Protein 5NPI (pdb70)

Organism: Hepatitis C virus genotype 1b (strain HC-J4) (NCBI:txid420174)

Radius of gyration: 25.58 Å; Cα contacts (8 Å, |Δi|>4): 1339; chains: 4; bounding box: 62×57×63 Å

Structure (mmCIF, N/CA/C/O backbone):
data_5NPI
#
_entry.id   5NPI
#
_cell.length_a   155.936
_cell.length_b   155.936
_cell.length_c   61.508
_cell.angle_alpha   90.00
_cell.angle_beta   90.00
_cell.angle_gamma   90.00
#
_symmetry.space_group_name_H-M   'P 41 21 2'
#
loop_
_entity.id
_entity.type
_entity.pdbx_description
1 polymer 'Single chain variable fragment of the non-neutralizing antibody DAO5'
2 polymer 'Epitope peptide'
3 water water
#
loop_
_atom_site.group_PDB
_atom_site.id
_atom_site.type_symbol
_atom_site.label_atom_id
_atom_site.label_alt_id
_atom_site.label_comp_id
_atom_site.label_asym_id
_atom_site.label_entity_id
_atom_site.label_seq_id
_atom_site.pdbx_PDB_ins_code
_atom_site.Cartn_x
_atom_site.Cartn_y
_atom_site.Cartn_z
_atom_site.occupancy
_atom_site.B_iso_or_equiv
_atom_site.auth_seq_id
_atom_site.auth_comp_id
_atom_site.auth_asym_id
_atom_site.auth_atom_id
_atom_site.pdbx_PDB_model_num
ATOM 1 N N . GLU A 1 4 ? 42.895 123.419 1.751 1.00 41.48 1 GLU A N 1
ATOM 2 C CA . GLU A 1 4 ? 42.016 122.597 2.571 1.00 40.62 1 GLU A CA 1
ATOM 3 C C . GLU A 1 4 ? 40.653 122.306 1.903 1.00 38.09 1 GLU A C 1
ATOM 4 O O . GLU A 1 4 ? 39.755 123.156 1.850 1.00 37.60 1 GLU A O 1
ATOM 10 N N . VAL A 1 5 ? 40.504 121.065 1.453 1.00 30.00 2 VAL A N 1
ATOM 11 C CA . VAL A 1 5 ? 39.288 120.559 0.832 1.00 26.91 2 VAL A CA 1
ATOM 12 C C . VAL A 1 5 ? 38.240 120.269 1.914 1.00 27.27 2 VAL A C 1
ATOM 13 O O . VAL A 1 5 ? 38.554 119.690 2.953 1.00 26.85 2 VAL A O 1
ATOM 17 N N . GLN A 1 6 ? 36.991 120.637 1.647 1.00 22.39 3 GLN A N 1
ATOM 18 C CA . GLN A 1 6 ? 35.907 120.338 2.570 1.00 21.15 3 GLN A CA 1
ATOM 19 C C . GLN A 1 6 ? 34.616 120.098 1.807 1.00 22.44 3 GLN A C 1
ATOM 20 O O . GLN A 1 6 ? 34.330 120.792 0.831 1.00 21.03 3 GLN A O 1
ATOM 26 N N . LEU A 1 7 ? 33.835 119.107 2.264 1.00 18.73 4 LEU A N 1
ATOM 27 C CA . LEU A 1 7 ? 32.513 118.784 1.769 1.00 17.76 4 LEU A CA 1
ATOM 28 C C . LEU A 1 7 ? 31.613 119.040 2.972 1.00 22.98 4 LEU A C 1
ATOM 29 O O . LEU A 1 7 ? 31.805 118.430 4.021 1.00 22.86 4 LEU A O 1
ATOM 34 N N . GLN A 1 8 ? 30.697 120.000 2.849 1.00 20.03 5 GLN A N 1
ATOM 35 C CA . GLN A 1 8 ? 29.800 120.388 3.939 1.00 20.52 5 GLN A CA 1
ATOM 36 C C . GLN A 1 8 ? 28.378 120.028 3.592 1.00 23.82 5 GLN A C 1
ATOM 37 O O . GLN A 1 8 ? 27.811 120.554 2.637 1.00 22.83 5 GLN A O 1
ATOM 43 N N . GLN A 1 9 ? 27.790 119.139 4.384 1.00 20.71 6 GLN A N 1
ATOM 44 C CA . GLN A 1 9 ? 26.422 118.694 4.146 1.00 20.76 6 GLN A CA 1
ATOM 45 C C . GLN A 1 9 ? 25.411 119.528 4.898 1.00 26.97 6 GLN A C 1
ATOM 46 O O . GLN A 1 9 ? 25.735 120.099 5.940 1.00 26.37 6 GLN A O 1
ATOM 52 N N . SER A 1 10 ? 24.185 119.608 4.358 1.00 25.20 7 SER A N 1
ATOM 53 C CA . SER A 1 10 ? 23.073 120.310 4.991 1.00 25.61 7 SER A CA 1
ATOM 54 C C . SER A 1 10 ? 22.680 119.580 6.306 1.00 30.24 7 SER A C 1
ATOM 55 O O . SER A 1 10 ? 23.086 118.425 6.537 1.00 29.28 7 SER A O 1
ATOM 58 N N . GLY A 1 11 ? 22.004 120.311 7.188 1.00 26.52 8 GLY A N 1
ATOM 59 C CA . GLY A 1 11 ? 21.640 119.867 8.529 1.00 25.94 8 GLY A CA 1
ATOM 60 C C . GLY A 1 11 ? 20.654 118.721 8.644 1.00 28.83 8 GLY A C 1
ATOM 61 O O . GLY A 1 11 ? 20.117 118.248 7.635 1.00 27.49 8 GLY A O 1
ATOM 62 N N . PRO A 1 12 ? 20.378 118.278 9.903 1.00 25.57 9 PRO A N 1
ATOM 63 C CA . PRO A 1 12 ? 19.445 117.151 10.112 1.00 25.58 9 PRO A CA 1
ATOM 64 C C . PRO A 1 12 ? 18.035 117.433 9.610 1.00 26.96 9 PRO A C 1
ATOM 65 O O . PRO A 1 12 ? 17.559 118.563 9.658 1.00 25.49 9 PRO A O 1
ATOM 69 N N . GLU A 1 13 ? 17.392 116.399 9.091 1.00 22.94 10 GLU A N 1
ATOM 70 C CA . GLU A 1 13 ? 16.058 116.507 8.527 1.00 22.41 10 GLU A CA 1
ATOM 71 C C . GLU A 1 13 ? 15.103 115.563 9.221 1.00 27.16 10 GLU A C 1
ATOM 72 O O . GLU A 1 13 ? 15.491 114.465 9.648 1.00 25.19 10 GLU A O 1
ATOM 78 N N . LEU A 1 14 ? 13.839 115.990 9.310 1.00 23.96 11 LEU A N 1
ATOM 79 C CA . LEU A 1 14 ? 12.765 115.185 9.867 1.00 23.35 11 LEU A CA 1
ATOM 80 C C . LEU A 1 14 ? 11.532 115.463 9.011 1.00 27.92 11 LEU A C 1
ATOM 81 O O . LEU A 1 14 ? 11.108 116.613 8.878 1.00 28.20 11 LEU A O 1
ATOM 86 N N . VAL A 1 15 ? 11.014 114.426 8.354 1.00 25.25 12 VAL A N 1
ATOM 87 C CA . VAL A 1 15 ? 9.899 114.566 7.405 1.00 24.60 12 VAL A CA 1
ATOM 88 C C . VAL A 1 15 ? 8.781 113.560 7.661 1.00 28.65 12 VAL A C 1
ATOM 89 O O . VAL A 1 15 ? 8.962 112.585 8.386 1.00 28.09 12 VAL A O 1
ATOM 93 N N . LYS A 1 16 ? 7.651 113.777 6.987 1.00 27.10 13 LYS A N 1
ATOM 94 C CA . LYS A 1 16 ? 6.452 112.955 7.037 1.00 27.61 13 LYS A CA 1
ATOM 95 C C . LYS A 1 16 ? 6.591 111.809 6.012 1.00 30.11 13 LYS A C 1
ATOM 96 O O . LYS A 1 16 ? 7.176 112.041 4.955 1.00 28.34 13 LYS A O 1
ATOM 102 N N . PRO A 1 17 ? 5.998 110.605 6.228 1.00 27.54 14 PRO A N 1
ATOM 103 C CA . PRO A 1 17 ? 6.027 109.578 5.169 1.00 27.86 14 PRO A CA 1
ATOM 104 C C . PRO A 1 17 ? 5.325 110.069 3.894 1.00 31.30 14 PRO A C 1
ATOM 105 O O . PRO A 1 17 ? 4.325 110.786 3.976 1.00 30.39 14 PRO A O 1
ATOM 109 N N . GLY A 1 18 ? 5.899 109.733 2.739 1.00 27.37 15 GLY A N 1
ATOM 110 C CA . GLY A 1 18 ? 5.406 110.151 1.430 1.00 26.40 15 GLY A CA 1
ATOM 111 C C . GLY A 1 18 ? 6.044 111.434 0.929 1.00 30.78 15 GLY A C 1
ATOM 112 O O . GLY A 1 18 ? 5.893 111.784 -0.242 1.00 29.81 15 GLY A O 1
ATOM 113 N N . ALA A 1 19 ? 6.759 112.161 1.805 1.00 28.45 16 ALA A N 1
ATOM 114 C CA . ALA A 1 19 ? 7.389 113.423 1.416 1.00 28.45 16 ALA A CA 1
ATOM 115 C C . ALA A 1 19 ? 8.593 113.241 0.489 1.00 31.11 16 ALA A C 1
ATOM 116 O O . ALA A 1 19 ? 9.159 112.153 0.387 1.00 30.33 16 ALA A O 1
ATOM 118 N N . SER A 1 20 ? 8.951 114.321 -0.202 1.00 27.89 17 SER A N 1
ATOM 119 C CA . SER A 1 20 ? 10.145 114.431 -1.034 1.00 27.83 17 SER A CA 1
ATOM 120 C C . SER A 1 20 ? 11.134 115.251 -0.202 1.00 30.23 17 SER A C 1
ATOM 121 O O . SER A 1 20 ? 10.723 116.020 0.679 1.00 28.78 17 SER A O 1
ATOM 124 N N . LEU A 1 21 ? 12.432 115.054 -0.434 1.00 25.17 18 LEU A N 1
ATOM 125 C CA . LEU A 1 21 ? 13.453 115.781 0.317 1.00 23.34 18 LEU A CA 1
ATOM 126 C C . LEU A 1 21 ? 14.709 115.911 -0.521 1.00 25.03 18 LEU A C 1
ATOM 127 O O . LEU A 1 21 ? 15.198 114.917 -1.043 1.00 24.26 18 LEU A O 1
ATOM 132 N N . LYS A 1 22 ? 15.261 117.113 -0.580 1.00 22.35 19 LYS A N 1
ATOM 133 C CA . LYS A 1 22 ? 16.508 117.381 -1.278 1.00 24.04 19 LYS A CA 1
ATOM 134 C C . LYS A 1 22 ? 17.564 117.751 -0.230 1.00 27.98 19 LYS A C 1
ATOM 135 O O . LYS A 1 22 ? 17.335 118.647 0.576 1.00 29.12 19 LYS A O 1
ATOM 141 N N . ILE A 1 23 ? 18.681 117.012 -0.186 1.00 24.07 20 ILE A N 1
ATOM 142 C CA . ILE A 1 23 ? 19.762 117.319 0.761 1.00 23.91 20 ILE A CA 1
ATOM 143 C C . ILE A 1 23 ? 21.004 117.738 -0.037 1.00 25.71 20 ILE A C 1
ATOM 144 O O . ILE A 1 23 ? 21.148 117.361 -1.203 1.00 23.03 20 ILE A O 1
ATOM 149 N N . SER A 1 24 ? 21.845 118.597 0.542 1.00 21.77 21 SER A N 1
ATOM 150 C CA . SER A 1 24 ? 22.955 119.138 -0.227 1.00 21.72 21 SER A CA 1
ATOM 151 C C . SER A 1 24 ? 24.338 118.840 0.310 1.00 24.08 21 SER A C 1
ATOM 152 O O . SER A 1 24 ? 24.513 118.472 1.477 1.00 22.13 21 SER A O 1
ATOM 155 N N . CYS A 1 25 ? 25.333 118.993 -0.584 1.00 20.77 22 CYS A N 1
ATOM 156 C CA . CYS A 1 25 ? 26.734 118.783 -0.302 1.00 21.13 22 CYS A CA 1
ATOM 157 C C . CYS A 1 25 ? 27.534 119.907 -0.974 1.00 23.65 22 CYS A C 1
ATOM 158 O O . CYS A 1 25 ? 27.751 119.874 -2.193 1.00 22.40 22 CYS A O 1
ATOM 161 N N . LYS A 1 26 ? 27.996 120.888 -0.191 1.00 19.98 23 LYS A N 1
ATOM 162 C CA . LYS A 1 26 ? 28.743 121.986 -0.795 1.00 20.15 23 LYS A CA 1
ATOM 163 C C . LYS A 1 26 ? 30.252 121.876 -0.566 1.00 22.32 23 LYS A C 1
ATOM 164 O O . LYS A 1 26 ? 30.726 121.564 0.534 1.00 22.03 23 LYS A O 1
ATOM 170 N N . THR A 1 27 ? 31.004 122.113 -1.626 1.00 17.49 24 THR A N 1
ATOM 171 C CA . THR A 1 27 ? 32.448 121.981 -1.575 1.00 17.28 24 THR A CA 1
ATOM 172 C C . THR A 1 27 ? 33.171 123.314 -1.408 1.00 19.87 24 THR A C 1
ATOM 173 O O . THR A 1 27 ? 32.627 124.367 -1.748 1.00 19.79 24 THR A O 1
ATOM 177 N N . SER A 1 28 ? 34.420 123.240 -0.951 1.00 16.20 25 SER A N 1
ATOM 178 C CA . SER A 1 28 ? 35.336 124.375 -0.836 1.00 17.82 25 SER A CA 1
ATOM 179 C C . SER A 1 28 ? 36.778 123.880 -0.911 1.00 22.33 25 SER A C 1
ATOM 180 O O . SER A 1 28 ? 37.049 122.699 -0.637 1.00 23.26 25 SER A O 1
ATOM 183 N N . GLY A 1 29 ? 37.672 124.751 -1.363 1.00 17.65 26 GLY A N 1
ATOM 184 C CA . GLY A 1 29 ? 39.100 124.459 -1.424 1.00 16.45 26 GLY A CA 1
ATOM 185 C C . GLY A 1 29 ? 39.612 123.764 -2.670 1.00 19.68 26 GLY A C 1
ATOM 186 O O . GLY A 1 29 ? 40.795 123.464 -2.737 1.00 18.34 26 GLY A O 1
ATOM 187 N N . TYR A 1 30 ? 38.742 123.481 -3.659 1.00 17.39 27 TYR A N 1
ATOM 188 C CA . TYR A 1 30 ? 39.157 122.849 -4.912 1.00 18.21 27 TYR A CA 1
ATOM 189 C C . TYR A 1 30 ? 38.110 123.092 -6.018 1.00 21.38 27 TYR A C 1
ATOM 190 O O . TYR A 1 30 ? 37.020 123.591 -5.734 1.00 19.72 27 TYR A O 1
ATOM 199 N N . THR A 1 31 ? 38.433 122.726 -7.265 1.00 18.14 28 THR A N 1
ATOM 200 C CA . THR A 1 31 ? 37.534 122.911 -8.418 1.00 17.61 28 THR A CA 1
ATOM 201 C C . THR A 1 31 ? 36.471 121.829 -8.412 1.00 20.23 28 THR A C 1
ATOM 202 O O . THR A 1 31 ? 36.773 120.660 -8.682 1.00 18.08 28 THR A O 1
ATOM 206 N N . PHE A 1 32 ? 35.225 122.225 -8.090 1.00 17.59 29 PHE A N 1
ATOM 207 C CA . PHE A 1 32 ? 34.047 121.357 -7.962 1.00 17.46 29 PHE A CA 1
ATOM 208 C C . PHE A 1 32 ? 33.858 120.335 -9.110 1.00 20.11 29 PHE A C 1
ATOM 209 O O . PHE A 1 32 ? 33.487 119.196 -8.853 1.00 18.37 29 PHE A O 1
ATOM 217 N N . THR A 1 33 ? 34.097 120.748 -10.369 1.00 17.88 30 THR A N 1
ATOM 218 C CA . THR A 1 33 ? 33.913 119.854 -11.539 1.00 16.99 30 THR A CA 1
ATOM 219 C C . THR A 1 33 ? 34.999 118.780 -11.699 1.00 20.04 30 THR A C 1
ATOM 220 O O . THR A 1 33 ? 34.907 117.971 -12.616 1.00 19.70 30 THR A O 1
ATOM 224 N N . ASP A 1 34 ? 36.036 118.766 -10.828 1.00 17.74 31 ASP A N 1
ATOM 225 C CA . ASP A 1 34 ? 37.131 117.794 -10.952 1.00 17.76 31 ASP A CA 1
ATOM 226 C C . ASP A 1 34 ? 36.767 116.328 -10.782 1.00 20.90 31 ASP A C 1
ATOM 227 O O . ASP A 1 34 ? 37.258 115.490 -11.529 1.00 19.03 31 ASP A O 1
ATOM 232 N N . PHE A 1 35 ? 35.979 116.006 -9.760 1.00 18.72 32 PHE A N 1
ATOM 233 C CA . PHE A 1 35 ? 35.755 114.607 -9.382 1.00 17.07 32 PHE A CA 1
ATOM 234 C C . PHE A 1 35 ? 34.332 114.213 -9.229 1.00 19.86 32 PHE A C 1
ATOM 235 O O . PHE A 1 35 ? 33.524 115.016 -8.758 1.00 19.55 32 PHE A O 1
ATOM 243 N N . THR A 1 36 ? 34.025 112.932 -9.535 1.00 17.93 33 THR A N 1
ATOM 244 C CA . THR A 1 36 ? 32.667 112.392 -9.352 1.00 16.58 33 THR A CA 1
ATOM 245 C C . THR A 1 36 ? 32.252 112.490 -7.875 1.00 19.29 33 THR A C 1
ATOM 246 O O . THR A 1 36 ? 33.101 112.401 -6.972 1.00 18.62 33 THR A O 1
ATOM 250 N N . PHE A 1 37 ? 30.952 112.706 -7.644 1.00 15.28 34 PHE A N 1
ATOM 251 C CA . PHE A 1 37 ? 30.362 112.754 -6.306 1.00 15.25 34 PHE A CA 1
ATOM 252 C C . PHE A 1 37 ? 29.572 111.485 -6.079 1.00 20.26 34 PHE A C 1
ATOM 253 O O . PHE A 1 37 ? 28.902 110.990 -6.998 1.00 19.86 34 PHE A O 1
ATOM 261 N N . HIS A 1 38 ? 29.671 110.941 -4.865 1.00 15.88 35 HIS A N 1
ATOM 262 C CA . HIS A 1 38 ? 29.007 109.699 -4.482 1.00 15.51 35 HIS A CA 1
ATOM 263 C C . HIS A 1 38 ? 28.175 109.898 -3.256 1.00 18.78 35 HIS A C 1
ATOM 264 O O . HIS A 1 38 ? 28.535 110.708 -2.402 1.00 17.55 35 HIS A O 1
ATOM 271 N N . TRP A 1 39 ? 27.034 109.203 -3.190 1.00 15.81 36 TRP A N 1
ATOM 272 C CA . TRP A 1 39 ? 26.145 109.213 -2.032 1.00 17.14 36 TRP A CA 1
ATOM 273 C C . TRP A 1 39 ? 26.102 107.804 -1.435 1.00 18.97 36 TRP A C 1
ATOM 274 O O . TRP A 1 39 ? 26.014 106.809 -2.161 1.00 17.20 36 TRP A O 1
ATOM 285 N N . VAL A 1 40 ? 26.253 107.738 -0.119 1.00 15.25 37 VAL A N 1
ATOM 286 C CA . VAL A 1 40 ? 26.333 106.501 0.651 1.00 15.07 37 VAL A CA 1
ATOM 287 C C . VAL A 1 40 ? 25.311 106.547 1.793 1.00 19.54 37 VAL A C 1
ATOM 288 O O . VAL A 1 40 ? 25.194 107.563 2.500 1.00 17.92 37 VAL A O 1
ATOM 292 N N . LYS A 1 41 ? 24.574 105.437 1.960 1.00 16.77 38 LYS A N 1
ATOM 293 C CA . LYS A 1 41 ? 23.582 105.281 3.014 1.00 16.91 38 LYS A CA 1
ATOM 294 C C . LYS A 1 41 ? 24.176 104.465 4.169 1.00 22.71 38 LYS A C 1
ATOM 295 O O . LYS A 1 41 ? 24.658 103.340 3.967 1.00 21.67 38 LYS A O 1
ATOM 301 N N . LEU A 1 42 ? 24.124 105.028 5.376 1.00 20.61 39 LEU A N 1
ATOM 302 C CA . LEU A 1 42 ? 24.549 104.316 6.574 1.00 21.73 39 LEU A CA 1
ATOM 303 C C . LEU A 1 42 ? 23.302 103.838 7.324 1.00 25.11 39 LEU A C 1
ATOM 304 O O . LEU A 1 42 ? 22.438 104.649 7.657 1.00 21.69 39 LEU A O 1
ATOM 309 N N . SER A 1 43 ? 23.207 102.505 7.560 1.00 23.41 40 SER A N 1
ATOM 310 C CA . SER A 1 43 ? 22.115 101.839 8.293 1.00 22.18 40 SER A CA 1
ATOM 311 C C . SER A 1 43 ? 22.717 101.080 9.475 1.00 26.95 40 SER A C 1
ATOM 312 O O . SER A 1 43 ? 23.932 101.182 9.685 1.00 24.90 40 SER A O 1
ATOM 315 N N . HIS A 1 44 ? 21.885 100.381 10.302 1.00 24.90 41 HIS A N 1
ATOM 316 C CA . HIS A 1 44 ? 22.423 99.720 11.515 1.00 25.74 41 HIS A CA 1
ATOM 317 C C . HIS A 1 44 ? 23.473 98.646 11.209 1.00 29.84 41 HIS A C 1
ATOM 318 O O . HIS A 1 44 ? 23.442 98.020 10.143 1.00 28.51 41 HIS A O 1
ATOM 325 N N . GLY A 1 45 ? 24.376 98.456 12.167 1.00 29.22 42 GLY A N 1
ATOM 326 C CA . GLY A 1 45 ? 25.486 97.508 12.079 1.00 30.01 42 GLY A CA 1
ATOM 327 C C . GLY A 1 45 ? 26.727 98.102 12.714 1.00 34.55 42 GLY A C 1
ATOM 328 O O . GLY A 1 45 ? 27.193 97.578 13.727 1.00 36.35 42 GLY A O 1
ATOM 329 N N . PRO A 1 46 ? 27.274 99.236 12.213 1.00 30.55 43 PRO A N 1
ATOM 330 C CA . PRO A 1 46 ? 26.872 100.011 11.020 1.00 29.70 43 PRO A CA 1
ATOM 331 C C . PRO A 1 46 ? 27.092 99.268 9.707 1.00 28.53 43 PRO A C 1
ATOM 332 O O . PRO A 1 46 ? 27.938 98.374 9.628 1.00 27.55 43 PRO A O 1
ATOM 336 N N . SER A 1 47 ? 26.270 99.595 8.709 1.00 22.13 44 SER A N 1
ATOM 337 C CA . SER A 1 47 ? 26.321 99.027 7.366 1.00 22.20 44 SER A CA 1
ATOM 338 C C . SER A 1 47 ? 26.344 100.193 6.377 1.00 24.27 44 SER A C 1
ATOM 339 O O . SER A 1 47 ? 25.633 101.181 6.584 1.00 23.66 44 SER A O 1
ATOM 342 N N . LEU A 1 48 ? 27.142 100.070 5.310 1.00 18.86 45 LEU A N 1
ATOM 343 C CA . LEU A 1 48 ? 27.236 101.087 4.251 1.00 18.04 45 LEU A CA 1
ATOM 344 C C . LEU A 1 48 ? 26.727 100.543 2.926 1.00 23.44 45 LEU A C 1
ATOM 345 O O . LEU A 1 48 ? 27.040 99.402 2.573 1.00 21.85 45 LEU A O 1
ATOM 350 N N . GLU A 1 49 ? 25.951 101.363 2.191 1.00 20.85 46 GLU A N 1
ATOM 351 C CA . GLU A 1 49 ? 25.448 101.023 0.859 1.00 20.46 46 GLU A CA 1
ATOM 352 C C . GLU A 1 49 ? 25.742 102.201 -0.053 1.00 23.60 46 GLU A C 1
ATOM 353 O O . GLU A 1 49 ? 25.561 103.352 0.350 1.00 23.96 46 GLU A O 1
ATOM 359 N N . TRP A 1 50 ? 26.166 101.918 -1.279 1.00 19.69 47 TRP A N 1
ATOM 360 C CA . TRP A 1 50 ? 26.421 102.931 -2.305 1.00 19.33 47 TRP A CA 1
ATOM 361 C C . TRP A 1 50 ? 25.107 103.171 -3.064 1.00 22.46 47 TRP A C 1
ATOM 362 O O . TRP A 1 50 ? 24.486 102.222 -3.543 1.00 21.97 47 TRP A O 1
ATOM 373 N N . ILE A 1 51 ? 24.666 104.426 -3.143 1.00 19.75 48 ILE A N 1
ATOM 374 C CA . ILE A 1 51 ? 23.412 104.789 -3.822 1.00 20.02 48 ILE A CA 1
ATOM 375 C C . ILE A 1 51 ? 23.652 105.063 -5.306 1.00 22.96 48 ILE A C 1
ATOM 376 O O . ILE A 1 51 ? 22.862 104.645 -6.162 1.00 22.48 48 ILE A O 1
ATOM 381 N N . GLY A 1 52 ? 24.694 105.839 -5.580 1.00 18.74 49 GLY A N 1
ATOM 382 C CA . GLY A 1 52 ? 25.008 106.262 -6.934 1.00 18.90 49 GLY A CA 1
ATOM 383 C C . GLY A 1 52 ? 26.081 107.326 -6.998 1.00 20.98 49 GLY A C 1
ATOM 384 O O . GLY A 1 52 ? 26.596 107.787 -5.974 1.00 18.77 49 GLY A O 1
ATOM 385 N N . THR A 1 53 ? 26.411 107.713 -8.218 1.00 18.22 50 THR A N 1
ATOM 386 C CA . THR A 1 53 ? 27.424 108.721 -8.518 1.00 17.68 50 THR A CA 1
ATOM 387 C C . THR A 1 53 ? 26.970 109.675 -9.627 1.00 21.68 50 THR A C 1
ATOM 388 O O . THR A 1 53 ? 26.204 109.287 -10.517 1.00 18.88 50 THR A O 1
ATOM 392 N N . ILE A 1 54 ? 27.456 110.923 -9.559 1.00 17.91 51 ILE A N 1
ATOM 393 C CA . ILE A 1 54 ? 27.260 111.953 -10.580 1.00 16.77 51 ILE A CA 1
ATOM 394 C C . ILE A 1 54 ? 28.625 112.563 -10.940 1.00 20.42 51 ILE A C 1
ATOM 395 O O . ILE A 1 54 ? 29.452 112.825 -10.050 1.00 18.75 51 ILE A O 1
ATOM 400 N N . LYS A 1 55 ? 28.871 112.739 -12.243 1.00 16.87 52 LYS A N 1
ATOM 401 C CA . LYS A 1 55 ? 30.070 113.387 -12.780 1.00 16.97 52 LYS A CA 1
ATOM 402 C C . LYS A 1 55 ? 29.696 114.865 -12.902 1.00 19.80 52 LYS A C 1
ATOM 403 O O . LYS A 1 55 ? 28.836 115.210 -13.725 1.00 18.23 52 LYS A O 1
ATOM 409 N N . PRO A 1 56 ? 30.282 115.751 -12.059 1.00 15.35 53 PRO A N 1
ATOM 410 C CA . PRO A 1 56 ? 29.862 117.165 -12.076 1.00 15.32 53 PRO A CA 1
ATOM 411 C C . PRO A 1 56 ? 30.196 117.959 -13.342 1.00 19.36 53 PRO A C 1
ATOM 412 O O . PRO A 1 56 ? 29.491 118.919 -13.653 1.00 18.78 53 PRO A O 1
ATOM 416 N N . SER A 1 57 ? 31.224 117.559 -14.076 1.00 16.48 54 SER A N 1
ATOM 417 C CA . SER A 1 57 ? 31.606 118.259 -15.294 1.00 17.86 54 S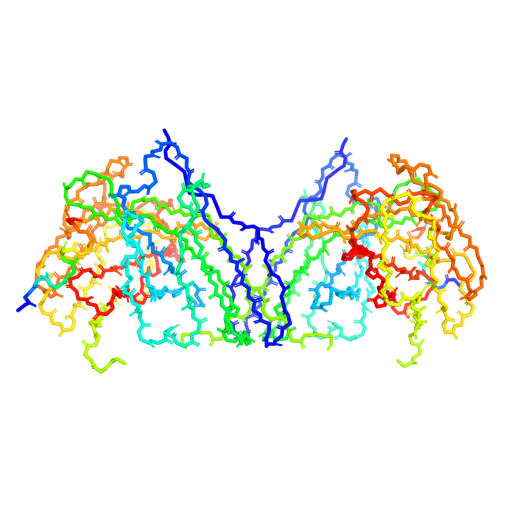ER A CA 1
ATOM 418 C C . SER A 1 57 ? 30.511 118.204 -16.401 1.00 26.38 54 SER A C 1
ATOM 419 O O . SER A 1 57 ? 30.337 119.192 -17.120 1.00 24.60 54 SER A O 1
ATOM 422 N N . ASN A 1 58 ? 29.761 117.085 -16.501 1.00 24.78 55 ASN A N 1
ATOM 423 C CA . ASN A 1 58 ? 28.762 116.906 -17.567 1.00 24.81 55 ASN A CA 1
ATOM 424 C C . ASN A 1 58 ? 27.375 116.401 -17.092 1.00 28.80 55 ASN A C 1
ATOM 425 O O . ASN A 1 58 ? 26.465 116.284 -17.899 1.00 29.61 55 ASN A O 1
ATOM 430 N N . GLY A 1 59 ? 27.235 116.090 -15.812 1.00 24.14 56 GLY A N 1
ATOM 431 C CA . GLY A 1 59 ? 25.969 115.613 -15.260 1.00 23.14 56 GLY A CA 1
ATOM 432 C C . GLY A 1 59 ? 25.642 114.140 -15.441 1.00 23.44 56 GLY A C 1
ATOM 433 O O . GLY A 1 59 ? 24.541 113.729 -15.060 1.00 22.66 56 GLY A O 1
ATOM 434 N N . ASP A 1 60 ? 26.560 113.333 -16.043 1.00 19.04 57 ASP A N 1
ATOM 435 C CA . ASP A 1 60 ? 26.348 111.889 -16.222 1.00 19.06 57 ASP A CA 1
ATOM 436 C C . ASP A 1 60 ? 26.211 111.188 -14.874 1.00 23.98 57 ASP A C 1
ATOM 437 O O . ASP A 1 60 ? 26.924 111.541 -13.924 1.00 22.73 57 ASP A O 1
ATOM 442 N N . THR A 1 61 ? 25.315 110.193 -14.798 1.00 20.12 58 THR A N 1
ATOM 443 C CA . THR A 1 61 ? 25.047 109.444 -13.567 1.00 20.76 58 THR A CA 1
ATOM 444 C C . THR A 1 61 ? 25.130 107.938 -13.750 1.00 25.80 58 THR A C 1
ATOM 445 O O . THR A 1 61 ? 25.011 107.439 -14.863 1.00 25.26 58 THR A O 1
ATOM 449 N N . ALA A 1 62 ? 25.335 107.221 -12.638 1.00 21.36 59 ALA A N 1
ATOM 450 C CA . ALA A 1 62 ? 25.296 105.767 -12.558 1.00 21.35 59 ALA A CA 1
ATOM 451 C C . ALA A 1 62 ? 24.677 105.478 -11.184 1.00 25.00 59 ALA A C 1
ATOM 452 O O . ALA A 1 62 ? 25.126 106.034 -10.172 1.00 23.37 59 ALA A O 1
ATOM 454 N N . TYR A 1 63 ? 23.588 104.706 -11.164 1.00 20.49 60 TYR A N 1
ATOM 455 C CA . TYR A 1 63 ? 22.874 104.404 -9.930 1.00 20.73 60 TYR A CA 1
ATOM 456 C C . TYR A 1 63 ? 22.975 102.948 -9.539 1.00 25.95 60 TYR A C 1
ATOM 457 O O . TYR A 1 63 ? 23.050 102.074 -10.411 1.00 26.72 60 TYR A O 1
ATOM 466 N N . ASN A 1 64 ? 22.872 102.680 -8.219 1.00 22.43 61 ASN A N 1
ATOM 467 C CA . ASN A 1 64 ? 22.674 101.340 -7.706 1.00 22.90 61 ASN A CA 1
ATOM 468 C C . ASN A 1 64 ? 21.165 101.109 -8.015 1.00 27.99 61 ASN A C 1
ATOM 469 O O . ASN A 1 64 ? 20.324 101.886 -7.558 1.00 25.98 61 ASN A O 1
ATOM 474 N N . GLN A 1 65 ? 20.831 100.067 -8.814 1.00 27.53 62 GLN A N 1
ATOM 475 C CA . GLN A 1 65 ? 19.450 99.736 -9.199 1.00 27.29 62 GLN A CA 1
ATOM 476 C C . GLN A 1 65 ? 18.465 99.680 -8.026 1.00 28.96 62 GLN A C 1
ATOM 477 O O . GLN A 1 65 ? 17.298 100.012 -8.210 1.00 28.18 62 GLN A O 1
ATOM 483 N N . LYS A 1 66 ? 18.937 99.323 -6.819 1.00 26.02 63 LYS A N 1
ATOM 484 C CA . LYS A 1 66 ? 18.111 99.290 -5.602 1.00 26.22 63 LYS A CA 1
ATOM 485 C C . LYS A 1 66 ? 17.545 100.692 -5.263 1.00 29.63 63 LYS A C 1
ATOM 486 O O . LYS A 1 66 ? 16.459 100.793 -4.686 1.00 30.55 63 LYS A O 1
ATOM 492 N N . PHE A 1 67 ? 18.265 101.764 -5.651 1.00 24.17 64 PHE A N 1
ATOM 493 C CA . PHE A 1 67 ? 17.858 103.143 -5.330 1.00 23.78 64 PHE A CA 1
ATOM 494 C C . PHE A 1 67 ? 17.326 103.950 -6.512 1.00 28.23 64 PHE A C 1
ATOM 495 O O . PHE A 1 67 ? 16.913 105.086 -6.310 1.00 27.26 64 PHE A O 1
ATOM 503 N N . LYS A 1 68 ? 17.301 103.366 -7.728 1.00 28.35 65 LYS A N 1
ATOM 504 C CA . LYS A 1 68 ? 16.856 104.042 -8.958 1.00 29.15 65 LYS A CA 1
ATOM 505 C C . LYS A 1 68 ? 15.445 104.680 -8.855 1.00 35.04 65 LYS A C 1
ATOM 506 O O . LYS A 1 68 ? 15.256 105.806 -9.310 1.00 35.59 65 LYS A O 1
ATOM 512 N N . GLY A 1 69 ? 14.494 104.003 -8.230 1.00 32.81 66 GLY A N 1
ATOM 513 C CA . GLY A 1 69 ? 13.155 104.578 -8.096 1.00 33.54 66 GLY A CA 1
ATOM 514 C C . GLY A 1 69 ? 12.962 105.497 -6.902 1.00 37.30 66 GLY A C 1
ATOM 515 O O . GLY A 1 69 ? 11.854 105.985 -6.671 1.00 38.99 66 GLY A O 1
ATOM 516 N N . LYS A 1 70 ? 14.034 105.727 -6.135 1.00 30.32 67 LYS A N 1
ATOM 517 C CA . LYS A 1 70 ? 14.036 106.436 -4.858 1.00 28.64 67 LYS A CA 1
ATOM 518 C C . LYS A 1 70 ? 14.764 107.786 -4.850 1.00 29.44 67 LYS A C 1
ATOM 519 O O . LYS A 1 70 ? 14.274 108.741 -4.249 1.00 27.70 67 LYS A O 1
ATOM 525 N N . ALA A 1 71 ? 15.970 107.833 -5.437 1.00 24.50 68 ALA A N 1
ATOM 526 C CA . ALA A 1 71 ? 16.817 109.004 -5.375 1.00 23.84 68 ALA A CA 1
ATOM 527 C C . ALA A 1 71 ? 17.275 109.496 -6.720 1.00 26.93 68 ALA A C 1
ATOM 528 O O . ALA A 1 71 ? 17.493 108.701 -7.633 1.00 27.41 68 ALA A O 1
ATOM 530 N N . THR A 1 72 ? 17.424 110.819 -6.836 1.00 22.43 69 THR A N 1
ATOM 531 C CA . THR A 1 72 ? 17.921 111.510 -8.023 1.00 21.68 69 THR A CA 1
ATOM 532 C C . THR A 1 72 ? 19.122 112.356 -7.608 1.00 23.27 69 THR A C 1
ATOM 533 O O . THR A 1 72 ? 19.012 113.171 -6.691 1.00 21.14 69 THR A O 1
ATOM 537 N N . LEU A 1 73 ? 20.254 112.182 -8.322 1.00 20.93 70 LEU A N 1
ATOM 538 C CA . LEU A 1 73 ? 21.501 112.929 -8.098 1.00 20.87 70 LEU A CA 1
ATOM 539 C C . LEU A 1 73 ? 21.527 114.089 -9.060 1.00 25.27 70 LEU A C 1
ATOM 540 O O . LEU A 1 73 ? 21.136 113.925 -10.213 1.00 23.50 70 LEU A O 1
ATOM 545 N N . SER A 1 74 ? 21.978 115.264 -8.593 1.00 20.57 71 SER A N 1
ATOM 546 C CA . SER A 1 74 ? 22.122 116.466 -9.420 1.00 19.36 71 SER A CA 1
ATOM 547 C C . SER A 1 74 ? 23.257 117.322 -8.881 1.00 22.15 71 SER A C 1
ATOM 548 O O . SER A 1 74 ? 23.742 117.078 -7.767 1.00 20.00 71 SER A O 1
ATOM 551 N N . VAL A 1 75 ? 23.727 118.285 -9.696 1.00 18.84 72 VAL A N 1
ATOM 552 C CA . VAL A 1 75 ? 24.764 119.236 -9.299 1.00 18.07 72 VAL A CA 1
ATOM 553 C C . VAL A 1 75 ? 24.310 120.644 -9.701 1.00 23.23 72 VAL A C 1
ATOM 554 O O . VAL A 1 75 ? 23.596 120.815 -10.690 1.00 20.94 72 VAL A O 1
ATOM 558 N N . ASP A 1 76 ? 24.729 121.631 -8.929 1.00 21.72 73 ASP A N 1
ATOM 559 C CA . ASP A 1 76 ? 24.551 123.053 -9.212 1.00 21.33 73 ASP A CA 1
ATOM 560 C C . ASP A 1 76 ? 25.986 123.566 -9.337 1.00 22.95 73 ASP A C 1
ATOM 561 O O . ASP A 1 76 ? 26.651 123.801 -8.331 1.00 21.83 73 ASP A O 1
ATOM 566 N N . LYS A 1 77 ? 26.498 123.624 -10.569 1.00 20.93 74 LYS A N 1
ATOM 567 C CA . LYS A 1 77 ? 27.881 124.072 -10.828 1.00 20.86 74 LYS A CA 1
ATOM 568 C C . LYS A 1 77 ? 28.133 125.521 -10.384 1.00 24.89 74 LYS A C 1
ATOM 569 O O . LYS A 1 77 ? 29.213 125.817 -9.863 1.00 24.52 74 LYS A O 1
ATOM 575 N N . SER A 1 78 ? 27.147 126.397 -10.572 1.00 21.23 75 SER A N 1
ATOM 576 C CA . SER A 1 78 ? 27.250 127.815 -10.175 1.00 22.69 75 SER A CA 1
ATOM 577 C C . SER A 1 78 ? 27.434 127.964 -8.645 1.00 27.90 75 SER A C 1
ATOM 578 O O . SER A 1 78 ? 28.136 128.865 -8.215 1.00 27.65 75 SER A O 1
ATOM 581 N N . ALA A 1 79 ? 26.857 127.047 -7.849 1.00 25.17 76 ALA A N 1
ATOM 582 C CA . ALA A 1 79 ? 26.958 127.060 -6.383 1.00 24.50 76 ALA A CA 1
ATOM 583 C C . ALA A 1 79 ? 27.978 126.062 -5.834 1.00 25.02 76 ALA A C 1
ATOM 584 O O . ALA A 1 79 ? 28.156 126.000 -4.616 1.00 22.90 76 ALA A O 1
ATOM 586 N N . SER A 1 80 ? 28.667 125.289 -6.715 1.00 21.27 77 SER A N 1
ATOM 587 C CA . SER A 1 80 ? 29.627 124.232 -6.309 1.00 20.35 77 SER A CA 1
ATOM 588 C C . SER A 1 80 ? 28.967 123.326 -5.254 1.00 19.69 77 SER A C 1
ATOM 589 O O . SER A 1 80 ? 29.535 123.034 -4.194 1.00 17.90 77 SER A O 1
ATOM 592 N N . THR A 1 81 ? 27.739 122.914 -5.556 1.00 16.45 78 THR A N 1
ATOM 593 C CA . THR A 1 81 ? 26.929 122.092 -4.665 1.00 16.72 78 THR A CA 1
ATOM 594 C C . THR A 1 81 ? 26.351 120.869 -5.388 1.00 22.17 78 THR A C 1
ATOM 595 O O . THR A 1 81 ? 25.775 121.002 -6.464 1.00 21.45 78 THR A O 1
ATOM 599 N N . ALA A 1 82 ? 26.478 119.696 -4.757 1.00 18.94 79 ALA A N 1
ATOM 600 C CA . ALA A 1 82 ? 25.912 118.436 -5.225 1.00 18.35 79 ALA A CA 1
ATOM 601 C C . ALA A 1 82 ? 24.645 118.197 -4.392 1.00 23.01 79 ALA A C 1
ATOM 602 O O . ALA A 1 82 ? 24.589 118.575 -3.218 1.00 21.21 79 ALA A O 1
ATOM 604 N N . HIS A 1 83 ? 23.618 117.618 -5.011 1.00 20.51 80 HIS A N 1
ATOM 605 C CA . HIS A 1 83 ? 22.357 117.343 -4.338 1.00 20.03 80 HIS A CA 1
ATOM 606 C C . HIS A 1 83 ? 21.893 115.915 -4.565 1.00 22.23 80 HIS A C 1
ATOM 607 O O . HIS A 1 83 ? 22.199 115.297 -5.588 1.00 21.26 80 HIS A O 1
ATOM 614 N N . ILE A 1 84 ? 21.110 115.418 -3.620 1.00 18.96 81 ILE A N 1
ATOM 615 C CA . ILE A 1 84 ? 20.391 114.147 -3.723 1.00 18.91 81 ILE A CA 1
ATOM 616 C C . ILE A 1 84 ? 18.945 114.446 -3.324 1.00 22.66 81 ILE A C 1
ATOM 617 O O . ILE A 1 84 ? 18.709 115.132 -2.330 1.00 20.71 81 ILE A O 1
ATOM 622 N N . GLU A 1 85 ? 17.998 114.024 -4.160 1.00 20.40 82 GLU A N 1
ATOM 623 C CA . GLU A 1 85 ? 16.586 114.203 -3.880 1.00 20.31 82 GLU A CA 1
ATOM 624 C C . GLU A 1 85 ? 15.911 112.855 -3.771 1.00 25.93 82 GLU A C 1
ATOM 625 O O . GLU A 1 85 ? 16.025 112.022 -4.670 1.00 24.69 82 GLU A O 1
ATOM 631 N N . PHE A 1 86 ? 15.212 112.648 -2.657 1.00 24.67 83 PHE A N 1
ATOM 632 C CA . PHE A 1 86 ? 14.465 111.438 -2.361 1.00 24.82 83 PHE A CA 1
ATOM 633 C C . PHE A 1 86 ? 12.993 111.686 -2.606 1.00 29.35 83 PHE A C 1
ATOM 634 O O . PHE A 1 86 ? 12.512 112.779 -2.338 1.00 28.80 83 PHE A O 1
ATOM 642 N N . ARG A 1 87 ? 12.274 110.673 -3.078 1.00 27.21 84 ARG A N 1
ATOM 643 C CA . ARG A 1 87 ? 10.829 110.780 -3.272 1.00 27.86 84 ARG A CA 1
ATOM 644 C C . ARG A 1 87 ? 10.133 109.622 -2.549 1.00 29.95 84 ARG A C 1
ATOM 645 O O . ARG A 1 87 ? 10.774 108.591 -2.324 1.00 29.05 84 ARG A O 1
ATOM 653 N N . SER A 1 88 ? 8.840 109.801 -2.162 1.00 25.60 85 SER A N 1
ATOM 654 C CA . SER A 1 88 ? 7.999 108.774 -1.507 1.00 25.24 85 SER A CA 1
ATOM 655 C C . SER A 1 88 ? 8.697 108.142 -0.295 1.00 27.11 85 SER A C 1
ATOM 656 O O . SER A 1 88 ? 8.801 106.913 -0.182 1.00 25.45 85 SER A O 1
ATOM 659 N N . LEU A 1 89 ? 9.238 109.005 0.581 1.00 23.66 86 LEU A N 1
ATOM 660 C CA . LEU A 1 89 ? 10.006 108.578 1.743 1.00 22.56 86 LEU A CA 1
ATOM 661 C C . LEU A 1 89 ? 9.206 107.730 2.700 1.00 26.58 86 LEU A C 1
ATOM 662 O O . LEU A 1 89 ? 8.040 108.014 2.936 1.00 27.31 86 LEU A O 1
ATOM 667 N N . THR A 1 90 ? 9.823 106.665 3.218 1.00 23.01 87 THR A N 1
ATOM 668 C CA . THR A 1 90 ? 9.203 105.750 4.181 1.00 23.00 87 THR A CA 1
ATOM 669 C C . THR A 1 90 ? 10.185 105.557 5.344 1.00 25.74 87 THR A C 1
ATOM 670 O O . THR A 1 90 ? 11.353 105.940 5.227 1.00 25.01 87 THR A O 1
ATOM 674 N N . SER A 1 91 ? 9.733 104.882 6.419 1.00 21.30 88 SER A N 1
ATOM 675 C CA . SER A 1 91 ? 10.544 104.525 7.584 1.00 21.76 88 SER A CA 1
ATOM 676 C C . SER A 1 91 ? 11.862 103.853 7.186 1.00 27.17 88 SER A C 1
ATOM 677 O O . SER A 1 91 ? 12.874 104.073 7.849 1.00 27.43 88 SER A O 1
ATOM 680 N N . GLU A 1 92 ? 11.848 103.046 6.096 1.00 24.46 89 GLU A N 1
ATOM 681 C CA . GLU A 1 92 ? 13.009 102.328 5.552 1.00 24.42 89 GLU A CA 1
ATOM 682 C C . GLU A 1 92 ? 14.118 103.276 5.037 1.00 26.42 89 GLU A C 1
ATOM 683 O O . GLU A 1 92 ? 15.285 102.872 4.924 1.00 25.56 89 GLU A O 1
ATOM 689 N N . ASP A 1 93 ? 13.751 104.533 4.751 1.00 21.19 90 ASP A N 1
ATOM 690 C CA . ASP A 1 93 ? 14.691 105.553 4.296 1.00 20.68 90 ASP A CA 1
ATOM 691 C C . ASP A 1 93 ? 15.354 106.336 5.453 1.00 24.06 90 ASP A C 1
ATOM 692 O O . ASP A 1 93 ? 16.278 107.097 5.191 1.00 23.01 90 ASP A O 1
ATOM 697 N N . SER A 1 94 ? 14.885 106.175 6.716 1.00 19.67 91 SER A N 1
ATOM 698 C CA . SER A 1 94 ? 15.528 106.867 7.849 1.00 19.15 91 SER A CA 1
ATOM 699 C C . SER A 1 94 ? 16.952 106.310 7.960 1.00 22.43 91 SER A C 1
ATOM 700 O O . SER A 1 94 ? 17.142 105.101 8.111 1.00 21.93 91 SER A O 1
ATOM 703 N N . ALA A 1 95 ? 17.944 107.194 7.836 1.00 20.44 92 ALA A N 1
ATOM 704 C CA . ALA A 1 95 ? 19.355 106.819 7.820 1.00 19.91 92 ALA A CA 1
ATOM 705 C C . ALA A 1 95 ? 20.235 108.055 7.840 1.00 22.98 92 ALA A C 1
ATOM 706 O O . ALA A 1 95 ? 19.735 109.171 7.709 1.00 21.84 92 ALA A O 1
ATOM 708 N N . VAL A 1 96 ? 21.560 107.841 7.946 1.00 19.41 93 VAL A N 1
ATOM 709 C CA . VAL A 1 96 ? 22.548 108.902 7.796 1.00 18.92 93 VAL A CA 1
ATOM 710 C C . VAL A 1 96 ? 23.031 108.769 6.339 1.00 22.01 93 VAL A C 1
ATOM 711 O O . VAL A 1 96 ? 23.347 107.665 5.897 1.00 19.40 93 VAL A O 1
ATOM 715 N N . TYR A 1 97 ? 23.026 109.875 5.585 1.00 19.03 94 TYR A N 1
ATOM 716 C CA . TYR A 1 97 ? 23.465 109.894 4.198 1.00 18.03 94 TYR A CA 1
ATOM 717 C C . TYR A 1 97 ? 24.741 110.719 4.093 1.00 20.40 94 TYR A C 1
ATOM 718 O O . TYR A 1 97 ? 24.795 111.830 4.611 1.00 20.54 94 TYR A O 1
ATOM 727 N N . PHE A 1 98 ? 25.775 110.147 3.476 1.00 15.92 95 PHE A N 1
ATOM 728 C CA . PHE A 1 98 ? 27.056 110.815 3.278 1.00 16.39 95 PHE A CA 1
ATOM 729 C C . PHE A 1 98 ? 27.276 111.138 1.812 1.00 21.92 95 PHE A C 1
ATOM 730 O O . PHE A 1 98 ? 26.946 110.321 0.946 1.00 20.45 95 PHE A O 1
ATOM 738 N N . CYS A 1 99 ? 27.929 112.273 1.540 1.00 20.80 96 CYS A N 1
ATOM 739 C CA . CYS A 1 99 ? 28.409 112.600 0.192 1.00 21.48 96 CYS A CA 1
ATOM 740 C C . CYS A 1 99 ? 29.928 112.415 0.290 1.00 21.78 96 CYS A C 1
ATOM 741 O O . CYS A 1 99 ? 30.503 112.532 1.377 1.00 21.12 96 CYS A O 1
ATOM 744 N N . ALA A 1 100 ? 30.566 112.084 -0.824 1.00 17.09 97 ALA A N 1
ATOM 745 C CA . ALA A 1 100 ? 32.013 111.907 -0.902 1.00 16.73 97 ALA A CA 1
ATOM 746 C C . ALA A 1 100 ? 32.454 112.219 -2.295 1.00 20.71 97 ALA A C 1
ATOM 747 O O . ALA A 1 100 ? 31.686 112.034 -3.242 1.00 20.68 97 ALA A O 1
ATOM 749 N N . ARG A 1 101 ? 33.675 112.684 -2.438 1.00 18.32 98 ARG A N 1
ATOM 750 C CA . ARG A 1 101 ? 34.233 112.906 -3.773 1.00 18.54 98 ARG A CA 1
ATOM 751 C C . ARG A 1 101 ? 35.201 111.757 -4.059 1.00 19.54 98 ARG A C 1
ATOM 752 O O . ARG A 1 101 ? 35.742 111.183 -3.128 1.00 19.28 98 ARG A O 1
ATOM 760 N N . PHE A 1 102 ? 35.397 111.415 -5.324 1.00 15.99 99 PHE A N 1
ATOM 761 C CA . PHE A 1 102 ? 36.295 110.339 -5.742 1.00 15.09 99 PHE A CA 1
ATOM 762 C C . PHE A 1 102 ? 37.483 111.028 -6.439 1.00 20.47 99 PHE A C 1
ATOM 763 O O . PHE A 1 102 ? 37.500 111.196 -7.665 1.00 19.17 99 PHE A O 1
ATOM 771 N N . GLY A 1 103 ? 38.438 111.479 -5.634 1.00 19.14 100 GLY A N 1
ATOM 772 C CA . GLY A 1 103 ? 39.577 112.240 -6.126 1.00 18.16 100 GLY A CA 1
ATOM 773 C C . GLY A 1 103 ? 40.898 111.988 -5.452 1.00 21.84 100 GLY A C 1
ATOM 774 O O . GLY A 1 103 ? 41.169 110.873 -5.017 1.00 20.63 100 GLY A O 1
ATOM 775 N N . GLY A 1 104 ? 41.714 113.039 -5.392 1.00 19.58 101 GLY A N 1
ATOM 776 C CA . GLY A 1 104 ? 43.060 113.019 -4.822 1.00 18.80 101 GLY A CA 1
ATOM 777 C C . GLY A 1 104 ? 44.071 112.819 -5.929 1.00 24.06 101 GLY A C 1
ATOM 778 O O . GLY A 1 104 ? 43.778 113.120 -7.087 1.00 21.68 101 GLY A O 1
ATOM 779 N N . SER A 1 105 ? 45.255 112.295 -5.595 1.00 22.74 102 SER A N 1
ATOM 780 C CA . SER A 1 105 ? 46.273 111.976 -6.601 1.00 23.95 102 SER A CA 1
ATOM 781 C C . SER A 1 105 ? 45.797 110.745 -7.376 1.00 26.66 102 SER A C 1
ATOM 782 O O . SER A 1 105 ? 45.095 109.906 -6.811 1.00 24.47 102 SER A O 1
ATOM 785 N N . TYR A 1 106 ? 46.164 110.647 -8.663 1.00 23.97 103 TYR A N 1
ATOM 786 C CA . TYR A 1 106 ? 45.801 109.509 -9.507 1.00 23.31 103 TYR A CA 1
ATOM 787 C C . TYR A 1 106 ? 46.478 108.223 -8.982 1.00 25.72 103 TYR A C 1
ATOM 788 O O . TYR A 1 106 ? 47.651 108.285 -8.623 1.00 24.64 103 TYR A O 1
ATOM 797 N N . PRO A 1 107 ? 45.797 107.045 -8.937 1.00 22.44 104 PRO A N 1
ATOM 798 C CA . PRO A 1 107 ? 44.382 106.783 -9.262 1.00 21.71 104 PRO A CA 1
ATOM 799 C C . PRO A 1 107 ? 43.471 107.226 -8.112 1.00 24.21 104 PRO A C 1
ATOM 800 O O . PRO A 1 107 ? 43.795 107.017 -6.951 1.00 23.68 104 PRO A O 1
ATOM 804 N N . TYR A 1 108 ? 42.339 107.842 -8.446 1.00 20.39 105 TYR A N 1
ATOM 805 C CA . TYR A 1 108 ? 41.386 108.429 -7.500 1.00 19.06 105 TYR A CA 1
ATOM 806 C C . TYR A 1 108 ? 40.670 107.423 -6.604 1.00 21.05 105 TYR A C 1
ATOM 807 O O . TYR A 1 108 ? 40.538 106.250 -6.966 1.00 18.40 105 TYR A O 1
ATOM 816 N N . ALA A 1 109 ? 40.195 107.891 -5.435 1.00 15.68 106 ALA A N 1
ATOM 817 C CA . ALA A 1 109 ? 39.431 107.055 -4.502 1.00 15.63 106 ALA A CA 1
ATOM 818 C C . ALA A 1 109 ? 38.555 107.986 -3.637 1.00 19.07 106 ALA A C 1
ATOM 819 O O . ALA A 1 109 ? 38.688 109.202 -3.762 1.00 18.86 106 ALA A O 1
ATOM 821 N N . MET A 1 110 ? 37.645 107.441 -2.798 1.00 16.70 107 MET A N 1
ATOM 822 C CA . MET A 1 110 ? 36.760 108.258 -1.955 1.00 17.24 107 MET A CA 1
ATOM 823 C C . MET A 1 110 ? 37.570 108.860 -0.816 1.00 20.00 107 MET A C 1
ATOM 824 O O . MET A 1 110 ? 37.588 108.317 0.289 1.00 19.67 107 MET A O 1
ATOM 829 N N . ASP A 1 111 ? 38.274 109.963 -1.112 1.00 16.53 108 ASP A N 1
ATOM 830 C CA . ASP A 1 111 ? 39.233 110.570 -0.188 1.00 17.10 108 ASP A CA 1
ATOM 831 C C . ASP A 1 111 ? 38.651 111.615 0.788 1.00 19.27 108 ASP A C 1
ATOM 832 O O . ASP A 1 111 ? 39.117 111.691 1.923 1.00 19.17 108 ASP A O 1
ATOM 837 N N . TYR A 1 112 ? 37.673 112.408 0.360 1.00 15.76 109 TYR A N 1
ATOM 838 C CA . TYR A 1 112 ? 37.034 113.423 1.229 1.00 14.50 109 TYR A CA 1
ATOM 839 C C . TYR A 1 112 ? 35.563 113.152 1.296 1.00 20.61 109 TYR A C 1
ATOM 840 O O . TYR A 1 112 ? 34.933 112.876 0.268 1.00 20.43 109 TYR A O 1
ATOM 849 N N . TRP A 1 113 ? 35.016 113.220 2.510 1.00 17.75 110 TRP A N 1
ATOM 850 C CA . TRP A 1 113 ? 33.631 112.916 2.794 1.00 17.54 110 TRP A CA 1
ATOM 851 C C . TRP A 1 113 ? 32.994 114.085 3.519 1.00 21.14 110 TRP A C 1
ATOM 852 O O . TRP A 1 113 ? 33.673 114.792 4.270 1.00 19.87 110 TRP A O 1
ATOM 863 N N . GLY A 1 114 ? 31.685 114.243 3.336 1.00 17.58 111 GLY A N 1
ATOM 864 C CA . GLY A 1 114 ? 30.912 115.197 4.118 1.00 17.04 111 GLY A CA 1
ATOM 865 C C . GLY A 1 114 ? 30.728 114.618 5.510 1.00 21.68 111 GLY A C 1
ATOM 866 O O . GLY A 1 114 ? 31.054 113.445 5.734 1.00 19.87 111 GLY A O 1
ATOM 867 N N . GLN A 1 115 ? 30.212 115.423 6.456 1.00 19.93 112 GLN A N 1
ATOM 868 C CA . GLN A 1 115 ? 30.005 114.993 7.847 1.00 19.67 112 GLN A CA 1
ATOM 869 C C . GLN A 1 115 ? 28.769 114.089 8.020 1.00 22.66 112 GLN A C 1
ATOM 870 O O . GLN A 1 115 ? 28.561 113.527 9.099 1.00 21.40 112 GLN A O 1
ATOM 876 N N . GLY A 1 116 ? 27.942 113.985 6.973 1.00 18.57 113 GLY A N 1
ATOM 877 C CA . GLY A 1 116 ? 26.732 113.175 7.014 1.00 18.29 113 GLY A CA 1
ATOM 878 C C . GLY A 1 116 ? 25.494 113.962 7.376 1.00 21.90 113 GLY A C 1
ATOM 879 O O . GLY A 1 116 ? 25.584 114.967 8.079 1.00 21.42 113 GLY A O 1
ATOM 880 N N . THR A 1 117 ? 24.336 113.532 6.853 1.00 18.61 114 THR A N 1
ATOM 881 C CA . THR A 1 117 ? 23.031 114.132 7.140 1.00 17.99 114 THR A CA 1
ATOM 882 C C . THR A 1 117 ? 22.116 113.052 7.681 1.00 22.21 114 THR A C 1
ATOM 883 O O . THR A 1 117 ? 21.858 112.065 6.986 1.00 22.14 114 THR A O 1
ATOM 887 N N . SER A 1 118 ? 21.581 113.264 8.901 1.00 19.31 115 SER A N 1
ATOM 888 C CA . SER A 1 118 ? 20.606 112.354 9.492 1.00 19.73 115 SER A CA 1
ATOM 889 C C . SER A 1 118 ? 19.249 112.711 8.909 1.00 22.15 115 SER A C 1
ATOM 890 O O . SER A 1 118 ? 18.815 113.865 8.994 1.00 21.19 115 SER A O 1
ATOM 893 N N . VAL A 1 119 ? 18.592 111.729 8.306 1.00 18.86 116 VAL A N 1
ATOM 894 C CA . VAL A 1 119 ? 17.263 111.889 7.738 1.00 18.35 116 VAL A CA 1
ATOM 895 C C . VAL A 1 119 ? 16.328 110.987 8.526 1.00 23.30 116 VAL A C 1
ATOM 896 O O . VAL A 1 119 ? 16.529 109.775 8.554 1.00 23.99 116 VAL A O 1
ATOM 900 N N . ILE A 1 120 ? 15.316 111.581 9.170 1.00 19.26 117 ILE A N 1
ATOM 901 C CA . ILE A 1 120 ? 14.302 110.827 9.903 1.00 18.89 117 ILE A CA 1
ATOM 902 C C . ILE A 1 120 ? 12.991 110.922 9.137 1.00 23.68 117 ILE A C 1
ATOM 903 O O . ILE A 1 120 ? 12.515 112.027 8.866 1.00 24.08 117 ILE A O 1
ATOM 908 N N . VAL A 1 121 ? 12.405 109.776 8.799 1.00 20.69 118 VAL A N 1
ATOM 909 C CA . VAL A 1 121 ? 11.077 109.741 8.216 1.00 20.05 118 VAL A CA 1
ATOM 910 C C . VAL A 1 121 ? 10.220 109.338 9.408 1.00 25.35 118 VAL A C 1
ATOM 911 O O . VAL A 1 121 ? 10.271 108.191 9.876 1.00 24.70 118 VAL A O 1
ATOM 915 N N . SER A 1 122 ? 9.560 110.341 9.998 1.00 23.76 119 SER A N 1
ATOM 916 C CA . SER A 1 122 ? 8.811 110.227 11.242 1.00 24.09 119 SER A CA 1
ATOM 917 C C . SER A 1 122 ? 7.508 109.417 11.145 1.00 32.53 119 SER A C 1
ATOM 918 O O . SER A 1 122 ? 6.737 109.612 10.215 1.00 33.16 119 SER A O 1
ATOM 921 N N . SER A 1 123 ? 7.250 108.545 12.142 1.00 31.39 120 SER A N 1
ATOM 922 C CA . SER A 1 123 ? 6.023 107.745 12.266 1.00 32.39 120 SER A CA 1
ATOM 923 C C . SER A 1 123 ? 4.879 108.574 12.912 1.00 39.70 120 SER A C 1
ATOM 924 O O . SER A 1 123 ? 3.761 108.072 13.039 1.00 39.74 120 SER A O 1
ATOM 927 N N . GLY A 1 124 ? 5.171 109.811 13.332 1.00 37.91 121 GLY A N 1
ATOM 928 C CA . GLY A 1 124 ? 4.187 110.683 13.972 1.00 38.31 121 GLY A CA 1
ATOM 929 C C . GLY A 1 124 ? 4.065 110.493 15.473 1.00 43.03 121 GLY A C 1
ATOM 930 O O . GLY A 1 124 ? 4.949 109.909 16.098 1.00 42.45 121 GLY A O 1
ATOM 931 N N . THR A 1 125 ? 2.962 110.991 16.063 1.00 40.66 122 THR A N 1
ATOM 932 C CA . THR A 1 125 ? 2.685 110.920 17.509 1.00 54.18 122 THR A CA 1
ATOM 933 C C . THR A 1 125 ? 1.941 109.646 17.923 1.00 82.55 122 THR A C 1
ATOM 934 O O . THR A 1 125 ? 1.564 108.826 17.086 1.00 57.65 122 THR A O 1
ATOM 938 N N . ALA A 1 142 ? 22.183 90.634 -8.006 1.00 49.65 139 ALA A N 1
ATOM 939 C CA . ALA A 1 142 ? 22.329 89.222 -8.400 1.00 49.36 139 ALA A CA 1
ATOM 940 C C . ALA A 1 142 ? 23.717 88.966 -9.004 1.00 50.11 139 ALA A C 1
ATOM 941 O O . ALA A 1 142 ? 24.410 88.023 -8.607 1.00 49.99 139 ALA A O 1
ATOM 943 N N . SER A 1 143 ? 24.122 89.831 -9.950 1.00 42.85 140 SER A N 1
ATOM 944 C CA . SER A 1 143 ? 25.428 89.817 -10.600 1.00 40.48 140 SER A CA 1
ATOM 945 C C . SER A 1 143 ? 26.376 90.815 -9.882 1.00 39.35 140 SER A C 1
ATOM 946 O O . SER A 1 143 ? 27.508 91.019 -10.331 1.00 37.94 140 SER A O 1
ATOM 949 N N . ASP A 1 144 ? 25.898 91.456 -8.789 1.00 33.21 141 ASP A N 1
ATOM 950 C CA . ASP A 1 144 ? 26.685 92.432 -8.007 1.00 32.02 141 ASP A CA 1
ATOM 951 C C . ASP A 1 144 ? 27.854 91.736 -7.299 1.00 35.18 141 ASP A C 1
ATOM 952 O O . ASP A 1 144 ? 27.693 90.620 -6.810 1.00 35.41 141 ASP A O 1
ATOM 957 N N . ILE A 1 145 ? 29.031 92.384 -7.251 1.00 31.08 142 ILE A N 1
ATOM 958 C CA . ILE A 1 145 ? 30.200 91.824 -6.552 1.00 29.40 142 ILE A CA 1
ATOM 959 C C . ILE A 1 145 ? 29.902 91.782 -5.052 1.00 31.02 142 ILE A C 1
ATOM 960 O O . ILE A 1 145 ? 29.557 92.811 -4.466 1.00 29.80 142 ILE A O 1
ATOM 965 N N . VAL A 1 146 ? 30.048 90.596 -4.446 1.00 26.23 143 VAL A N 1
ATOM 966 C CA . VAL A 1 146 ? 29.852 90.382 -3.012 1.00 24.81 143 VAL A CA 1
ATOM 967 C C . VAL A 1 146 ? 31.241 90.400 -2.384 1.00 27.36 143 VAL A C 1
ATOM 968 O O . VAL A 1 146 ? 32.139 89.704 -2.856 1.00 28.16 143 VAL A O 1
ATOM 972 N N . LEU A 1 147 ? 31.414 91.194 -1.328 1.00 22.62 144 LEU A N 1
ATOM 973 C CA . LEU A 1 147 ? 32.668 91.277 -0.577 1.00 21.44 144 LEU A CA 1
ATOM 974 C C . LEU A 1 147 ? 32.432 90.656 0.795 1.00 25.76 144 LEU A C 1
ATOM 975 O O . LEU A 1 147 ? 31.541 91.098 1.527 1.00 26.31 144 LEU A O 1
ATOM 980 N N . THR A 1 148 ? 33.172 89.576 1.122 1.00 22.44 145 THR A N 1
ATOM 981 C CA . THR A 1 148 ? 33.013 88.890 2.411 1.00 21.17 145 THR A CA 1
ATOM 982 C C . THR A 1 148 ? 34.129 89.292 3.336 1.00 23.13 145 THR A C 1
ATOM 983 O O . THR A 1 148 ? 35.291 89.032 3.050 1.00 23.77 145 THR A O 1
ATOM 987 N N . GLN A 1 149 ? 33.777 89.926 4.439 1.00 18.37 146 GLN A N 1
ATOM 988 C CA . GLN A 1 149 ? 34.754 90.369 5.413 1.00 17.96 146 GLN A CA 1
ATOM 989 C C . GLN A 1 149 ? 34.820 89.428 6.596 1.00 23.05 146 GLN A C 1
ATOM 990 O O . GLN A 1 149 ? 33.788 89.072 7.186 1.00 21.39 146 GLN A O 1
ATOM 996 N N . SER A 1 150 ? 36.037 89.047 6.953 1.00 19.57 147 SER A N 1
ATOM 997 C CA . SER A 1 150 ? 36.236 88.196 8.111 1.00 20.70 147 SER A CA 1
ATOM 998 C C . SER A 1 150 ? 37.552 88.565 8.795 1.00 25.05 147 SER A C 1
ATOM 999 O O . SER A 1 150 ? 38.455 89.066 8.125 1.00 24.59 147 SER A O 1
ATOM 1002 N N . PRO A 1 151 ? 37.699 88.298 10.108 1.00 23.26 148 PRO A N 1
ATOM 1003 C CA . PRO A 1 151 ? 36.644 87.860 11.056 1.00 23.39 148 PRO A CA 1
ATOM 1004 C C . PRO A 1 151 ? 35.629 89.008 11.200 1.00 26.32 148 PRO A C 1
ATOM 1005 O O . PRO A 1 151 ? 36.001 90.160 10.939 1.00 23.85 148 PRO A O 1
ATOM 1009 N N . ALA A 1 152 ? 34.359 88.720 11.550 1.00 22.83 149 ALA A N 1
ATOM 1010 C CA . ALA A 1 152 ? 33.339 89.778 11.704 1.00 23.30 149 ALA A CA 1
ATOM 1011 C C . ALA A 1 152 ? 33.639 90.660 12.908 1.00 25.73 149 ALA A C 1
ATOM 1012 O O . ALA A 1 152 ? 33.321 91.855 12.906 1.00 23.44 149 ALA A O 1
ATOM 1014 N N . THR A 1 153 ? 34.305 90.079 13.920 1.00 24.18 150 THR A N 1
ATOM 1015 C CA . THR A 1 153 ? 34.712 90.776 15.136 1.00 24.76 150 THR A CA 1
ATOM 1016 C C . THR A 1 153 ? 36.128 90.386 15.514 1.00 29.82 150 THR A C 1
ATOM 1017 O O . THR A 1 153 ? 36.469 89.201 15.532 1.00 29.07 150 THR A O 1
ATOM 1021 N N . LEU A 1 154 ? 36.921 91.390 15.896 1.00 27.06 151 LEU A N 1
ATOM 1022 C CA . LEU A 1 154 ? 38.272 91.215 16.400 1.00 27.27 151 LEU A CA 1
ATOM 1023 C C . LEU A 1 154 ? 38.302 91.896 17.761 1.00 30.43 151 LEU A C 1
ATOM 1024 O O . LEU A 1 154 ? 38.273 93.127 17.810 1.00 28.80 151 LEU A O 1
ATOM 1029 N N . SER A 1 155 ? 38.349 91.104 18.868 1.00 27.79 152 SER A N 1
ATOM 1030 C CA . SER A 1 155 ? 38.415 91.633 20.241 1.00 27.30 152 SER A CA 1
ATOM 1031 C C . SER A 1 155 ? 39.859 91.514 20.698 1.00 28.72 152 SER A C 1
ATOM 1032 O O . SER A 1 155 ? 40.368 90.416 20.908 1.00 28.15 152 SER A O 1
ATOM 1035 N N . VAL A 1 156 ? 40.551 92.642 20.752 1.00 24.33 153 VAL A N 1
ATOM 1036 C CA . VAL A 1 156 ? 41.976 92.666 21.037 1.00 22.80 153 VAL A CA 1
ATOM 1037 C C . VAL A 1 156 ? 42.363 93.688 22.085 1.00 26.19 153 VAL A C 1
ATOM 1038 O O . VAL A 1 156 ? 41.597 94.587 22.425 1.00 24.28 153 VAL A O 1
ATOM 1042 N N . THR A 1 157 ? 43.590 93.558 22.560 1.00 23.82 154 THR A N 1
ATOM 1043 C CA . THR A 1 157 ? 44.208 94.475 23.503 1.00 24.35 154 THR A CA 1
ATOM 1044 C C . THR A 1 157 ? 45.087 95.414 22.659 1.00 28.13 154 THR A C 1
ATOM 1045 O O . THR A 1 157 ? 45.729 94.919 21.720 1.00 25.24 154 THR A O 1
ATOM 1049 N N . PRO A 1 158 ? 45.207 96.733 22.994 1.00 26.21 155 PRO A N 1
ATOM 1050 C CA . PRO A 1 158 ? 46.154 97.588 22.243 1.00 25.96 155 PRO A CA 1
ATOM 1051 C C . PRO A 1 158 ? 47.568 96.995 22.302 1.00 29.97 155 PRO A C 1
ATOM 1052 O O . PRO A 1 158 ? 47.989 96.468 23.339 1.00 29.56 155 PRO A O 1
ATOM 1056 N N . GLY A 1 159 ? 48.254 97.010 21.167 1.00 26.00 156 GLY A N 1
ATOM 1057 C CA . GLY A 1 159 ? 49.563 96.379 21.033 1.00 24.96 156 GLY A CA 1
ATOM 1058 C C . GLY A 1 159 ? 49.498 95.076 20.238 1.00 29.17 156 GLY A C 1
ATOM 1059 O O . GLY A 1 159 ? 50.535 94.607 19.763 1.00 30.43 156 GLY A O 1
ATOM 1060 N N . ASP A 1 160 ? 48.286 94.476 20.053 1.00 25.25 157 ASP A N 1
ATOM 1061 C CA . ASP A 1 160 ? 48.136 93.247 19.229 1.00 25.50 157 ASP A CA 1
ATOM 1062 C C . ASP A 1 160 ? 48.276 93.631 17.740 1.00 29.33 157 ASP A C 1
ATOM 1063 O O . ASP A 1 160 ? 47.962 94.752 17.340 1.00 27.77 157 ASP A O 1
ATOM 1068 N N . ARG A 1 161 ? 48.776 92.711 16.942 1.00 26.43 158 ARG A N 1
ATOM 1069 C CA . ARG A 1 161 ? 48.934 92.866 15.506 1.00 25.94 158 ARG A CA 1
ATOM 1070 C C . ARG A 1 161 ? 47.723 92.147 14.916 1.00 28.38 158 ARG A C 1
ATOM 1071 O O . ARG A 1 161 ? 47.412 91.028 15.347 1.00 28.35 158 ARG A O 1
ATOM 1079 N N . VAL A 1 162 ? 46.975 92.812 14.006 1.00 22.18 159 VAL A N 1
ATOM 1080 C CA . VAL A 1 162 ? 45.776 92.213 13.426 1.00 20.04 159 VAL A CA 1
ATOM 1081 C C . VAL A 1 162 ? 45.807 92.236 11.905 1.00 23.85 159 VAL A C 1
ATOM 1082 O O . VAL A 1 162 ? 46.520 93.045 11.317 1.00 21.93 159 VAL A O 1
ATOM 1086 N N . SER A 1 163 ? 45.011 91.343 11.280 1.00 22.08 160 SER A N 1
ATOM 1087 C CA . SER A 1 163 ? 44.809 91.240 9.838 1.00 22.14 160 SER A CA 1
ATOM 1088 C C . SER A 1 163 ? 43.337 91.050 9.573 1.00 23.22 160 SER A C 1
ATOM 1089 O O . SER A 1 163 ? 42.704 90.199 10.190 1.00 23.49 160 SER A O 1
ATOM 1092 N N . LEU A 1 164 ? 42.798 91.851 8.666 1.00 18.92 161 LEU A N 1
ATOM 1093 C CA . LEU A 1 164 ? 41.389 91.880 8.279 1.00 20.03 161 LEU A CA 1
ATOM 1094 C C . LEU A 1 164 ? 41.289 91.429 6.828 1.00 23.04 161 LEU A C 1
ATOM 1095 O O . LEU A 1 164 ? 41.994 91.962 5.980 1.00 22.98 161 LEU A O 1
ATOM 1100 N N . SER A 1 165 ? 40.402 90.476 6.550 1.00 20.02 162 SER A N 1
ATOM 1101 C CA . SER A 1 165 ? 40.226 89.883 5.225 1.00 20.06 162 SER A CA 1
ATOM 1102 C C . SER A 1 165 ? 39.022 90.403 4.510 1.00 22.89 162 SER A C 1
ATOM 1103 O O . SER A 1 165 ? 37.982 90.641 5.116 1.00 22.31 162 SER A O 1
ATOM 1106 N N . CYS A 1 166 ? 39.157 90.523 3.201 1.00 21.08 163 CYS A N 1
ATOM 1107 C CA . CYS A 1 166 ? 38.076 90.916 2.308 1.00 21.78 163 CYS A CA 1
ATOM 1108 C C . CYS A 1 166 ? 38.183 89.965 1.109 1.00 27.41 163 CYS A C 1
ATOM 1109 O O . CYS A 1 166 ? 39.182 90.015 0.381 1.00 26.78 163 CYS A O 1
ATOM 1112 N N . ARG A 1 167 ? 37.186 89.072 0.936 1.00 24.49 164 ARG A N 1
ATOM 1113 C CA . ARG A 1 167 ? 37.145 88.132 -0.185 1.00 25.57 164 ARG A CA 1
ATOM 1114 C C . ARG A 1 167 ? 36.088 88.572 -1.198 1.00 27.45 164 ARG A C 1
ATOM 1115 O O . ARG A 1 167 ? 34.933 88.730 -0.831 1.00 27.51 164 ARG A O 1
ATOM 1123 N N . ALA A 1 168 ? 36.481 88.758 -2.462 1.00 24.12 165 ALA A N 1
ATOM 1124 C CA . ALA A 1 168 ? 35.561 89.173 -3.522 1.00 24.40 165 ALA A CA 1
ATOM 1125 C C . ALA A 1 168 ? 34.945 87.942 -4.208 1.00 29.96 165 ALA A C 1
ATOM 1126 O O . ALA A 1 168 ? 35.639 86.936 -4.380 1.00 27.66 165 ALA A O 1
ATOM 1128 N N . SER A 1 169 ? 33.653 88.037 -4.612 1.00 27.93 166 SER A N 1
ATOM 1129 C CA . SER A 1 169 ? 32.910 86.954 -5.270 1.00 27.74 166 SER A CA 1
ATOM 1130 C C . SER A 1 169 ? 33.486 86.573 -6.648 1.00 34.72 166 SER A C 1
ATOM 1131 O O . SER A 1 169 ? 33.214 85.481 -7.140 1.00 34.40 166 SER A O 1
ATOM 1134 N N . GLN A 1 170 ? 34.295 87.466 -7.249 1.00 32.83 167 GLN A N 1
ATOM 1135 C CA . GLN A 1 170 ? 35.015 87.249 -8.504 1.00 33.28 167 GLN A CA 1
ATOM 1136 C C . GLN A 1 170 ? 36.200 88.205 -8.578 1.00 36.57 167 GLN A C 1
ATOM 1137 O O . GLN A 1 170 ? 36.227 89.186 -7.832 1.00 35.87 167 GLN A O 1
ATOM 1143 N N . GLY A 1 171 ? 37.158 87.898 -9.451 1.00 31.59 168 GLY A N 1
ATOM 1144 C CA . GLY A 1 171 ? 38.376 88.668 -9.666 1.00 31.09 168 GLY A CA 1
ATOM 1145 C C . GLY A 1 171 ? 38.104 90.131 -9.965 1.00 34.22 168 GLY A C 1
ATOM 1146 O O . GLY A 1 171 ? 37.308 90.453 -10.855 1.00 32.45 168 GLY A O 1
ATOM 1147 N N . ILE A 1 172 ? 38.720 91.027 -9.171 1.00 29.43 169 ILE A N 1
ATOM 1148 C CA . ILE A 1 172 ? 38.529 92.479 -9.325 1.00 27.52 169 ILE A CA 1
ATOM 1149 C C . ILE A 1 172 ? 39.873 93.223 -9.385 1.00 31.95 169 ILE A C 1
ATOM 1150 O O . ILE A 1 172 ? 39.921 94.430 -9.127 1.00 30.95 169 ILE A O 1
ATOM 1155 N N . TYR A 1 173 ? 40.968 92.486 -9.730 1.00 29.42 170 TYR A N 1
ATOM 1156 C CA . TYR A 1 173 ? 42.342 93.010 -9.873 1.00 29.67 170 TYR A CA 1
ATOM 1157 C C . TYR A 1 173 ? 42.788 93.685 -8.567 1.00 29.79 170 TYR A C 1
ATOM 1158 O O . TYR A 1 173 ? 42.742 93.027 -7.529 1.00 28.42 170 TYR A O 1
ATOM 1167 N N . ASN A 1 174 ? 43.141 94.993 -8.597 1.00 23.39 171 ASN A N 1
ATOM 1168 C CA . ASN A 1 174 ? 43.539 95.720 -7.391 1.00 22.69 171 ASN A CA 1
ATOM 1169 C C . ASN A 1 174 ? 42.479 96.789 -6.991 1.00 23.65 171 ASN A C 1
ATOM 1170 O O . ASN A 1 174 ? 42.816 97.700 -6.263 1.00 23.38 171 ASN A O 1
ATOM 1175 N N . TYR A 1 175 ? 41.216 96.674 -7.462 1.00 20.55 172 TYR A N 1
ATOM 1176 C CA . TYR A 1 175 ? 40.161 97.668 -7.236 1.00 21.19 172 TYR A CA 1
ATOM 1177 C C . TYR A 1 175 ? 39.470 97.585 -5.862 1.00 24.41 172 TYR A C 1
ATOM 1178 O O . TYR A 1 175 ? 38.246 97.660 -5.795 1.00 23.12 172 TYR A O 1
ATOM 1187 N N . VAL A 1 176 ? 40.258 97.456 -4.781 1.00 21.67 173 VAL A N 1
ATOM 1188 C CA . VAL A 1 176 ? 39.759 97.366 -3.406 1.00 22.06 173 VAL A CA 1
ATOM 1189 C C . VAL A 1 176 ? 40.289 98.530 -2.589 1.00 23.29 173 VAL A C 1
ATOM 1190 O O . VAL A 1 176 ? 41.468 98.856 -2.676 1.00 22.96 173 VAL A O 1
ATOM 1194 N N . HIS A 1 177 ? 39.415 99.148 -1.791 1.00 18.16 174 HIS A N 1
ATOM 1195 C CA . HIS A 1 177 ? 39.795 100.275 -0.929 1.00 17.69 174 HIS A CA 1
ATOM 1196 C C . HIS A 1 177 ? 39.309 99.992 0.491 1.00 20.80 174 HIS A C 1
ATOM 1197 O O . HIS A 1 177 ? 38.290 99.319 0.674 1.00 18.80 174 HIS A O 1
ATOM 1204 N N . TRP A 1 178 ? 40.077 100.450 1.490 1.00 17.42 175 TRP A N 1
ATOM 1205 C CA . TRP A 1 178 ? 39.765 100.216 2.895 1.00 17.55 175 TRP A CA 1
ATOM 1206 C C . TRP A 1 178 ? 39.385 101.499 3.620 1.00 18.25 175 TRP A C 1
ATOM 1207 O O . TRP A 1 178 ? 40.042 102.526 3.454 1.00 16.89 175 TRP A O 1
ATOM 1218 N N . PHE A 1 179 ? 38.324 101.421 4.433 1.00 15.61 176 PHE A N 1
ATOM 1219 C CA . PHE A 1 179 ? 37.815 102.548 5.213 1.00 15.10 176 PHE A CA 1
ATOM 1220 C C . PHE A 1 179 ? 37.694 102.225 6.656 1.00 21.54 176 PHE A C 1
ATOM 1221 O O . PHE A 1 179 ? 37.259 101.121 7.019 1.00 19.75 176 PHE A O 1
ATOM 1229 N N . GLN A 1 180 ? 38.041 103.217 7.497 1.00 18.19 177 GLN A N 1
ATOM 1230 C CA . GLN A 1 180 ? 37.810 103.143 8.924 1.00 17.74 177 GLN A CA 1
ATOM 1231 C C . GLN A 1 180 ? 36.565 104.002 9.180 1.00 22.24 177 GLN A C 1
ATOM 1232 O O . GLN A 1 180 ? 36.419 105.086 8.607 1.00 21.22 177 GLN A O 1
ATOM 1238 N N . GLN A 1 181 ? 35.673 103.518 10.029 1.00 19.31 178 GLN A N 1
ATOM 1239 C CA . GLN A 1 181 ? 34.553 104.308 10.475 1.00 19.56 178 GLN A CA 1
ATOM 1240 C C . GLN A 1 181 ? 34.393 104.215 11.980 1.00 25.52 178 GLN A C 1
ATOM 1241 O O . GLN A 1 181 ? 34.055 103.150 12.499 1.00 22.16 178 GLN A O 1
ATOM 1247 N N . LYS A 1 182 ? 34.646 105.341 12.668 1.00 24.88 179 LYS A N 1
ATOM 1248 C CA . LYS A 1 182 ? 34.506 105.442 14.113 1.00 26.22 179 LYS A CA 1
ATOM 1249 C C . LYS A 1 182 ? 33.118 105.975 14.447 1.00 31.19 179 LYS A C 1
ATOM 1250 O O . LYS A 1 182 ? 32.510 106.648 13.609 1.00 30.44 179 LYS A O 1
ATOM 1256 N N . SER A 1 183 ? 32.601 105.644 15.648 1.00 29.06 180 SER A N 1
ATOM 1257 C CA . SER A 1 183 ? 31.288 106.078 16.135 1.00 29.88 180 SER A CA 1
ATOM 1258 C C . SER A 1 183 ? 31.121 107.586 15.987 1.00 35.91 180 SER A C 1
ATOM 1259 O O . SER A 1 183 ? 32.033 108.347 16.358 1.00 34.83 180 SER A O 1
ATOM 1262 N N . HIS A 1 184 ? 29.961 108.015 15.424 1.00 34.09 181 HIS A N 1
ATOM 1263 C CA . HIS A 1 184 ? 29.582 109.421 15.208 1.00 35.35 181 HIS A CA 1
ATOM 1264 C C . HIS A 1 184 ? 30.512 110.158 14.233 1.00 37.65 181 HIS A C 1
ATOM 1265 O O . HIS A 1 184 ? 30.548 111.385 14.241 1.00 39.75 181 HIS A O 1
ATOM 1272 N N . GLU A 1 185 ? 31.265 109.419 13.399 1.00 30.66 182 GLU A N 1
ATOM 1273 C CA . GLU A 1 185 ? 32.187 110.011 12.430 1.00 28.89 182 GLU A CA 1
ATOM 1274 C C . GLU A 1 185 ? 31.934 109.494 11.010 1.00 29.69 182 GLU A C 1
ATOM 1275 O O . GLU A 1 185 ? 31.324 108.442 10.824 1.00 29.48 182 GLU A O 1
ATOM 1281 N N . SER A 1 186 ? 32.459 110.209 10.024 1.00 24.04 183 SER A N 1
ATOM 1282 C CA . SER A 1 186 ? 32.309 109.834 8.637 1.00 23.90 183 SER A CA 1
ATOM 1283 C C . SER A 1 186 ? 33.389 108.801 8.255 1.00 22.63 183 SER A C 1
ATOM 1284 O O . SER A 1 186 ? 34.419 108.756 8.930 1.00 20.61 183 SER A O 1
ATOM 1287 N N . PRO A 1 187 ? 33.177 107.912 7.247 1.00 18.05 184 PRO A N 1
ATOM 1288 C CA . PRO A 1 187 ? 34.256 106.976 6.857 1.00 16.61 184 PRO A CA 1
ATOM 1289 C C . PRO A 1 187 ? 35.534 107.707 6.448 1.00 20.00 184 PRO A C 1
ATOM 1290 O O . PRO A 1 187 ? 35.487 108.829 5.927 1.00 19.82 184 PRO A O 1
ATOM 1294 N N . ARG A 1 188 ? 36.679 107.092 6.740 1.00 16.93 185 ARG A N 1
ATOM 1295 C CA . ARG A 1 188 ? 37.996 107.620 6.448 1.00 16.12 185 ARG A CA 1
ATOM 1296 C C . ARG A 1 188 ? 38.782 106.618 5.590 1.00 18.56 185 ARG A C 1
ATOM 1297 O O . ARG A 1 188 ? 38.993 105.475 6.006 1.00 16.94 185 ARG A O 1
ATOM 1305 N N . LEU A 1 189 ? 39.256 107.069 4.439 1.00 14.39 186 LEU A N 1
ATOM 1306 C CA . LEU A 1 189 ? 40.050 106.251 3.504 1.00 14.30 186 LEU A CA 1
ATOM 1307 C C . LEU A 1 189 ? 41.428 105.933 4.106 1.00 19.99 186 LEU A C 1
ATOM 1308 O O . LEU A 1 189 ? 42.163 106.850 4.478 1.00 21.07 186 LEU A O 1
ATOM 1313 N N . LEU A 1 190 ? 41.756 104.642 4.226 1.00 16.24 187 LEU A N 1
ATOM 1314 C CA . LEU A 1 190 ? 43.025 104.189 4.803 1.00 15.83 187 LEU A CA 1
ATOM 1315 C C . LEU A 1 190 ? 44.001 103.713 3.740 1.00 19.19 187 LEU A C 1
ATOM 1316 O O . LEU A 1 190 ? 45.186 104.013 3.816 1.00 17.89 187 LEU A O 1
ATOM 1321 N N . ILE A 1 191 ? 43.503 102.891 2.795 1.00 16.77 188 ILE A N 1
ATOM 1322 C CA . ILE A 1 191 ? 44.292 102.279 1.725 1.00 16.99 188 ILE A CA 1
ATOM 1323 C C . ILE A 1 191 ? 43.473 102.328 0.457 1.00 20.02 188 ILE A C 1
ATOM 1324 O O . ILE A 1 191 ? 42.286 102.022 0.505 1.00 19.00 188 ILE A O 1
ATOM 1329 N N . LYS A 1 192 ? 44.108 102.635 -0.685 1.00 16.86 189 LYS A N 1
ATOM 1330 C CA . LYS A 1 192 ? 43.402 102.599 -1.962 1.00 15.54 189 LYS A CA 1
ATOM 1331 C C . LYS A 1 192 ? 44.085 101.609 -2.899 1.00 19.76 189 LYS A C 1
ATOM 1332 O O . LYS A 1 192 ? 45.289 101.368 -2.769 1.00 18.16 189 LYS A O 1
ATOM 1338 N N . TYR A 1 193 ? 43.312 101.029 -3.825 1.00 17.77 190 TYR A N 1
ATOM 1339 C CA . TYR A 1 193 ? 43.813 100.075 -4.817 1.00 18.11 190 TYR A CA 1
ATOM 1340 C C . TYR A 1 193 ? 44.702 98.986 -4.192 1.00 22.80 190 TYR A C 1
ATOM 1341 O O . TYR A 1 193 ? 45.866 98.822 -4.562 1.00 22.10 190 TYR A O 1
ATOM 1350 N N . ALA A 1 194 ? 44.121 98.294 -3.175 1.00 20.05 191 ALA A N 1
ATOM 1351 C CA . ALA A 1 194 ? 44.649 97.181 -2.380 1.00 19.71 191 ALA A CA 1
ATOM 1352 C C . ALA A 1 194 ? 45.835 97.493 -1.481 1.00 23.00 191 ALA A C 1
ATOM 1353 O O . ALA A 1 194 ? 45.885 96.964 -0.372 1.00 21.49 191 ALA A O 1
ATOM 1355 N N . SER A 1 195 ? 46.819 98.269 -1.950 1.00 20.21 192 SER A N 1
ATOM 1356 C CA . SER A 1 195 ? 48.058 98.479 -1.197 1.00 18.63 192 SER A CA 1
ATOM 1357 C C . SER A 1 195 ? 48.627 99.891 -1.184 1.00 23.19 192 SER A C 1
ATOM 1358 O O . SER A 1 195 ? 49.650 100.116 -0.524 1.00 23.41 192 SER A O 1
ATOM 1361 N N . GLN A 1 196 ? 48.004 100.845 -1.895 1.00 19.76 193 GLN A N 1
ATOM 1362 C CA . GLN A 1 196 ? 48.542 102.204 -1.946 1.00 19.03 193 GLN A CA 1
ATOM 1363 C C . GLN A 1 196 ? 48.233 103.010 -0.683 1.00 22.63 193 GLN A C 1
ATOM 1364 O O . GLN A 1 196 ? 47.085 103.078 -0.229 1.00 20.37 193 GLN A O 1
ATOM 1370 N N . SER A 1 197 ? 49.280 103.601 -0.109 1.00 21.63 194 SER A N 1
ATOM 1371 C CA . SER A 1 197 ? 49.192 104.400 1.116 1.00 23.14 194 SER A CA 1
ATOM 1372 C C . SER A 1 197 ? 48.565 105.766 0.880 1.00 26.32 194 SER A C 1
ATOM 1373 O O . SER A 1 197 ? 48.641 106.304 -0.229 1.00 25.88 194 SER A O 1
ATOM 1376 N N . ILE A 1 198 ? 47.880 106.295 1.916 1.00 21.87 195 ILE A N 1
ATOM 1377 C CA . ILE A 1 198 ? 47.150 107.566 1.863 1.00 21.29 195 ILE A CA 1
ATOM 1378 C C . ILE A 1 198 ? 47.851 108.589 2.759 1.00 24.79 195 ILE A C 1
ATOM 1379 O O . ILE A 1 198 ? 48.225 108.251 3.868 1.00 21.63 195 ILE A O 1
ATOM 1384 N N . SER A 1 199 ? 48.040 109.827 2.273 1.00 24.91 196 SER A N 1
ATOM 1385 C CA . SER A 1 199 ? 48.671 110.919 3.027 1.00 25.15 196 SER A CA 1
ATOM 1386 C C . SER A 1 199 ? 48.004 111.135 4.368 1.00 25.45 196 SER A C 1
ATOM 1387 O O . SER A 1 199 ? 46.783 111.201 4.439 1.00 24.43 196 SER A O 1
ATOM 1390 N N . GLY A 1 200 ? 48.810 111.226 5.417 1.00 22.57 197 GLY A N 1
ATOM 1391 C CA . GLY A 1 200 ? 48.329 111.455 6.775 1.00 22.45 197 GLY A CA 1
ATOM 1392 C C . GLY A 1 200 ? 47.907 110.204 7.525 1.00 25.30 197 GLY A C 1
ATOM 1393 O O . GLY A 1 200 ? 47.745 110.250 8.747 1.00 25.88 197 GLY A O 1
ATOM 1394 N N . ILE A 1 201 ? 47.738 109.069 6.819 1.00 19.63 198 ILE A N 1
ATOM 1395 C CA . ILE A 1 201 ? 47.360 107.814 7.476 1.00 17.39 198 ILE A CA 1
ATOM 1396 C C . ILE A 1 201 ? 48.590 107.198 8.165 1.00 21.57 198 ILE A C 1
ATOM 1397 O O . ILE A 1 201 ? 49.618 107.015 7.500 1.00 20.69 198 ILE A O 1
ATOM 1402 N N . PRO A 1 202 ? 48.499 106.833 9.473 1.00 19.08 199 PRO A N 1
ATOM 1403 C CA . PRO A 1 202 ? 49.672 106.238 10.154 1.00 18.44 199 PRO A CA 1
ATOM 1404 C C . PRO A 1 202 ? 50.203 104.976 9.483 1.00 22.11 199 PRO A C 1
ATOM 1405 O O . PRO A 1 202 ? 49.434 104.188 8.944 1.00 20.70 199 PRO A O 1
ATOM 1409 N N . SER A 1 203 ? 51.539 104.805 9.499 1.00 21.06 200 SER A N 1
ATOM 1410 C CA . SER A 1 203 ? 52.287 103.698 8.879 1.00 20.68 200 SER A CA 1
ATOM 1411 C C . SER A 1 203 ? 51.870 102.289 9.339 1.00 23.13 200 SER A C 1
ATOM 1412 O O . SER A 1 203 ? 52.095 101.332 8.588 1.00 20.17 200 SER A O 1
ATOM 1415 N N . ARG A 1 204 ? 51.241 102.154 10.539 1.00 19.49 201 ARG A N 1
ATOM 1416 C CA . ARG A 1 204 ? 50.755 100.849 11.034 1.00 18.77 201 ARG A CA 1
ATOM 1417 C C . ARG A 1 204 ? 49.699 100.211 10.118 1.00 22.05 201 ARG A C 1
ATOM 1418 O O . ARG A 1 204 ? 49.529 99.006 10.164 1.00 22.03 201 ARG A O 1
ATOM 1426 N N . PHE A 1 205 ? 48.994 101.017 9.292 1.00 18.18 202 PHE A N 1
ATOM 1427 C CA . PHE A 1 205 ? 48.016 100.509 8.340 1.00 17.01 202 PHE A CA 1
ATOM 1428 C C . PHE A 1 205 ? 48.703 100.189 7.023 1.00 21.46 202 PHE A C 1
ATOM 1429 O O . PHE A 1 205 ? 49.439 101.030 6.490 1.00 20.18 202 PHE A O 1
ATOM 1437 N N . SER A 1 206 ? 48.470 98.979 6.498 1.00 19.22 203 SER A N 1
ATOM 1438 C CA . SER A 1 206 ? 48.987 98.559 5.182 1.00 20.31 203 SER A CA 1
ATOM 1439 C C . SER A 1 206 ? 48.029 97.564 4.577 1.00 23.04 203 SER A C 1
ATOM 1440 O O . SER A 1 206 ? 47.246 96.933 5.290 1.00 24.65 203 SER A O 1
ATOM 1443 N N . GLY A 1 207 ? 48.058 97.455 3.267 1.00 17.10 204 GLY A N 1
ATOM 1444 C CA . GLY A 1 207 ? 47.187 96.543 2.551 1.00 15.69 204 GLY A CA 1
ATOM 1445 C C . GLY A 1 207 ? 47.929 95.689 1.554 1.00 21.72 204 GLY A C 1
ATOM 1446 O O . GLY A 1 207 ? 48.982 96.088 1.047 1.00 20.84 204 GLY A O 1
ATOM 1447 N N . SER A 1 208 ? 47.370 94.510 1.244 1.00 20.03 205 SER A N 1
ATOM 1448 C CA . SER A 1 208 ? 47.942 93.593 0.250 1.00 21.14 205 SER A CA 1
ATOM 1449 C C . SER A 1 208 ? 46.847 92.774 -0.402 1.00 25.64 205 SER A C 1
ATOM 1450 O O . SER A 1 208 ? 45.729 92.696 0.105 1.00 24.53 205 SER A O 1
ATOM 1453 N N . GLY A 1 209 ? 47.190 92.146 -1.514 1.00 24.86 206 GLY A N 1
ATOM 1454 C CA . GLY A 1 209 ? 46.287 91.276 -2.246 1.00 24.56 206 GLY A CA 1
ATOM 1455 C C . GLY A 1 209 ? 45.980 91.778 -3.629 1.00 31.29 206 GLY A C 1
ATOM 1456 O O . GLY A 1 209 ? 46.248 92.940 -3.959 1.00 29.20 206 GLY A O 1
ATOM 1457 N N . SER A 1 210 ? 45.434 90.874 -4.450 1.00 31.58 207 SER A N 1
ATOM 1458 C CA . SER A 1 210 ? 45.016 91.104 -5.836 1.00 33.04 207 SER A CA 1
ATOM 1459 C C . SER A 1 210 ? 44.083 89.970 -6.217 1.00 38.65 207 SER A C 1
ATOM 1460 O O . SER A 1 210 ? 44.196 88.869 -5.678 1.00 39.81 207 SER A O 1
ATOM 1463 N N . GLY A 1 211 ? 43.177 90.242 -7.141 1.00 33.90 208 GLY A N 1
ATOM 1464 C CA . GLY A 1 211 ? 42.229 89.244 -7.607 1.00 31.85 208 GLY A CA 1
ATOM 1465 C C . GLY A 1 211 ? 41.005 89.142 -6.732 1.00 31.42 208 GLY A C 1
ATOM 1466 O O . GLY A 1 211 ? 40.058 89.912 -6.905 1.00 29.41 208 GLY A O 1
ATOM 1467 N N . THR A 1 212 ? 41.018 88.187 -5.782 1.00 27.53 209 THR A N 1
ATOM 1468 C CA . THR A 1 212 ? 39.874 87.945 -4.895 1.00 26.27 209 THR A CA 1
ATOM 1469 C C . THR A 1 212 ? 40.185 88.032 -3.397 1.00 28.04 209 THR A C 1
ATOM 1470 O O . THR A 1 212 ? 39.229 88.183 -2.642 1.00 29.47 209 THR A O 1
ATOM 1474 N N . ASP A 1 213 ? 41.459 87.873 -2.943 1.00 24.10 210 ASP A N 1
ATOM 1475 C CA . ASP A 1 213 ? 41.798 87.904 -1.509 1.00 24.35 210 ASP A CA 1
ATOM 1476 C C . ASP A 1 213 ? 42.587 89.143 -1.119 1.00 26.20 210 ASP A C 1
ATOM 1477 O O . ASP A 1 213 ? 43.723 89.326 -1.540 1.00 25.83 210 ASP A O 1
ATOM 1482 N N . PHE A 1 214 ? 41.989 89.965 -0.256 1.00 22.02 211 PHE A N 1
ATOM 1483 C CA . PHE A 1 214 ? 42.567 91.241 0.177 1.00 20.75 211 PHE A CA 1
ATOM 1484 C C . PHE A 1 214 ? 42.723 91.300 1.665 1.00 22.80 211 PHE A C 1
ATOM 1485 O O . PHE A 1 214 ? 41.855 90.830 2.392 1.00 23.74 211 PHE A O 1
ATOM 1493 N N . THR A 1 215 ? 43.819 91.890 2.121 1.00 19.78 212 THR A N 1
ATOM 1494 C CA . THR A 1 215 ? 44.081 92.002 3.554 1.00 20.82 212 THR A CA 1
ATOM 1495 C C . THR A 1 215 ? 44.471 93.424 3.973 1.00 23.87 212 THR A C 1
ATOM 1496 O O . THR A 1 215 ? 45.301 94.060 3.327 1.00 23.47 212 THR A O 1
ATOM 1500 N N . LEU A 1 216 ? 43.896 93.888 5.079 1.00 18.68 213 LEU A N 1
ATOM 1501 C CA . LEU A 1 216 ? 44.277 95.119 5.734 1.00 17.35 213 LEU A CA 1
ATOM 1502 C C . LEU A 1 216 ? 45.005 94.698 7.000 1.00 20.86 213 LEU A C 1
ATOM 1503 O O . LEU A 1 216 ? 44.438 93.975 7.823 1.00 21.32 213 LEU A O 1
ATOM 1508 N N . SER A 1 217 ? 46.254 95.142 7.176 1.00 17.66 214 SER A N 1
ATOM 1509 C CA . SER A 1 217 ? 46.999 94.814 8.399 1.00 18.23 214 SER A CA 1
ATOM 1510 C C . SER A 1 217 ? 47.181 96.061 9.269 1.00 21.37 214 SER A C 1
ATOM 1511 O O . SER A 1 217 ? 47.394 97.148 8.748 1.00 19.54 214 SER A O 1
ATOM 1514 N N . ILE A 1 218 ? 47.088 95.914 10.578 1.00 18.70 215 ILE A N 1
ATOM 1515 C CA . ILE A 1 218 ? 47.349 97.004 11.532 1.00 19.04 215 ILE A CA 1
ATOM 1516 C C . ILE A 1 218 ? 48.525 96.480 12.376 1.00 26.35 215 ILE A C 1
ATOM 1517 O O . ILE A 1 218 ? 48.342 95.539 13.155 1.00 26.88 215 ILE A O 1
ATOM 1522 N N . ASN A 1 219 ? 49.729 97.028 12.168 1.00 26.82 216 ASN A N 1
ATOM 1523 C CA . ASN A 1 219 ? 50.973 96.535 12.797 1.00 29.23 216 ASN A CA 1
ATOM 1524 C C . ASN A 1 219 ? 50.910 96.420 14.305 1.00 38.20 216 ASN A C 1
ATOM 1525 O O . ASN A 1 219 ? 51.402 95.435 14.873 1.00 41.69 216 ASN A O 1
ATOM 1530 N N . SER A 1 220 ? 50.322 97.402 14.959 1.00 32.25 217 SER A N 1
ATOM 1531 C CA . SER A 1 220 ? 50.094 97.338 16.388 1.00 30.65 217 SER A CA 1
ATOM 1532 C C . SER A 1 220 ? 48.848 98.185 16.614 1.00 28.62 217 SER A C 1
ATOM 1533 O O . SER A 1 220 ? 48.841 99.365 16.291 1.00 27.06 217 SER A O 1
ATOM 1536 N N . VAL A 1 221 ? 47.759 97.544 17.046 1.00 23.64 218 VAL A N 1
ATOM 1537 C CA . VAL A 1 221 ? 46.474 98.198 17.292 1.00 22.20 218 VAL A CA 1
ATOM 1538 C C . VAL A 1 221 ? 46.660 99.256 18.372 1.00 24.99 218 VAL A C 1
ATOM 1539 O O . VAL A 1 221 ? 47.247 98.969 19.423 1.00 23.85 218 VAL A O 1
ATOM 1543 N N . GLU A 1 222 ? 46.161 100.476 18.111 1.00 19.44 219 GLU A N 1
ATOM 1544 C CA . GLU A 1 222 ? 46.164 101.540 19.123 1.00 18.10 219 GLU A CA 1
ATOM 1545 C C . GLU A 1 222 ? 44.726 101.707 19.648 1.00 20.56 219 GLU A C 1
ATOM 1546 O O . GLU A 1 222 ? 43.781 101.283 18.983 1.00 19.86 219 GLU A O 1
ATOM 1552 N N . SER A 1 223 ? 44.548 102.320 20.818 1.00 18.22 220 SER A N 1
ATOM 1553 C CA . SER A 1 223 ? 43.209 102.585 21.409 1.00 18.92 220 SER A CA 1
ATOM 1554 C C . SER A 1 223 ? 42.329 103.421 20.464 1.00 22.60 220 SER A C 1
ATOM 1555 O O . SER A 1 223 ? 41.138 103.164 20.355 1.00 23.42 220 SER A O 1
ATOM 1558 N N . GLU A 1 224 ? 42.937 104.361 19.717 1.00 19.44 221 GLU A N 1
ATOM 1559 C CA . GLU A 1 224 ? 42.228 105.190 18.739 1.00 18.41 221 GLU A CA 1
ATOM 1560 C C . GLU A 1 224 ? 41.780 104.403 17.472 1.00 22.11 221 GLU A C 1
ATOM 1561 O O . GLU A 1 224 ? 41.072 104.955 16.642 1.00 22.60 221 GLU A O 1
ATOM 1567 N N . ASP A 1 225 ? 42.205 103.143 17.308 1.00 19.69 222 ASP A N 1
ATOM 1568 C CA . ASP A 1 225 ? 41.820 102.316 16.146 1.00 19.24 222 ASP A CA 1
ATOM 1569 C C . ASP A 1 225 ? 40.489 101.568 16.287 1.00 22.18 222 ASP A C 1
ATOM 1570 O O . ASP A 1 225 ? 39.968 101.080 15.281 1.00 20.98 222 ASP A O 1
ATOM 1575 N N . PHE A 1 226 ? 39.938 101.457 17.512 1.00 18.84 223 PHE A N 1
ATOM 1576 C CA . PHE A 1 226 ? 38.662 100.750 17.702 1.00 18.77 223 PHE A CA 1
ATOM 1577 C C . PHE A 1 226 ? 37.510 101.408 16.899 1.00 20.92 223 PHE A C 1
ATOM 1578 O O . PHE A 1 226 ? 37.380 102.626 16.875 1.00 19.71 223 PHE A O 1
ATOM 1586 N N . GLY A 1 227 ? 36.762 100.587 16.174 1.00 18.43 224 GLY A N 1
ATOM 1587 C CA . GLY A 1 227 ? 35.696 101.034 15.283 1.00 17.85 224 GLY A CA 1
ATOM 1588 C C . GLY A 1 227 ? 35.417 99.991 14.207 1.00 22.43 224 GLY A C 1
ATOM 1589 O O . GLY A 1 227 ? 35.825 98.829 14.336 1.00 21.63 224 GLY A O 1
ATOM 1590 N N . MET A 1 228 ? 34.720 100.394 13.145 1.00 18.42 225 MET A N 1
ATOM 1591 C CA . MET A 1 228 ? 34.370 99.508 12.023 1.00 19.30 225 MET A CA 1
ATOM 1592 C C . MET A 1 228 ? 35.312 99.709 10.862 1.00 23.18 225 MET A C 1
ATOM 1593 O O . MET A 1 228 ? 35.746 100.834 10.605 1.00 23.17 225 MET A O 1
ATOM 1598 N N . TYR A 1 229 ? 35.658 98.612 10.180 1.00 19.29 226 TYR A N 1
ATOM 1599 C CA . TYR A 1 229 ? 36.524 98.627 8.999 1.00 18.11 226 TYR A CA 1
ATOM 1600 C C . TYR A 1 229 ? 35.772 98.007 7.853 1.00 21.39 226 TYR A C 1
ATOM 1601 O O . TYR A 1 229 ? 35.246 96.902 7.986 1.00 21.23 226 TYR A O 1
ATOM 1610 N N . PHE A 1 230 ? 35.660 98.750 6.752 1.00 16.78 227 PHE A N 1
ATOM 1611 C CA . PHE A 1 230 ? 34.944 98.294 5.572 1.00 16.01 227 PHE A CA 1
ATOM 1612 C C . PHE A 1 230 ? 35.862 98.237 4.394 1.00 20.01 227 PHE A C 1
ATOM 1613 O O . PHE A 1 230 ? 36.671 99.137 4.208 1.00 17.55 227 PHE A O 1
ATOM 1621 N N . CYS A 1 231 ? 35.687 97.213 3.543 1.00 18.57 228 CYS A N 1
ATOM 1622 C CA . CYS A 1 231 ? 36.358 97.170 2.255 1.00 19.09 228 CYS A CA 1
ATOM 1623 C C . CYS A 1 231 ? 35.291 97.576 1.213 1.00 20.47 228 CYS A C 1
ATOM 1624 O O . CYS A 1 231 ? 34.090 97.560 1.515 1.00 18.20 228 CYS A O 1
ATOM 1627 N N . GLN A 1 232 ? 35.732 98.023 0.047 1.00 17.38 229 GLN A N 1
ATOM 1628 C CA . GLN A 1 232 ? 34.872 98.528 -1.026 1.00 16.37 229 GLN A CA 1
ATOM 1629 C C . GLN A 1 232 ? 35.525 98.157 -2.355 1.00 18.53 229 GLN A C 1
ATOM 1630 O O . GLN A 1 232 ? 36.738 98.246 -2.474 1.00 17.88 229 GLN A O 1
ATOM 1636 N N . GLN A 1 233 ? 34.731 97.768 -3.353 1.00 15.25 230 GLN A N 1
ATOM 1637 C CA . GLN A 1 233 ? 35.266 97.489 -4.686 1.00 14.67 230 GLN A CA 1
ATOM 1638 C C . GLN A 1 233 ? 34.730 98.526 -5.642 1.00 18.75 230 GLN A C 1
ATOM 1639 O O . GLN A 1 233 ? 33.568 98.933 -5.526 1.00 17.67 230 GLN A O 1
ATOM 1645 N N . THR A 1 234 ? 35.567 98.948 -6.589 1.00 18.04 231 THR A N 1
ATOM 1646 C CA . THR A 1 234 ? 35.170 99.948 -7.594 1.00 19.60 231 THR A CA 1
ATOM 1647 C C . THR A 1 234 ? 35.480 99.472 -9.010 1.00 24.88 231 THR A C 1
ATOM 1648 O O . THR A 1 234 ? 35.674 100.302 -9.888 1.00 23.62 231 THR A O 1
ATOM 1652 N N . ASN A 1 235 ? 35.534 98.147 -9.244 1.00 24.33 232 ASN A N 1
ATOM 1653 C CA . ASN A 1 235 ? 35.824 97.587 -10.576 1.00 23.50 232 ASN A CA 1
ATOM 1654 C C . ASN A 1 235 ? 34.539 97.481 -11.417 1.00 27.47 232 ASN A C 1
ATOM 1655 O O . ASN A 1 235 ? 34.573 97.725 -12.625 1.00 28.33 232 ASN A O 1
ATOM 1660 N N . LYS A 1 236 ? 33.408 97.135 -10.783 1.00 24.05 233 LYS A N 1
ATOM 1661 C CA . LYS A 1 236 ? 32.132 96.920 -11.486 1.00 23.44 233 LYS A CA 1
ATOM 1662 C C . LYS A 1 236 ? 30.986 97.677 -10.863 1.00 27.12 233 LYS A C 1
ATOM 1663 O O . LYS A 1 236 ? 31.005 97.914 -9.661 1.00 27.37 233 LYS A O 1
ATOM 1669 N N . TRP A 1 237 ? 29.967 98.018 -11.673 1.00 23.74 234 TRP A N 1
ATOM 1670 C CA . TRP A 1 237 ? 28.741 98.677 -11.229 1.00 24.51 234 TRP A CA 1
ATOM 1671 C C . TRP A 1 237 ? 27.769 97.600 -10.672 1.00 27.73 234 TRP A C 1
ATOM 1672 O O . TRP A 1 237 ? 27.617 96.561 -11.295 1.00 29.76 234 TRP A O 1
ATOM 1683 N N . PRO A 1 238 ? 27.059 97.832 -9.560 1.00 21.45 235 PRO A N 1
ATOM 1684 C CA . PRO A 1 238 ? 27.186 98.987 -8.657 1.00 21.03 235 PRO A CA 1
ATOM 1685 C C . PRO A 1 238 ? 28.454 98.833 -7.805 1.00 25.59 235 PRO A C 1
ATOM 1686 O O . PRO A 1 238 ? 28.942 97.710 -7.616 1.00 24.73 235 PRO A O 1
ATOM 1690 N N . LEU A 1 239 ? 28.988 99.945 -7.277 1.00 21.66 236 LEU A N 1
ATOM 1691 C CA . LEU A 1 239 ? 30.121 99.854 -6.360 1.00 20.15 236 LEU A CA 1
ATOM 1692 C C . LEU A 1 239 ? 29.534 99.213 -5.093 1.00 21.89 236 LEU A C 1
ATOM 1693 O O . LEU A 1 239 ? 28.370 99.455 -4.784 1.00 20.62 236 LEU A O 1
ATOM 1698 N N . THR A 1 240 ? 30.287 98.340 -4.413 1.00 19.58 237 THR A N 1
ATOM 1699 C CA . THR A 1 240 ? 29.758 97.629 -3.241 1.00 19.17 237 THR A CA 1
ATOM 1700 C C . THR A 1 240 ? 30.742 97.666 -2.096 1.00 21.64 237 THR A C 1
ATOM 1701 O O . THR A 1 240 ? 31.921 97.886 -2.306 1.00 21.17 237 THR A O 1
ATOM 1705 N N . PHE A 1 241 ? 30.243 97.426 -0.884 1.00 18.50 238 PHE A N 1
ATOM 1706 C CA . PHE A 1 241 ? 31.008 97.380 0.352 1.00 17.47 238 PHE A CA 1
ATOM 1707 C C . PHE A 1 241 ? 30.863 95.980 0.978 1.00 21.23 238 PHE A C 1
ATOM 1708 O O . PHE A 1 241 ? 29.840 95.328 0.786 1.00 20.97 238 PHE A O 1
ATOM 1716 N N . GLY A 1 242 ? 31.832 95.588 1.804 1.00 17.36 239 GLY A N 1
ATOM 1717 C CA . GLY A 1 242 ? 31.716 94.393 2.622 1.00 18.05 239 GLY A CA 1
ATOM 1718 C C . GLY A 1 242 ? 30.809 94.759 3.790 1.00 21.84 239 GLY A C 1
ATOM 1719 O O . GLY A 1 242 ? 30.421 95.928 3.918 1.00 19.55 239 GLY A O 1
ATOM 1720 N N . ALA A 1 243 ? 30.451 93.789 4.648 1.00 19.49 240 ALA A N 1
ATOM 1721 C CA . ALA A 1 243 ? 29.570 94.048 5.800 1.00 20.31 240 ALA A CA 1
ATOM 1722 C C . ALA A 1 243 ? 30.333 94.638 7.010 1.00 25.11 240 ALA A C 1
ATOM 1723 O O . ALA A 1 243 ? 29.712 95.057 8.002 1.00 25.26 240 ALA A O 1
ATOM 1725 N N . GLY A 1 244 ? 31.660 94.704 6.902 1.00 21.59 241 GLY A N 1
ATOM 1726 C CA . GLY A 1 244 ? 32.503 95.269 7.946 1.00 21.09 241 GLY A CA 1
ATOM 1727 C C . GLY A 1 244 ? 33.030 94.300 8.989 1.00 24.28 241 GLY A C 1
ATOM 1728 O O . GLY A 1 244 ? 32.424 93.264 9.262 1.00 23.00 241 GLY A O 1
ATOM 1729 N N . THR A 1 245 ? 34.193 94.642 9.550 1.00 20.92 242 THR A N 1
ATOM 1730 C CA . THR A 1 245 ? 34.855 93.967 10.678 1.00 21.10 242 THR A CA 1
ATOM 1731 C C . THR A 1 245 ? 34.856 94.987 11.833 1.00 23.13 242 THR A C 1
ATOM 1732 O O . THR A 1 245 ? 35.333 96.122 11.669 1.00 21.30 242 THR A O 1
ATOM 1736 N N . LYS A 1 246 ? 34.309 94.587 12.985 1.00 19.87 243 LYS A N 1
ATOM 1737 C CA . LYS A 1 246 ? 34.310 95.433 14.173 1.00 20.13 243 LYS A CA 1
ATOM 1738 C C . LYS A 1 246 ? 35.628 95.165 14.931 1.00 23.48 243 LYS A C 1
ATOM 1739 O O . LYS A 1 246 ? 35.900 94.024 15.305 1.00 24.62 243 LYS A O 1
ATOM 1745 N N . LEU A 1 247 ? 36.447 96.202 15.137 1.00 19.35 244 LEU A N 1
ATOM 1746 C CA . LEU A 1 247 ? 37.696 96.083 15.897 1.00 18.92 244 LEU A CA 1
ATOM 1747 C C . LEU A 1 247 ? 37.367 96.669 17.249 1.00 23.49 244 LEU A C 1
ATOM 1748 O O . LEU A 1 247 ? 36.979 97.837 17.333 1.00 20.36 244 LEU A O 1
ATOM 1753 N N . GLU A 1 248 ? 37.410 95.825 18.305 1.00 24.00 245 GLU A N 1
ATOM 1754 C CA . GLU A 1 248 ? 36.992 96.277 19.637 1.00 24.35 245 GLU A CA 1
ATOM 1755 C C . GLU A 1 248 ? 37.937 95.842 20.739 1.00 27.38 245 GLU A C 1
ATOM 1756 O O . GLU A 1 248 ? 38.707 94.899 20.562 1.00 26.85 245 GLU A O 1
ATOM 1762 N N . LEU A 1 249 ? 37.928 96.597 21.841 1.00 23.86 246 LEU A N 1
ATOM 1763 C CA . LEU A 1 249 ? 38.756 96.359 23.012 1.00 23.65 246 LEU A CA 1
ATOM 1764 C C . LEU A 1 249 ? 38.304 95.059 23.705 1.00 29.05 246 LEU A C 1
ATOM 1765 O O . LEU A 1 249 ? 37.115 94.896 23.998 1.00 27.49 246 LEU A O 1
ATOM 1770 N N . LYS A 1 250 ? 39.253 94.127 23.916 1.00 28.71 247 LYS A N 1
ATOM 1771 C CA . LYS A 1 250 ? 39.016 92.860 24.617 1.00 30.22 247 LYS A CA 1
ATOM 1772 C C . LYS A 1 250 ? 38.617 93.200 26.071 1.00 35.98 247 LYS A C 1
ATOM 1773 O O . LYS A 1 250 ? 39.325 93.963 26.737 1.00 34.55 247 LYS A O 1
ATOM 1779 N N . ALA A 1 251 ? 37.461 92.659 26.528 1.00 35.26 248 ALA A N 1
ATOM 1780 C CA . ALA A 1 251 ? 36.878 92.874 27.863 1.00 67.66 248 ALA A CA 1
ATOM 1781 C C . ALA A 1 251 ? 37.837 92.598 29.020 1.00 92.09 248 ALA A C 1
ATOM 1782 O O . ALA A 1 251 ? 38.738 91.776 28.893 1.00 58.55 248 ALA A O 1
ATOM 1784 N N . GLU B 1 4 ? 27.125 132.639 30.744 1.00 42.63 1 GLU B N 1
ATOM 1785 C CA . GLU B 1 4 ? 26.503 132.005 29.584 1.00 41.28 1 GLU B CA 1
ATOM 1786 C C . GLU B 1 4 ? 26.125 130.526 29.829 1.00 38.52 1 GLU B C 1
ATOM 1787 O O . GLU B 1 4 ? 26.974 129.619 29.853 1.00 37.00 1 GLU B O 1
ATOM 1793 N N . VAL B 1 5 ? 24.823 130.307 29.949 1.00 30.36 2 VAL B N 1
ATOM 1794 C CA . VAL B 1 5 ? 24.219 128.992 30.156 1.00 28.41 2 VAL B CA 1
ATOM 1795 C C . VAL B 1 5 ? 24.199 128.221 28.835 1.00 29.00 2 VAL B C 1
ATOM 1796 O O . VAL B 1 5 ? 23.858 128.773 27.791 1.00 27.16 2 VAL B O 1
ATOM 1800 N N . GLN B 1 6 ? 24.537 126.938 28.889 1.00 24.44 3 GLN B N 1
ATOM 1801 C CA . GLN B 1 6 ? 24.471 126.094 27.712 1.00 22.87 3 GLN B CA 1
ATOM 1802 C C . GLN B 1 6 ? 24.089 124.674 28.088 1.00 24.76 3 GLN B C 1
ATOM 1803 O O . GLN B 1 6 ? 24.558 124.149 29.097 1.00 21.36 3 GLN B O 1
ATOM 1809 N N . LEU B 1 7 ? 23.223 124.059 27.255 1.00 21.93 4 LEU B N 1
ATOM 1810 C CA . LEU B 1 7 ? 22.844 122.659 27.371 1.00 21.68 4 LEU B CA 1
ATOM 1811 C C . LEU B 1 7 ? 23.378 122.042 26.080 1.00 24.90 4 LEU B C 1
ATOM 1812 O O . LEU B 1 7 ? 22.999 122.469 24.993 1.00 23.22 4 LEU B O 1
ATOM 1817 N N . GLN B 1 8 ? 24.324 121.111 26.201 1.00 23.56 5 GLN B N 1
ATOM 1818 C CA . GLN B 1 8 ? 24.946 120.477 25.038 1.00 24.01 5 GLN B CA 1
ATOM 1819 C C . GLN B 1 8 ? 24.562 119.016 24.979 1.00 26.34 5 GLN B C 1
ATOM 1820 O O . GLN B 1 8 ? 24.882 118.239 25.878 1.00 25.30 5 GLN B O 1
ATOM 1826 N N . GLN B 1 9 ? 23.887 118.642 23.907 1.00 22.98 6 GLN B N 1
ATOM 1827 C CA . GLN B 1 9 ? 23.435 117.268 23.731 1.00 23.10 6 GLN B CA 1
ATOM 1828 C C . GLN B 1 9 ? 24.434 116.439 22.964 1.00 29.42 6 GLN B C 1
ATOM 1829 O O . GLN B 1 9 ? 25.190 116.979 22.155 1.00 29.41 6 GLN B O 1
ATOM 1835 N N . SER B 1 10 ? 24.442 115.122 23.232 1.00 27.54 7 SER B N 1
ATOM 1836 C CA . SER B 1 10 ? 25.288 114.165 22.526 1.00 27.71 7 SER B CA 1
ATOM 1837 C C . SER B 1 10 ? 24.862 114.088 21.038 1.00 32.29 7 SER B C 1
ATOM 1838 O O . SER B 1 10 ? 23.771 114.549 20.666 1.00 30.36 7 SER B O 1
ATOM 1841 N N . GLY B 1 11 ? 25.770 113.589 20.204 1.00 30.13 8 GLY B N 1
ATOM 1842 C CA . GLY B 1 11 ? 25.616 113.541 18.757 1.00 28.70 8 GLY B CA 1
ATOM 1843 C C . GLY B 1 11 ? 24.558 112.622 18.195 1.00 30.80 8 GLY B C 1
ATOM 1844 O O . GLY B 1 11 ? 23.901 111.894 18.944 1.00 29.59 8 GLY B O 1
ATOM 1845 N N . PRO B 1 12 ? 24.401 112.630 16.848 1.00 27.80 9 PRO B N 1
ATOM 1846 C CA . PRO B 1 12 ? 23.382 111.762 16.209 1.00 27.13 9 PRO B CA 1
ATOM 1847 C C . PRO B 1 12 ? 23.584 110.282 16.467 1.00 29.02 9 PRO B C 1
ATOM 1848 O O . PRO B 1 12 ? 24.713 109.808 16.542 1.00 29.83 9 PRO B O 1
ATOM 1852 N N . GLU B 1 13 ? 22.480 109.561 16.619 1.00 23.73 10 GLU B N 1
ATOM 1853 C CA . GLU B 1 13 ? 22.502 108.133 16.903 1.00 22.88 10 GLU B CA 1
ATOM 1854 C C . GLU B 1 13 ? 21.759 107.356 15.845 1.00 27.25 10 GLU B C 1
ATOM 1855 O O . GLU B 1 13 ? 20.785 107.851 15.273 1.00 26.37 10 GLU B O 1
ATOM 1861 N N . LEU B 1 14 ? 22.215 106.133 15.595 1.00 24.64 11 LEU B N 1
ATOM 1862 C CA . LEU B 1 14 ? 21.591 105.220 14.648 1.00 25.24 11 LEU B CA 1
ATOM 1863 C C . LEU B 1 14 ? 21.704 103.833 15.253 1.00 28.70 11 LEU B C 1
ATOM 1864 O O . LEU B 1 14 ? 22.803 103.386 15.576 1.00 29.13 11 LEU B O 1
ATOM 1869 N N . VAL B 1 15 ? 20.563 103.202 15.519 1.00 26.13 12 VAL B N 1
ATOM 1870 C CA . VAL B 1 15 ? 20.519 101.903 16.203 1.00 26.70 12 VAL B CA 1
ATOM 1871 C C . VAL B 1 15 ? 19.633 100.882 15.494 1.00 29.71 12 VAL B C 1
ATOM 1872 O O . VAL B 1 15 ? 18.834 101.234 14.633 1.00 28.25 12 VAL B O 1
ATOM 1876 N N . LYS B 1 16 ? 19.734 99.626 15.935 1.00 27.61 13 LYS B N 1
ATOM 1877 C CA . LYS B 1 16 ? 18.969 98.482 15.438 1.00 28.26 13 LYS B CA 1
ATOM 1878 C C . LYS B 1 16 ? 17.624 98.416 16.199 1.00 31.11 13 LYS B C 1
ATOM 1879 O O . LYS B 1 16 ? 17.610 98.748 17.389 1.00 30.72 13 LYS B O 1
ATOM 1885 N N . PRO B 1 17 ? 16.514 97.917 15.602 1.00 27.82 14 PRO B N 1
ATOM 1886 C CA . PRO B 1 17 ? 15.276 97.741 16.391 1.00 27.90 14 PRO B CA 1
ATOM 1887 C C . PRO B 1 17 ? 15.493 96.760 17.555 1.00 33.78 14 PRO B C 1
ATOM 1888 O O . PRO B 1 17 ? 16.240 95.779 17.416 1.00 33.73 14 PRO B O 1
ATOM 1892 N N . GLY B 1 18 ? 14.892 97.075 18.703 1.00 29.75 15 GLY B N 1
ATOM 1893 C CA . GLY B 1 18 ? 15.017 96.301 19.932 1.00 28.98 15 GLY B CA 1
ATOM 1894 C C . GLY B 1 18 ? 16.146 96.768 20.834 1.00 32.34 15 GLY B C 1
ATOM 1895 O O . GLY B 1 18 ? 16.227 96.348 21.995 1.00 31.91 15 GLY B O 1
ATOM 1896 N N . ALA B 1 19 ? 17.037 97.635 20.317 1.00 29.43 16 ALA B N 1
ATOM 1897 C CA . ALA B 1 19 ? 18.172 98.134 21.100 1.00 29.30 16 ALA B CA 1
ATOM 1898 C C . ALA B 1 19 ? 17.767 99.110 22.198 1.00 31.74 16 ALA B C 1
ATOM 1899 O O . ALA B 1 19 ? 16.671 99.674 22.174 1.00 31.75 16 ALA B O 1
ATOM 1901 N N . SER B 1 20 ? 18.667 99.289 23.168 1.00 26.96 17 SER B N 1
ATOM 1902 C CA . SER B 1 20 ? 18.564 100.274 24.232 1.00 26.09 17 SER B CA 1
ATOM 1903 C C . SER B 1 20 ? 19.521 101.405 23.837 1.00 29.26 17 SER B C 1
ATOM 1904 O O . SER B 1 20 ? 20.474 101.177 23.083 1.00 28.02 17 SER B O 1
ATOM 1907 N N . LEU B 1 21 ? 19.252 102.627 24.299 1.00 25.80 18 LEU B N 1
ATOM 1908 C CA . LEU B 1 21 ? 20.103 103.767 23.965 1.00 23.82 18 LEU B CA 1
ATOM 1909 C C . LEU B 1 21 ? 20.011 104.806 25.063 1.00 26.51 18 LEU B C 1
ATOM 1910 O O . LEU B 1 21 ? 18.910 105.188 25.454 1.00 25.05 18 LEU B O 1
ATOM 1915 N N . LYS B 1 22 ? 21.167 105.315 25.499 1.00 21.26 19 LYS B N 1
ATOM 1916 C CA . LYS B 1 22 ? 21.238 106.366 26.494 1.00 21.02 19 LYS B CA 1
ATOM 1917 C C . LYS B 1 22 ? 21.804 107.612 25.807 1.00 26.39 19 LYS B C 1
ATOM 1918 O O . LYS B 1 22 ? 22.871 107.547 25.193 1.00 26.72 19 LYS B O 1
ATOM 1924 N N . ILE B 1 23 ? 21.082 108.730 25.877 1.00 22.00 20 ILE B N 1
ATOM 1925 C CA . ILE B 1 23 ? 21.544 109.980 25.278 1.00 22.34 20 ILE B CA 1
ATOM 1926 C C . ILE B 1 23 ? 21.701 110.981 26.402 1.00 24.13 20 ILE B C 1
ATOM 1927 O O . ILE B 1 23 ? 21.085 110.819 27.473 1.00 20.85 20 ILE B O 1
ATOM 1932 N N . SER B 1 24 ? 22.586 111.958 26.207 1.00 21.47 21 SER B N 1
ATOM 1933 C CA . SER B 1 24 ? 22.938 112.866 27.289 1.00 21.87 21 SER B CA 1
ATOM 1934 C C . SER B 1 24 ? 22.762 114.343 26.983 1.00 24.72 21 SER B C 1
ATOM 1935 O O . SER B 1 24 ? 22.690 114.769 25.825 1.00 24.85 21 SER B O 1
ATOM 1938 N N . CYS B 1 25 ? 22.707 115.114 28.050 1.00 21.63 22 CYS B N 1
ATOM 1939 C CA . CYS B 1 25 ? 22.542 116.551 28.050 1.00 22.86 22 CYS B CA 1
ATOM 1940 C C . CYS B 1 25 ? 23.478 117.166 29.112 1.00 25.49 22 CYS B C 1
ATOM 1941 O O . CYS B 1 25 ? 23.163 117.109 30.307 1.00 23.52 22 CYS B O 1
ATOM 1944 N N . LYS B 1 26 ? 24.646 117.710 28.689 1.00 23.07 23 LYS B N 1
ATOM 1945 C CA . LYS B 1 26 ? 25.596 118.312 29.644 1.00 23.40 23 LYS B CA 1
ATOM 1946 C C . LYS B 1 26 ? 25.452 119.823 29.758 1.00 24.65 23 LYS B C 1
ATOM 1947 O O . LYS B 1 26 ? 25.324 120.525 28.762 1.00 24.73 23 LYS B O 1
ATOM 1953 N N . THR B 1 27 ? 25.427 120.321 30.984 1.00 20.94 24 THR B N 1
ATOM 1954 C CA . THR B 1 27 ? 25.260 121.754 31.220 1.00 21.12 24 THR B CA 1
ATOM 1955 C C . THR B 1 27 ? 26.576 122.464 31.524 1.00 23.51 24 THR B C 1
ATOM 1956 O O . THR B 1 27 ? 27.534 121.844 31.997 1.00 22.80 24 THR B O 1
ATOM 1960 N N . SER B 1 28 ? 26.587 123.779 31.309 1.00 20.11 25 SER B N 1
ATOM 1961 C CA . SER B 1 28 ? 27.686 124.667 31.669 1.00 20.19 25 SER B CA 1
ATOM 1962 C C . SER B 1 28 ? 27.150 126.069 31.975 1.00 22.23 25 SER B C 1
ATOM 1963 O O . SER B 1 28 ? 26.050 126.421 31.532 1.00 21.15 25 SER B O 1
ATOM 1966 N N . GLY B 1 29 ? 27.902 126.827 32.772 1.00 18.17 26 GLY B N 1
ATOM 1967 C CA . GLY B 1 29 ? 27.566 128.208 33.098 1.00 17.77 26 GLY B CA 1
ATOM 1968 C C . GLY B 1 29 ? 26.594 128.443 34.240 1.00 23.62 26 GLY B C 1
ATOM 1969 O O . GLY B 1 29 ? 26.267 129.592 34.509 1.00 24.67 26 GLY B O 1
ATOM 1970 N N . TYR B 1 30 ? 26.113 127.386 34.918 1.00 19.63 27 TYR B N 1
ATOM 1971 C CA . TYR B 1 30 ? 25.208 127.541 36.070 1.00 18.69 27 TYR B CA 1
ATOM 1972 C C . TYR B 1 30 ? 25.231 126.284 36.944 1.00 21.73 27 TYR B C 1
ATOM 1973 O O . TYR B 1 30 ? 25.809 125.277 36.542 1.00 21.57 27 TYR B O 1
ATOM 1982 N N . THR B 1 31 ? 24.592 126.333 38.122 1.00 19.42 28 THR B N 1
ATOM 1983 C CA . THR B 1 31 ? 24.551 125.196 39.062 1.00 20.02 28 THR B CA 1
ATOM 1984 C C . THR B 1 31 ? 23.523 124.171 38.579 1.00 25.52 28 THR B C 1
ATOM 1985 O O . THR B 1 31 ? 22.317 124.423 38.637 1.00 23.87 28 THR B O 1
ATOM 1989 N N . PHE B 1 32 ? 24.021 123.020 38.087 1.00 23.95 29 PHE B N 1
ATOM 1990 C CA . PHE B 1 32 ? 23.237 121.907 37.519 1.00 23.30 29 PHE B CA 1
ATOM 1991 C C . PHE B 1 32 ? 21.994 121.504 38.347 1.00 25.57 29 PHE B C 1
ATOM 1992 O O . PHE B 1 32 ? 20.946 121.235 37.773 1.00 23.76 29 PHE B O 1
ATOM 2000 N N . THR B 1 33 ? 22.114 121.445 39.674 1.00 23.07 30 THR B N 1
ATOM 2001 C CA . THR B 1 33 ? 21.010 121.025 40.569 1.00 22.06 30 THR B CA 1
ATOM 2002 C C . THR B 1 33 ? 19.900 122.083 40.752 1.00 23.95 30 THR B C 1
ATOM 2003 O O . THR B 1 33 ? 18.931 121.815 41.457 1.00 22.68 30 THR B O 1
ATOM 2007 N N . ASP B 1 34 ? 20.032 123.275 40.150 1.00 21.49 31 ASP B N 1
ATOM 2008 C CA . ASP B 1 34 ? 19.035 124.337 40.311 1.00 21.35 31 ASP B CA 1
ATOM 2009 C C . ASP B 1 34 ? 17.644 124.061 39.759 1.00 24.04 31 ASP B C 1
ATOM 2010 O O . ASP B 1 34 ? 16.646 124.401 40.411 1.00 22.62 31 ASP B O 1
ATOM 2015 N N . PHE B 1 35 ? 17.573 123.522 38.538 1.00 19.75 32 PHE B N 1
ATOM 2016 C CA . PHE B 1 35 ? 16.307 123.414 37.826 1.00 17.97 32 PHE B CA 1
ATOM 2017 C C . PHE B 1 35 ? 16.000 122.061 37.295 1.00 20.85 32 PHE B C 1
ATOM 2018 O O . PHE B 1 35 ? 16.906 121.349 36.862 1.00 19.61 32 PHE B O 1
ATOM 2026 N N . THR B 1 36 ? 14.692 121.737 37.223 1.00 18.73 33 THR B N 1
ATOM 2027 C CA . THR B 1 36 ? 14.243 120.474 36.622 1.00 18.97 33 THR B CA 1
ATOM 2028 C C . THR B 1 36 ? 14.670 120.382 35.159 1.00 21.94 33 THR B C 1
ATOM 2029 O O . THR B 1 36 ? 14.751 121.408 34.466 1.00 20.36 33 THR B O 1
ATOM 2033 N N . PHE B 1 37 ? 14.954 119.150 34.712 1.00 18.43 34 PHE B N 1
ATOM 2034 C CA . PHE B 1 37 ? 15.311 118.856 33.326 1.00 18.13 34 PHE B CA 1
ATOM 2035 C C . PHE B 1 37 ? 14.138 118.169 32.660 1.00 20.92 34 PHE B C 1
ATOM 2036 O O . PHE B 1 37 ? 13.475 117.327 33.274 1.00 19.44 34 PHE B O 1
ATOM 2044 N N . HIS B 1 38 ? 13.871 118.551 31.414 1.00 16.73 35 HIS B N 1
ATOM 2045 C CA . HIS B 1 38 ? 12.753 118.021 30.637 1.00 15.90 35 HIS B CA 1
ATOM 2046 C C . HIS B 1 38 ? 13.237 117.480 29.321 1.00 21.29 35 HIS B C 1
ATOM 2047 O O . HIS B 1 38 ? 14.193 118.017 28.755 1.00 20.28 35 HIS B O 1
ATOM 2054 N N . TRP B 1 39 ? 12.594 116.393 28.849 1.00 19.08 36 TRP B N 1
ATOM 2055 C CA . TRP B 1 39 ? 12.865 115.793 27.553 1.00 19.23 36 TRP B CA 1
ATOM 2056 C C . TRP B 1 39 ? 11.630 115.910 26.679 1.00 21.70 36 TRP B C 1
ATOM 2057 O O . TRP B 1 39 ? 10.512 115.687 27.142 1.00 20.79 36 TRP B O 1
ATOM 2068 N N . VAL B 1 40 ? 11.839 116.346 25.442 1.00 17.37 37 VAL B N 1
ATOM 2069 C CA . VAL B 1 40 ? 10.783 116.631 24.471 1.00 16.64 37 VAL B CA 1
ATOM 2070 C C . VAL B 1 40 ? 11.100 115.899 23.161 1.00 21.39 37 VAL B C 1
ATOM 2071 O O . VAL B 1 40 ? 12.245 115.943 22.673 1.00 20.19 37 VAL B O 1
ATOM 2075 N N . LYS B 1 41 ? 10.075 115.229 22.603 1.00 17.46 38 LYS B N 1
ATOM 2076 C CA . LYS B 1 41 ? 10.176 114.498 21.353 1.00 17.28 38 LYS B CA 1
ATOM 2077 C C . LYS B 1 41 ? 9.612 115.344 20.206 1.00 22.37 38 LYS B C 1
ATOM 2078 O O . LYS B 1 41 ? 8.457 115.787 20.261 1.00 21.66 38 LYS B O 1
ATOM 2084 N N . LEU B 1 42 ? 10.427 115.555 19.164 1.00 18.65 39 LEU B N 1
ATOM 2085 C CA . LEU B 1 42 ? 9.969 116.238 17.965 1.00 19.72 39 LEU B CA 1
ATOM 2086 C C . LEU B 1 42 ? 9.688 115.191 16.875 1.00 22.58 39 LEU B C 1
ATOM 2087 O O . LEU B 1 42 ? 10.575 114.412 16.519 1.00 19.76 39 LEU B O 1
ATOM 2092 N N . SER B 1 43 ? 8.442 115.193 16.344 1.00 21.39 40 SER B N 1
ATOM 2093 C CA . SER B 1 43 ? 7.975 114.317 15.256 1.00 21.60 40 SER B CA 1
ATOM 2094 C C . SER B 1 43 ? 7.459 115.189 14.103 1.00 27.24 40 SER B C 1
ATOM 2095 O O . SER B 1 43 ? 7.568 116.410 14.202 1.00 24.85 40 SER B O 1
ATOM 2098 N N . HIS B 1 44 ? 6.980 114.593 12.974 1.00 28.24 41 HIS B N 1
ATOM 2099 C CA . HIS B 1 44 ? 6.556 115.402 11.810 1.00 29.34 41 HIS B CA 1
ATOM 2100 C C . HIS B 1 44 ? 5.430 116.388 12.125 1.00 33.11 41 HIS B C 1
ATOM 2101 O O . HIS B 1 44 ? 4.608 116.139 13.006 1.00 31.18 41 HIS B O 1
ATOM 2108 N N . GLY B 1 45 ? 5.429 117.494 11.388 1.00 32.58 42 GLY B N 1
ATOM 2109 C CA . GLY B 1 45 ? 4.471 118.586 11.514 1.00 33.00 42 GLY B CA 1
ATOM 2110 C C . GLY B 1 45 ? 5.180 119.916 11.318 1.00 37.17 42 GLY B C 1
ATOM 2111 O O . GLY B 1 45 ? 4.887 120.619 10.355 1.00 38.34 42 GLY B O 1
ATOM 2112 N N . PRO B 1 46 ? 6.156 120.301 12.167 1.00 33.17 43 PRO B N 1
ATOM 2113 C CA . PRO B 1 46 ? 6.657 119.611 13.369 1.00 32.52 43 PRO B CA 1
ATOM 2114 C C . PRO B 1 46 ? 5.643 119.549 14.509 1.00 32.44 43 PRO B C 1
ATOM 2115 O O . PRO B 1 46 ? 4.745 120.387 14.597 1.00 30.72 43 PRO B O 1
ATOM 2119 N N . SER B 1 47 ? 5.770 118.503 15.340 1.00 27.20 44 SER B N 1
ATOM 2120 C CA . SER B 1 47 ? 4.927 118.248 16.514 1.00 25.17 44 SER B CA 1
ATOM 2121 C C . SER B 1 47 ? 5.850 118.021 17.695 1.00 24.92 44 SER B C 1
ATOM 2122 O O . SER B 1 47 ? 6.885 117.361 17.546 1.00 22.69 44 SER B O 1
ATOM 2125 N N . LEU B 1 48 ? 5.484 118.574 18.862 1.00 19.87 45 LEU B N 1
ATOM 2126 C CA . LEU B 1 48 ? 6.255 118.427 20.097 1.00 19.01 45 LEU B CA 1
ATOM 2127 C C . LEU B 1 48 ? 5.460 117.652 21.134 1.00 23.68 45 LEU B C 1
ATOM 2128 O O . LEU B 1 48 ? 4.274 117.918 21.31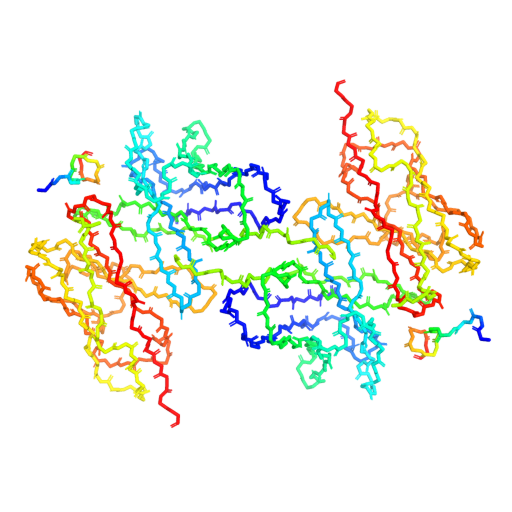8 1.00 22.29 45 LEU B O 1
ATOM 2133 N N . GLU B 1 49 ? 6.123 116.707 21.822 1.00 20.72 46 GLU B N 1
ATOM 2134 C CA . GLU B 1 49 ? 5.514 115.930 22.912 1.00 20.51 46 GLU B CA 1
ATOM 2135 C C . GLU B 1 49 ? 6.473 115.979 24.105 1.00 24.46 46 GLU B C 1
ATOM 2136 O O . GLU B 1 49 ? 7.691 115.882 23.925 1.00 22.58 46 GLU B O 1
ATOM 2142 N N . TRP B 1 50 ? 5.922 116.120 25.314 1.00 19.57 47 TRP B N 1
ATOM 2143 C CA . TRP B 1 50 ? 6.687 116.138 26.542 1.00 19.40 47 TRP B CA 1
ATOM 2144 C C . TRP B 1 50 ? 6.787 114.692 27.033 1.00 24.14 47 TRP B C 1
ATOM 2145 O O . TRP B 1 50 ? 5.767 114.010 27.152 1.00 24.95 47 TRP B O 1
ATOM 2156 N N . ILE B 1 51 ? 8.012 114.211 27.285 1.00 18.57 48 ILE B N 1
ATOM 2157 C CA . ILE B 1 51 ? 8.245 112.831 27.734 1.00 18.16 48 ILE B CA 1
ATOM 2158 C C . ILE B 1 51 ? 8.186 112.731 29.262 1.00 22.21 48 ILE B C 1
ATOM 2159 O O . ILE B 1 51 ? 7.620 111.778 29.814 1.00 20.43 48 ILE B O 1
ATOM 2164 N N . GLY B 1 52 ? 8.864 113.665 29.919 1.00 19.33 49 GLY B N 1
ATOM 2165 C CA . GLY B 1 52 ? 8.964 113.677 31.362 1.00 19.25 49 GLY B CA 1
ATOM 2166 C C . GLY B 1 52 ? 9.976 114.675 31.883 1.00 22.82 49 GLY B C 1
ATOM 2167 O O . GLY B 1 52 ? 10.634 115.390 31.119 1.00 21.83 49 GLY B O 1
ATOM 2168 N N . THR B 1 53 ? 10.077 114.723 33.204 1.00 18.25 50 THR B N 1
ATOM 2169 C CA . THR B 1 53 ? 10.967 115.615 33.927 1.00 16.66 50 THR B CA 1
ATOM 2170 C C . THR B 1 53 ? 11.668 114.906 35.092 1.00 20.87 50 THR B C 1
ATOM 2171 O O . THR B 1 53 ? 11.111 113.985 35.690 1.00 20.98 50 THR B O 1
ATOM 2175 N N . ILE B 1 54 ? 12.891 115.367 35.413 1.00 17.97 51 ILE B N 1
ATOM 2176 C CA . ILE B 1 54 ? 13.664 114.932 36.577 1.00 17.55 51 ILE B CA 1
ATOM 2177 C C . ILE B 1 54 ? 14.148 116.186 37.335 1.00 21.76 51 ILE B C 1
ATOM 2178 O O . ILE B 1 54 ? 14.592 117.161 36.711 1.00 21.83 51 ILE B O 1
ATOM 2183 N N . LYS B 1 55 ? 14.016 116.171 38.661 1.00 17.59 52 LYS B N 1
ATOM 2184 C CA . LYS B 1 55 ? 14.502 117.223 39.551 1.00 18.55 52 LYS B CA 1
ATOM 2185 C C . LYS B 1 55 ? 15.930 116.779 39.941 1.00 23.03 52 LYS B C 1
ATOM 2186 O O . LYS B 1 55 ? 16.077 115.772 40.638 1.00 21.00 52 LYS B O 1
ATOM 2192 N N . PRO B 1 56 ? 16.983 117.469 39.443 1.00 19.79 53 PRO B N 1
ATOM 2193 C CA . PRO B 1 56 ? 18.361 117.016 39.706 1.00 19.80 53 PRO B CA 1
ATOM 2194 C C . PRO B 1 56 ? 18.812 117.048 41.171 1.00 24.90 53 PRO B C 1
ATOM 2195 O O . PRO B 1 56 ? 19.655 116.255 41.553 1.00 24.75 53 PRO B O 1
ATOM 2199 N N . SER B 1 57 ? 18.252 117.947 41.985 1.00 23.69 54 SER B N 1
ATOM 2200 C CA . SER B 1 57 ? 18.637 118.079 43.388 1.00 23.73 54 SER B CA 1
ATOM 2201 C C . SER B 1 57 ? 18.301 116.839 44.224 1.00 31.15 54 SER B C 1
ATOM 2202 O O . SER B 1 57 ? 19.093 116.469 45.089 1.00 32.31 54 SER B O 1
ATOM 2205 N N . ASN B 1 58 ? 17.152 116.176 43.948 1.00 28.22 55 ASN B N 1
ATOM 2206 C CA . ASN B 1 58 ? 16.710 115.017 44.738 1.00 28.36 55 ASN B CA 1
ATOM 2207 C C . ASN B 1 58 ? 16.325 113.759 43.925 1.00 32.00 55 ASN B C 1
ATOM 2208 O O . ASN B 1 58 ? 15.969 112.745 44.533 1.00 32.44 55 ASN B O 1
ATOM 2213 N N . GLY B 1 59 ? 16.377 113.835 42.588 1.00 25.32 56 GLY B N 1
ATOM 2214 C CA . GLY B 1 59 ? 16.067 112.698 41.722 1.00 24.73 56 GLY B CA 1
ATOM 2215 C C . GLY B 1 59 ? 14.596 112.396 41.483 1.00 28.08 56 GLY B C 1
ATOM 2216 O O . GLY B 1 59 ? 14.293 111.390 40.837 1.00 28.70 56 GLY B O 1
ATOM 2217 N N . ASP B 1 60 ? 13.661 113.236 42.001 1.00 24.00 57 ASP B N 1
ATOM 2218 C CA . ASP B 1 60 ? 12.217 113.043 41.780 1.00 24.31 57 ASP B CA 1
ATOM 2219 C C . ASP B 1 60 ? 11.897 113.146 40.291 1.00 27.74 57 ASP B C 1
ATOM 2220 O O . ASP B 1 60 ? 12.479 113.988 39.595 1.00 25.20 57 ASP B O 1
ATOM 2225 N N . THR B 1 61 ? 10.979 112.290 39.812 1.00 24.29 58 THR B N 1
ATOM 2226 C CA . THR B 1 61 ? 10.569 112.259 38.411 1.00 23.94 58 THR B CA 1
ATOM 2227 C C . THR B 1 61 ? 9.054 112.323 38.265 1.00 29.12 58 THR B C 1
ATOM 2228 O O . THR B 1 61 ? 8.304 111.996 39.195 1.00 28.21 58 THR B O 1
ATOM 2232 N N . ALA B 1 62 ? 8.611 112.748 37.076 1.00 24.85 59 ALA B N 1
ATOM 2233 C CA . ALA B 1 62 ? 7.216 112.771 36.666 1.00 23.14 59 ALA B CA 1
ATOM 2234 C C . ALA B 1 62 ? 7.270 112.465 35.172 1.00 27.43 59 ALA B C 1
ATOM 2235 O O . ALA B 1 62 ? 8.030 113.101 34.429 1.00 26.33 59 ALA B O 1
ATOM 2237 N N . TYR B 1 63 ? 6.553 111.410 34.754 1.00 23.88 60 TYR B N 1
ATOM 2238 C CA . TYR B 1 63 ? 6.556 110.978 33.359 1.00 23.25 60 TYR B CA 1
ATOM 2239 C C . TYR B 1 63 ? 5.229 111.190 32.687 1.00 28.74 60 TYR B C 1
ATOM 2240 O O . TYR B 1 63 ? 4.176 111.113 33.343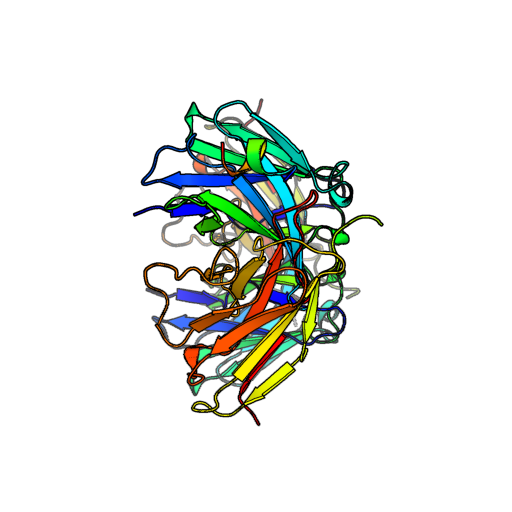 1.00 29.46 60 TYR B O 1
ATOM 2249 N N . ASN B 1 64 ? 5.265 111.385 31.361 1.00 24.81 61 ASN B N 1
ATOM 2250 C CA . ASN B 1 64 ? 4.066 111.338 30.533 1.00 24.59 61 ASN B CA 1
ATOM 2251 C C . ASN B 1 64 ? 3.810 109.807 30.447 1.00 27.44 61 ASN B C 1
ATOM 2252 O O . ASN B 1 64 ? 4.693 109.069 30.003 1.00 24.82 61 ASN B O 1
ATOM 2257 N N . GLN B 1 65 ? 2.632 109.334 30.901 1.00 25.62 62 GLN B N 1
ATOM 2258 C CA . GLN B 1 65 ? 2.260 107.909 30.906 1.00 26.41 62 GLN B CA 1
ATOM 2259 C C . GLN B 1 65 ? 2.473 107.208 29.553 1.00 28.39 62 GLN B C 1
ATOM 2260 O O . GLN B 1 65 ? 2.775 106.022 29.538 1.00 27.92 62 GLN B O 1
ATOM 2266 N N . LYS B 1 66 ? 2.375 107.950 28.434 1.00 24.69 63 LYS B N 1
ATOM 2267 C CA . LYS B 1 66 ? 2.626 107.418 27.085 1.00 25.17 63 LYS B CA 1
ATOM 2268 C C . LYS B 1 66 ? 4.078 106.904 26.938 1.00 27.41 63 LYS B C 1
ATOM 2269 O O . LYS B 1 66 ? 4.321 105.979 26.161 1.00 27.69 63 LYS B O 1
ATOM 2275 N N . PHE B 1 67 ? 5.027 107.482 27.704 1.00 24.31 64 PHE B N 1
ATOM 2276 C CA . PHE B 1 67 ? 6.451 107.133 27.608 1.00 24.97 64 PHE B CA 1
ATOM 2277 C C . PHE B 1 67 ? 7.003 106.343 28.797 1.00 31.43 64 PHE B C 1
ATOM 2278 O O . PHE B 1 67 ? 8.168 105.953 28.757 1.00 31.13 64 PHE B O 1
ATOM 2286 N N . LYS B 1 68 ? 6.172 106.061 29.821 1.00 30.36 65 LYS B N 1
ATOM 2287 C CA . LYS B 1 68 ? 6.578 105.334 31.035 1.00 31.64 65 LYS B CA 1
ATOM 2288 C C . LYS B 1 68 ? 7.237 103.958 30.760 1.00 37.38 65 LYS B C 1
ATOM 2289 O O . LYS B 1 68 ? 8.233 103.624 31.393 1.00 37.54 65 LYS B O 1
ATOM 2295 N N . GLY B 1 69 ? 6.728 103.196 29.804 1.00 34.47 66 GLY B N 1
ATOM 2296 C CA . GLY B 1 69 ? 7.353 101.908 29.517 1.00 35.09 66 GLY B CA 1
ATOM 2297 C C . GLY B 1 69 ? 8.470 101.958 28.487 1.00 38.80 66 GLY B C 1
ATOM 2298 O O . GLY B 1 69 ? 8.955 100.913 28.047 1.00 40.16 66 GLY B O 1
ATOM 2299 N N . LYS B 1 70 ? 8.897 103.170 28.107 1.00 31.42 67 LYS B N 1
ATOM 2300 C CA . LYS B 1 70 ? 9.856 103.416 27.034 1.00 28.43 67 LYS B CA 1
ATOM 2301 C C . LYS B 1 70 ? 11.133 104.135 27.486 1.00 28.45 67 LYS B C 1
ATOM 2302 O O . LYS B 1 70 ? 12.226 103.777 27.058 1.00 27.78 67 LYS B O 1
ATOM 2308 N N . ALA B 1 71 ? 10.989 105.152 28.308 1.00 24.08 68 ALA B N 1
ATOM 2309 C CA . ALA B 1 71 ? 12.101 106.005 28.707 1.00 23.92 68 ALA B CA 1
ATOM 2310 C C . ALA B 1 71 ? 12.319 106.087 30.203 1.00 26.99 68 ALA B C 1
ATOM 2311 O O . ALA B 1 71 ? 11.359 106.033 30.982 1.00 25.85 68 ALA B O 1
ATOM 2313 N N . THR B 1 72 ? 13.599 106.218 30.595 1.00 22.26 69 THR B N 1
ATOM 2314 C CA . THR B 1 72 ? 14.013 106.408 31.980 1.00 21.26 69 THR B CA 1
ATOM 2315 C C . THR B 1 72 ? 14.892 107.642 32.020 1.00 22.28 69 THR B C 1
ATOM 2316 O O . THR B 1 72 ? 15.893 107.724 31.296 1.00 19.81 69 THR B O 1
ATOM 2320 N N . LEU B 1 73 ? 14.541 108.577 32.905 1.00 19.44 70 LEU B N 1
ATOM 2321 C CA . LEU B 1 73 ? 15.301 109.799 33.133 1.00 19.69 70 LEU B CA 1
ATOM 2322 C C . LEU B 1 73 ? 16.224 109.588 34.327 1.00 24.26 70 LEU B C 1
ATOM 2323 O O . LEU B 1 73 ? 15.863 108.892 35.285 1.00 22.03 70 LEU B O 1
ATOM 2328 N N . SER B 1 74 ? 17.442 110.133 34.227 1.00 20.09 71 SER B N 1
ATOM 2329 C CA . SER B 1 74 ? 18.445 110.081 35.287 1.00 19.55 71 SER B CA 1
ATOM 2330 C C . SER B 1 74 ? 19.351 111.297 35.187 1.00 23.32 71 SER B C 1
ATOM 2331 O O . SER B 1 74 ? 19.328 112.025 34.181 1.00 21.33 71 SER B O 1
ATOM 2334 N N . VAL B 1 75 ? 20.113 111.553 36.262 1.00 21.16 72 VAL B N 1
ATOM 2335 C CA . VAL B 1 75 ? 21.103 112.626 36.304 1.00 20.69 72 VAL B CA 1
ATOM 2336 C C . VAL B 1 75 ? 22.418 112.044 36.848 1.00 23.56 72 VAL B C 1
ATOM 2337 O O . VAL B 1 75 ? 22.413 111.107 37.658 1.00 22.57 72 VAL B O 1
ATOM 2341 N N . ASP B 1 76 ? 23.528 112.598 36.388 1.00 19.14 73 ASP B N 1
ATOM 2342 C CA . ASP B 1 76 ? 24.863 112.296 36.888 1.00 19.39 73 ASP B CA 1
ATOM 2343 C C . ASP B 1 76 ? 25.329 113.636 37.445 1.00 21.96 73 ASP B C 1
ATOM 2344 O O . ASP B 1 76 ? 25.755 114.507 36.679 1.00 21.76 73 ASP B O 1
ATOM 2349 N N . LYS B 1 77 ? 25.136 113.847 38.750 1.00 18.94 74 LYS B N 1
ATOM 2350 C CA . LYS B 1 77 ? 25.509 115.104 39.409 1.00 19.89 74 LYS B CA 1
ATOM 2351 C C . LYS B 1 77 ? 27.008 115.380 39.336 1.00 23.88 74 LYS B C 1
ATOM 2352 O O . LYS B 1 77 ? 27.399 116.540 39.176 1.00 24.52 74 LYS B O 1
ATOM 2358 N N . SER B 1 78 ? 27.840 114.317 39.421 1.00 20.74 75 SER B N 1
ATOM 2359 C CA . SER B 1 78 ? 29.301 114.446 39.346 1.00 21.51 75 SER B CA 1
ATOM 2360 C C . SER B 1 78 ? 29.764 115.012 37.981 1.00 27.33 75 SER B C 1
ATOM 2361 O O . SER B 1 78 ? 30.742 115.742 37.926 1.00 26.69 75 SER B O 1
ATOM 2364 N N . ALA B 1 79 ? 29.026 114.699 36.898 1.00 24.74 76 ALA B N 1
ATOM 2365 C CA . ALA B 1 79 ? 29.335 115.158 35.548 1.00 23.08 76 ALA B CA 1
ATOM 2366 C C . ALA B 1 79 ? 28.463 116.319 35.085 1.00 26.47 76 ALA B C 1
ATOM 2367 O O . ALA B 1 79 ? 28.653 116.785 33.959 1.00 25.31 76 ALA B O 1
ATOM 2369 N N . SER B 1 80 ? 27.509 116.808 35.940 1.00 22.65 77 SER B N 1
ATOM 2370 C CA . SER B 1 80 ? 26.537 117.866 35.576 1.00 21.78 77 SER B CA 1
ATOM 2371 C C . SER B 1 80 ? 25.877 117.499 34.225 1.00 23.32 77 SER B C 1
ATOM 2372 O O . SER B 1 80 ? 25.812 118.306 33.293 1.00 21.36 77 SER B O 1
ATOM 2375 N N . THR B 1 81 ? 25.419 116.257 34.141 1.00 19.65 78 THR B N 1
ATOM 2376 C CA . THR B 1 81 ? 24.825 115.695 32.939 1.00 19.18 78 THR B CA 1
ATOM 2377 C C . THR B 1 81 ? 23.499 114.997 33.245 1.00 22.07 78 THR B C 1
ATOM 2378 O O . THR B 1 81 ? 23.409 114.200 34.175 1.00 20.80 78 THR B O 1
ATOM 2382 N N . ALA B 1 82 ? 22.488 115.291 32.428 1.00 19.38 79 ALA B N 1
ATOM 2383 C CA . ALA B 1 82 ? 21.164 114.664 32.495 1.00 19.19 79 ALA B CA 1
ATOM 2384 C C . ALA B 1 82 ? 21.129 113.626 31.382 1.00 23.15 79 ALA B C 1
ATOM 2385 O O . ALA B 1 82 ? 21.741 113.826 30.326 1.00 22.53 79 ALA B O 1
ATOM 2387 N N . HIS B 1 83 ? 20.465 112.490 31.636 1.00 20.20 80 HIS B N 1
ATOM 2388 C CA . HIS B 1 83 ? 20.365 111.406 30.675 1.00 20.13 80 HIS B CA 1
ATOM 2389 C C . HIS B 1 83 ? 18.926 110.936 30.487 1.00 23.78 80 HIS B C 1
ATOM 2390 O O . HIS B 1 83 ? 18.089 111.025 31.397 1.00 21.90 80 HIS B O 1
ATOM 2397 N N . ILE B 1 84 ? 18.676 110.391 29.309 1.00 20.15 81 ILE B N 1
ATOM 2398 C CA . ILE B 1 84 ? 17.455 109.698 28.968 1.00 20.01 81 ILE B CA 1
ATOM 2399 C C . ILE B 1 84 ? 17.874 108.362 28.351 1.00 24.53 81 ILE B C 1
ATOM 2400 O O . ILE B 1 84 ? 18.760 108.327 27.492 1.00 24.44 81 ILE B O 1
ATOM 2405 N N . GLU B 1 85 ? 17.304 107.265 28.857 1.00 20.55 82 GLU B N 1
ATOM 2406 C CA . GLU B 1 85 ? 17.575 105.949 28.310 1.00 20.61 82 GLU B CA 1
ATOM 2407 C C . GLU B 1 85 ? 16.295 105.346 27.762 1.00 24.68 82 GLU B C 1
ATOM 2408 O O . GLU B 1 85 ? 15.277 105.278 28.459 1.00 24.88 82 GLU B O 1
ATOM 2414 N N . PHE B 1 86 ? 16.356 104.917 26.511 1.00 20.49 83 PHE B N 1
ATOM 2415 C CA . PHE B 1 86 ? 15.246 104.286 25.802 1.00 20.21 83 PHE B CA 1
ATOM 2416 C C . PHE B 1 86 ? 15.470 102.792 25.755 1.00 27.92 83 PHE B C 1
ATOM 2417 O O . PHE B 1 86 ? 16.611 102.349 25.633 1.00 28.39 83 PHE B O 1
ATOM 2425 N N . ARG B 1 87 ? 14.392 102.015 25.830 1.00 26.18 84 ARG B N 1
ATOM 2426 C CA . ARG B 1 87 ? 14.482 100.563 25.725 1.00 26.41 84 ARG B CA 1
ATOM 2427 C C . ARG B 1 87 ? 13.532 100.069 24.636 1.00 29.70 84 ARG B C 1
ATOM 2428 O O . ARG B 1 87 ? 12.559 100.776 24.333 1.00 29.16 84 ARG B O 1
ATOM 2436 N N . SER B 1 88 ? 13.825 98.880 24.026 1.00 26.49 85 SER B N 1
ATOM 2437 C CA . SER B 1 88 ? 12.979 98.228 22.997 1.00 25.43 85 SER B CA 1
ATOM 2438 C C . SER B 1 88 ? 12.620 99.189 21.864 1.00 26.80 85 SER B C 1
ATOM 2439 O O . SER B 1 88 ? 11.450 99.336 21.496 1.00 23.78 85 SER B O 1
ATOM 2442 N N . LEU B 1 89 ? 13.645 99.878 21.337 1.00 25.51 86 LEU B N 1
ATOM 2443 C CA . LEU B 1 89 ? 13.470 100.893 20.299 1.00 24.97 86 LEU B CA 1
ATOM 2444 C C . LEU B 1 89 ? 12.862 100.345 19.029 1.00 28.58 86 LEU B C 1
ATOM 2445 O O . LEU B 1 89 ? 13.204 99.244 18.614 1.00 27.95 86 LEU B O 1
ATOM 2450 N N . THR B 1 90 ? 11.917 101.094 18.445 1.00 24.86 87 THR B N 1
ATOM 2451 C CA . THR B 1 90 ? 11.247 100.719 17.196 1.00 24.90 87 THR B CA 1
ATOM 2452 C C . THR B 1 90 ? 11.291 101.933 16.268 1.00 28.04 87 THR B C 1
ATOM 2453 O O . THR B 1 90 ? 11.624 103.039 16.714 1.00 26.47 87 THR B O 1
ATOM 2457 N N . SER B 1 91 ? 10.879 101.743 15.000 1.00 24.06 88 SER B N 1
ATOM 2458 C CA . SER B 1 91 ? 10.776 102.791 13.988 1.00 24.10 88 SER B CA 1
ATOM 2459 C C . SER B 1 91 ? 9.998 104.011 14.511 1.00 26.78 88 SER B C 1
ATOM 2460 O O . SER B 1 91 ? 10.328 105.143 14.153 1.00 26.85 88 SER B O 1
ATOM 2463 N N . GLU B 1 92 ? 8.977 103.775 15.365 1.00 22.54 89 GLU B N 1
ATOM 2464 C CA . GLU B 1 92 ? 8.129 104.812 15.971 1.00 23.04 89 GLU B CA 1
ATOM 2465 C C . GLU B 1 92 ? 8.915 105.759 16.900 1.00 23.50 89 GLU B C 1
ATOM 2466 O O . GLU B 1 92 ? 8.463 106.881 17.172 1.00 23.54 89 GLU B O 1
ATOM 2472 N N . ASP B 1 93 ? 10.087 105.305 17.375 1.00 18.76 90 ASP B N 1
ATOM 2473 C CA . ASP B 1 93 ? 10.962 106.098 18.241 1.00 20.63 90 ASP B CA 1
ATOM 2474 C C . ASP B 1 93 ? 11.962 106.983 17.465 1.00 24.50 90 ASP B C 1
ATOM 2475 O O . ASP B 1 93 ? 12.637 107.796 18.092 1.00 23.86 90 ASP B O 1
ATOM 2480 N N . SER B 1 94 ? 12.089 106.806 16.121 1.00 20.80 91 SER B N 1
ATOM 2481 C CA . SER B 1 94 ? 12.988 107.666 15.328 1.00 19.97 91 SER B CA 1
ATOM 2482 C C . SER B 1 94 ? 12.433 109.086 15.422 1.00 22.52 91 SER B C 1
ATOM 2483 O O . SER B 1 94 ? 11.279 109.329 15.057 1.00 20.26 91 SER B O 1
ATOM 2486 N N . ALA B 1 95 ? 13.239 110.007 15.963 1.00 19.85 92 ALA B N 1
ATOM 2487 C CA . ALA B 1 95 ? 12.821 111.390 16.183 1.00 20.08 92 ALA B CA 1
ATOM 2488 C C . ALA B 1 95 ? 14.005 112.232 16.623 1.00 23.93 92 ALA B C 1
ATOM 2489 O O . ALA B 1 95 ? 15.083 111.688 16.902 1.00 23.83 92 ALA B O 1
ATOM 2491 N N . VAL B 1 96 ? 13.784 113.555 16.744 1.00 19.47 93 VAL B N 1
ATOM 2492 C CA . VAL B 1 96 ? 14.767 114.462 17.324 1.00 18.74 93 VAL B CA 1
ATOM 2493 C C . VAL B 1 96 ? 14.309 114.619 18.797 1.00 22.78 93 VAL B C 1
ATOM 2494 O O . VAL B 1 96 ? 13.130 114.851 19.049 1.00 22.10 93 VAL B O 1
ATOM 2498 N N . TYR B 1 97 ? 15.232 114.427 19.752 1.00 20.13 94 TYR B N 1
ATOM 2499 C CA . TYR B 1 97 ? 14.939 114.557 21.182 1.00 19.31 94 TYR B CA 1
ATOM 2500 C C . TYR B 1 97 ? 15.676 115.768 21.722 1.00 21.67 94 TYR B C 1
ATOM 2501 O O . TYR B 1 97 ? 16.870 115.912 21.490 1.00 20.75 94 TYR B O 1
ATOM 2510 N N . PHE B 1 98 ? 14.953 116.657 22.405 1.00 19.02 95 PHE B N 1
ATOM 2511 C CA . PHE B 1 98 ? 15.534 117.848 23.028 1.00 18.52 95 PHE B CA 1
ATOM 2512 C C . PHE B 1 98 ? 15.525 117.734 24.542 1.00 22.79 95 PHE B C 1
ATOM 2513 O O . PHE B 1 98 ? 14.564 117.229 25.118 1.00 20.01 95 PHE B O 1
ATOM 2521 N N . CYS B 1 99 ? 16.565 118.269 25.188 1.00 22.39 96 CYS B N 1
ATOM 2522 C CA . CYS B 1 99 ? 16.581 118.423 26.637 1.00 23.10 96 CYS B CA 1
ATOM 2523 C C . CYS B 1 99 ? 16.374 119.931 26.848 1.00 22.95 96 CYS B C 1
ATOM 2524 O O . CYS B 1 99 ? 16.709 120.736 25.972 1.00 21.55 96 CYS B O 1
ATOM 2527 N N . ALA B 1 100 ? 15.797 120.306 27.979 1.00 17.73 97 ALA B N 1
ATOM 2528 C CA . ALA B 1 100 ? 15.579 121.705 28.339 1.00 18.06 97 ALA B CA 1
ATOM 2529 C C . ALA B 1 100 ? 15.584 121.813 29.837 1.00 22.39 97 ALA B C 1
ATOM 2530 O O . ALA B 1 100 ? 15.219 120.862 30.527 1.00 23.68 97 ALA B O 1
ATOM 2532 N N . ARG B 1 101 ? 15.952 122.974 30.348 1.00 20.30 98 ARG B N 1
ATOM 2533 C CA . ARG B 1 101 ? 15.875 123.201 31.787 1.00 20.48 98 ARG B CA 1
ATOM 2534 C C . ARG B 1 101 ? 14.648 124.079 31.997 1.00 23.09 98 ARG B C 1
ATOM 2535 O O . ARG B 1 101 ? 14.252 124.797 31.086 1.00 21.40 98 ARG B O 1
ATOM 2543 N N . PHE B 1 102 ? 14.075 124.038 33.184 1.00 19.93 99 PHE B N 1
ATOM 2544 C CA . PHE B 1 102 ? 12.922 124.854 33.541 1.00 19.62 99 PHE B CA 1
ATOM 2545 C C . PHE B 1 102 ? 13.418 125.844 34.610 1.00 23.74 99 PHE B C 1
ATOM 2546 O O . PHE B 1 102 ? 13.313 125.582 35.813 1.00 23.08 99 PHE B O 1
ATOM 2554 N N . GLY B 1 103 ? 14.008 126.945 34.154 1.00 20.68 100 GLY B N 1
ATOM 2555 C CA . GLY B 1 103 ? 14.608 127.929 35.050 1.00 20.01 100 GLY B CA 1
ATOM 2556 C C . GLY B 1 103 ? 14.472 129.377 34.658 1.00 23.24 100 GLY B C 1
ATOM 2557 O O . GLY B 1 103 ? 13.466 129.784 34.060 1.00 21.28 100 GLY B O 1
ATOM 2558 N N . GLY B 1 104 ? 15.498 130.149 35.019 1.00 20.29 101 GLY B N 1
ATOM 2559 C CA . GLY B 1 104 ? 15.558 131.588 34.796 1.00 20.95 101 GLY B CA 1
ATOM 2560 C C . GLY B 1 104 ? 15.090 132.316 36.035 1.00 26.69 101 GLY B C 1
ATOM 2561 O O . GLY B 1 104 ? 15.141 131.757 37.130 1.00 27.91 101 GLY B O 1
ATOM 2562 N N . SER B 1 105 ? 14.606 133.548 35.879 1.00 25.07 102 SER B N 1
ATOM 2563 C CA . SER B 1 105 ? 14.048 134.337 36.986 1.00 25.85 102 SER B CA 1
ATOM 2564 C C . SER B 1 105 ? 12.710 133.708 37.376 1.00 29.39 102 SER B C 1
ATOM 2565 O O . SER B 1 105 ? 12.022 133.170 36.505 1.00 28.74 102 SER B O 1
ATOM 2568 N N . TYR B 1 106 ? 12.344 133.762 38.668 1.00 26.51 103 TYR B N 1
ATOM 2569 C CA . TYR B 1 106 ? 11.063 133.237 39.144 1.00 26.93 103 TYR B CA 1
ATOM 2570 C C . TYR B 1 106 ? 9.895 134.048 38.539 1.00 31.93 103 TYR B C 1
ATOM 2571 O O . TYR B 1 106 ? 10.001 135.276 38.486 1.00 32.97 103 TYR B O 1
ATOM 2580 N N . PRO B 1 107 ? 8.775 133.424 38.088 1.00 27.22 104 PRO B N 1
ATOM 2581 C CA . PRO B 1 107 ? 8.488 131.975 38.003 1.00 25.56 104 PRO B CA 1
ATOM 2582 C C . PRO B 1 107 ? 9.189 131.349 36.792 1.00 25.29 104 PRO B C 1
ATOM 2583 O O . PRO B 1 107 ? 9.215 131.938 35.716 1.00 22.83 104 PRO B O 1
ATOM 2587 N N . TYR B 1 108 ? 9.756 130.165 36.979 1.00 21.59 105 TYR B N 1
ATOM 2588 C CA . TYR B 1 108 ? 10.556 129.445 35.974 1.00 21.32 105 TYR B CA 1
ATOM 2589 C C . TYR B 1 108 ? 9.778 128.978 34.744 1.00 25.22 105 TYR B C 1
ATOM 2590 O O . TYR B 1 108 ? 8.570 128.783 34.816 1.00 24.05 105 TYR B O 1
ATOM 2599 N N . ALA B 1 109 ? 10.484 128.792 33.618 1.00 20.90 106 ALA B N 1
ATOM 2600 C CA . ALA B 1 109 ? 9.904 128.300 32.373 1.00 20.52 106 ALA B CA 1
ATOM 2601 C C . ALA B 1 109 ? 11.025 127.613 31.547 1.00 22.31 106 ALA B C 1
ATOM 2602 O O . ALA B 1 109 ? 12.185 127.674 31.962 1.00 21.52 1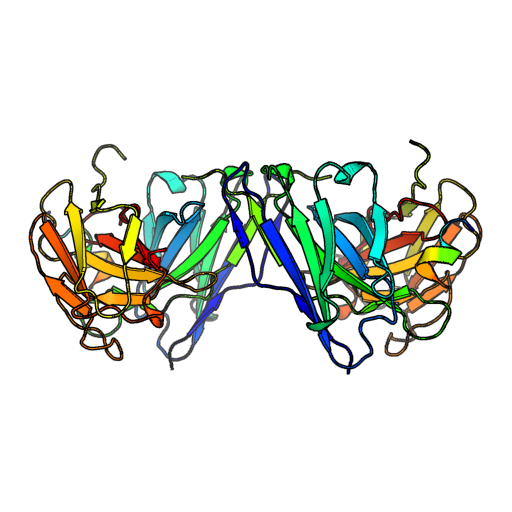06 ALA B O 1
ATOM 2604 N N . MET B 1 110 ? 10.692 126.928 30.432 1.00 18.70 107 MET B N 1
ATOM 2605 C CA . MET B 1 110 ? 11.685 126.238 29.598 1.00 19.25 107 MET B CA 1
ATOM 2606 C C . MET B 1 110 ? 12.480 127.273 28.819 1.00 21.17 107 MET B C 1
ATOM 2607 O O . MET B 1 110 ? 12.185 127.552 27.665 1.00 19.61 107 MET B O 1
ATOM 2612 N N . ASP B 1 111 ? 13.484 127.862 29.487 1.00 18.82 108 ASP B N 1
ATOM 2613 C CA . ASP B 1 111 ? 14.253 128.986 28.952 1.00 18.15 108 ASP B CA 1
ATOM 2614 C C . ASP B 1 111 ? 15.486 128.596 28.108 1.00 20.38 108 ASP B C 1
ATOM 2615 O O . ASP B 1 111 ? 15.780 129.290 27.144 1.00 19.98 108 ASP B O 1
ATOM 2620 N N . TYR B 1 112 ? 16.205 127.523 28.474 1.00 18.35 109 TYR B N 1
ATOM 2621 C CA . TYR B 1 112 ? 17.386 127.050 27.740 1.00 17.99 109 TYR B CA 1
ATOM 2622 C C . TYR B 1 112 ? 17.164 125.639 27.296 1.00 22.25 109 TYR B C 1
ATOM 2623 O O . TYR B 1 112 ? 16.702 124.807 28.074 1.00 21.78 109 TYR B O 1
ATOM 2632 N N . TRP B 1 113 ? 17.507 125.370 26.042 1.00 18.54 110 TRP B N 1
ATOM 2633 C CA . TRP B 1 113 ? 17.310 124.078 25.402 1.00 17.65 110 TRP B CA 1
ATOM 2634 C C . TRP B 1 113 ? 18.617 123.594 24.811 1.00 21.10 110 TRP B C 1
ATOM 2635 O O . TRP B 1 113 ? 19.442 124.403 24.384 1.00 20.04 110 TRP B O 1
ATOM 2646 N N . GLY B 1 114 ? 18.770 122.277 24.733 1.00 18.44 111 GLY B N 1
ATOM 2647 C CA . GLY B 1 114 ? 19.880 121.677 24.016 1.00 19.57 111 GLY B CA 1
ATOM 2648 C C . GLY B 1 114 ? 19.611 121.828 22.523 1.00 24.77 111 GLY B C 1
ATOM 2649 O O . GLY B 1 114 ? 18.504 122.224 22.132 1.00 24.30 111 GLY B O 1
ATOM 2650 N N . GLN B 1 115 ? 20.599 121.515 21.678 1.00 21.21 112 GLN B N 1
ATOM 2651 C CA . GLN B 1 115 ? 20.482 121.647 20.214 1.00 20.84 112 GLN B CA 1
ATOM 2652 C C . GLN B 1 115 ? 19.665 120.504 19.582 1.00 25.81 112 GLN B C 1
ATOM 2653 O O . GLN B 1 115 ? 19.332 120.570 18.397 1.00 26.15 112 GLN B O 1
ATOM 2659 N N . GLY B 1 116 ? 19.377 119.465 20.365 1.00 22.62 113 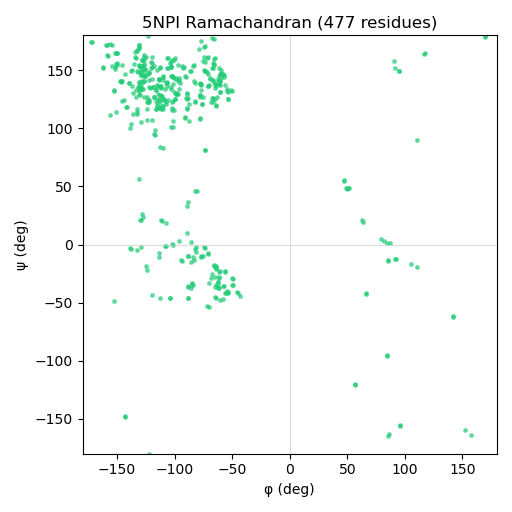GLY B N 1
ATOM 2660 C CA . GLY B 1 116 ? 18.637 118.302 19.895 1.00 21.97 113 GLY B CA 1
ATOM 2661 C C . GLY B 1 116 ? 19.519 117.158 19.446 1.00 24.78 113 GLY B C 1
ATOM 2662 O O . GLY B 1 116 ? 20.651 117.375 19.011 1.00 25.20 113 GLY B O 1
ATOM 2663 N N . THR B 1 117 ? 19.023 115.924 19.601 1.00 19.56 114 THR B N 1
ATOM 2664 C CA . THR B 1 117 ? 19.709 114.702 19.173 1.00 19.33 114 THR B CA 1
ATOM 2665 C C . THR B 1 117 ? 18.793 113.936 18.238 1.00 21.96 114 THR B C 1
ATOM 2666 O O . THR B 1 117 ? 17.697 113.552 18.643 1.00 20.17 114 THR B O 1
ATOM 2670 N N . SER B 1 118 ? 19.271 113.664 17.013 1.00 20.23 115 SER B N 1
ATOM 2671 C CA . SER B 1 118 ? 18.543 112.852 16.035 1.00 20.40 115 SER B CA 1
ATOM 2672 C C . SER B 1 118 ? 18.804 111.405 16.366 1.00 23.38 115 SER B C 1
ATOM 2673 O O . SER B 1 118 ? 19.958 110.973 16.427 1.00 21.77 115 SER B O 1
ATOM 2676 N N . VAL B 1 119 ? 17.731 110.654 16.605 1.00 21.41 116 VAL B N 1
ATOM 2677 C CA . VAL B 1 119 ? 17.809 109.227 16.899 1.00 20.33 116 VAL B CA 1
ATOM 2678 C C . VAL B 1 119 ? 17.124 108.512 15.747 1.00 24.42 116 VAL B C 1
ATOM 2679 O O . VAL B 1 119 ? 15.945 108.750 15.487 1.00 21.73 116 VAL B O 1
ATOM 2683 N N . ILE B 1 120 ? 17.863 107.634 15.058 1.00 21.76 117 ILE B N 1
ATOM 2684 C CA . ILE B 1 120 ? 17.313 106.832 13.969 1.00 20.61 117 ILE B CA 1
ATOM 2685 C C . ILE B 1 120 ? 17.275 105.396 14.424 1.00 24.05 117 ILE B C 1
ATOM 2686 O O . ILE B 1 120 ? 18.309 104.845 14.820 1.00 22.99 117 ILE B O 1
ATOM 2691 N N . VAL B 1 121 ? 16.095 104.776 14.351 1.00 21.23 118 VAL B N 1
ATOM 2692 C CA . VAL B 1 121 ? 15.982 103.347 14.632 1.00 21.57 118 VAL B CA 1
ATOM 2693 C C . VAL B 1 121 ? 15.877 102.775 13.224 1.00 26.22 118 VAL B C 1
ATOM 2694 O O . VAL B 1 121 ? 14.858 102.924 12.557 1.00 24.07 118 VAL B O 1
ATOM 2698 N N . SER B 1 122 ? 16.997 102.238 12.740 1.00 25.66 119 SER B N 1
ATOM 2699 C CA . SER B 1 122 ? 17.172 101.788 11.364 1.00 25.83 119 SER B CA 1
ATOM 2700 C C . SER B 1 122 ? 16.390 100.510 10.992 1.00 31.04 119 SER B C 1
ATOM 2701 O O . SER B 1 122 ? 16.377 99.547 11.751 1.00 29.42 119 SER B O 1
ATOM 2704 N N . SER B 1 123 ? 15.762 100.512 9.797 1.00 29.99 120 SER B N 1
ATOM 2705 C CA . SER B 1 123 ? 15.033 99.357 9.240 1.00 31.46 120 SER B CA 1
ATOM 2706 C C . SER B 1 123 ? 16.000 98.345 8.560 1.00 38.04 120 SER B C 1
ATOM 2707 O O . SER B 1 123 ? 15.555 97.307 8.072 1.00 39.00 120 SER B O 1
ATOM 2710 N N . GLY B 1 124 ? 17.293 98.661 8.525 1.00 35.99 121 GLY B N 1
ATOM 2711 C CA . GLY B 1 124 ? 18.309 97.810 7.910 1.00 36.53 121 GLY B CA 1
ATOM 2712 C C . GLY B 1 124 ? 18.478 98.018 6.416 1.00 42.02 121 GLY B C 1
ATOM 2713 O O . GLY B 1 124 ? 18.017 99.023 5.865 1.00 41.30 121 GLY B O 1
ATOM 2714 N N . THR B 1 125 ? 19.150 97.058 5.747 1.00 39.89 122 THR B N 1
ATOM 2715 C CA . THR B 1 125 ? 19.416 97.102 4.300 1.00 55.01 122 THR B CA 1
ATOM 2716 C C . THR B 1 125 ? 18.299 96.466 3.460 1.00 95.83 122 THR B C 1
ATOM 2717 O O . THR B 1 125 ? 17.335 95.917 3.993 1.00 67.39 122 THR B O 1
ATOM 2721 N N . GLY B 1 141 ? -3.808 108.592 28.678 1.00 44.82 138 GLY B N 1
ATOM 2722 C CA . GLY B 1 141 ? -4.149 109.776 29.456 1.00 43.99 138 GLY B CA 1
ATOM 2723 C C . GLY B 1 141 ? -5.500 110.368 29.092 1.00 45.49 138 GLY B C 1
ATOM 2724 O O . GLY B 1 141 ? -5.585 111.248 28.232 1.00 44.87 138 GLY B O 1
ATOM 2725 N N . ALA B 1 142 ? -6.557 109.894 29.774 1.00 40.89 139 ALA B N 1
ATOM 2726 C CA . ALA B 1 142 ? -7.964 110.301 29.607 1.00 39.10 139 ALA B CA 1
ATOM 2727 C C . ALA B 1 142 ? -8.228 111.777 29.918 1.00 38.68 139 ALA B C 1
ATOM 2728 O O . ALA B 1 142 ? -9.050 112.377 29.234 1.00 37.19 139 ALA B O 1
ATOM 2730 N N . SER B 1 143 ? -7.552 112.360 30.943 1.00 32.91 140 SER B N 1
ATOM 2731 C CA . SER B 1 143 ? -7.778 113.749 31.343 1.00 31.64 140 SER B CA 1
ATOM 2732 C C . SER B 1 143 ? -6.647 114.746 30.986 1.00 30.70 140 SER B C 1
ATOM 2733 O O . SER B 1 143 ? -6.625 115.843 31.548 1.00 30.80 140 SER B O 1
ATOM 2736 N N . ASP B 1 144 ? -5.746 114.415 30.037 1.00 25.90 141 ASP B N 1
ATOM 2737 C CA . ASP B 1 144 ? -4.647 115.331 29.650 1.00 25.25 141 ASP B CA 1
ATOM 2738 C C . ASP B 1 144 ? -5.192 116.646 29.071 1.00 27.95 141 ASP B C 1
ATOM 2739 O O . ASP B 1 144 ? -6.161 116.609 28.310 1.00 28.10 141 ASP B O 1
ATOM 2744 N N . ILE B 1 145 ? -4.596 117.790 29.441 1.00 22.64 142 ILE B N 1
ATOM 2745 C CA . ILE B 1 145 ? -5.019 119.094 28.912 1.00 22.43 142 ILE B CA 1
ATOM 2746 C C . ILE B 1 145 ? -4.738 119.145 27.414 1.00 25.90 142 ILE B C 1
ATOM 2747 O O . ILE B 1 145 ? -3.608 118.910 26.996 1.00 25.39 142 ILE B O 1
ATOM 2752 N N . VAL B 1 146 ? -5.770 119.448 26.615 1.00 21.80 143 VAL B N 1
ATOM 2753 C CA . VAL B 1 146 ? -5.650 119.596 25.163 1.00 20.71 143 VAL B CA 1
ATOM 2754 C C . VAL B 1 146 ? -5.553 121.096 24.892 1.00 25.46 143 VAL B C 1
ATOM 2755 O O . VAL B 1 146 ? -6.364 121.879 25.401 1.00 25.74 143 VAL B O 1
ATOM 2759 N N . LEU B 1 147 ? -4.559 121.492 24.091 1.00 22.87 144 LEU B N 1
ATOM 2760 C CA . LEU B 1 147 ? -4.368 122.883 23.672 1.00 22.17 144 LEU B CA 1
ATOM 2761 C C . LEU B 1 147 ? -4.690 122.975 22.174 1.00 24.65 144 LEU B C 1
ATOM 2762 O O . LEU B 1 147 ? -4.078 122.266 21.377 1.00 23.77 144 LEU B O 1
ATOM 2767 N N . THR B 1 148 ? -5.697 123.780 21.807 1.00 21.80 145 THR B N 1
ATOM 2768 C CA . THR B 1 148 ? -6.123 123.948 20.411 1.00 20.96 145 THR B CA 1
ATOM 2769 C C . THR B 1 148 ? -5.559 125.235 19.853 1.00 22.69 145 THR B C 1
ATOM 2770 O O . THR B 1 148 ? -5.894 126.318 20.318 1.00 21.91 145 THR B O 1
ATOM 2774 N N . GLN B 1 149 ? -4.690 125.109 18.859 1.00 20.55 146 GLN B N 1
ATOM 2775 C CA . GLN B 1 149 ? -4.079 126.272 18.225 1.00 20.24 146 GLN B CA 1
ATOM 2776 C C . GLN B 1 149 ? -4.720 126.539 16.886 1.00 26.31 146 GLN B C 1
ATOM 2777 O O . GLN B 1 149 ? -4.892 125.639 16.072 1.00 24.62 146 GLN B O 1
ATOM 2783 N N . SER B 1 150 ? -5.045 127.796 16.651 1.00 27.20 147 SER B N 1
ATOM 2784 C CA . SER B 1 150 ? -5.632 128.213 15.385 1.00 27.51 147 SER B CA 1
ATOM 2785 C C . SER B 1 150 ? -5.103 129.592 14.989 1.00 32.64 147 SER B C 1
ATOM 2786 O O . SER B 1 150 ? -4.830 130.431 15.866 1.00 31.28 147 SER B O 1
ATOM 2789 N N . PRO B 1 151 ? -4.944 129.840 13.664 1.00 31.23 148 PRO B N 1
ATOM 2790 C CA . PRO B 1 151 ? -5.157 128.890 12.547 1.00 30.25 148 PRO B CA 1
ATOM 2791 C C . PRO B 1 151 ? -3.991 127.912 12.538 1.00 32.39 148 PRO B C 1
ATOM 2792 O O . PRO B 1 151 ? -2.971 128.221 13.143 1.00 32.65 148 PRO B O 1
ATOM 2796 N N . ALA B 1 152 ? -4.112 126.749 11.902 1.00 26.83 149 ALA B N 1
ATOM 2797 C CA . ALA B 1 152 ? -2.978 125.828 11.864 1.00 26.80 149 ALA B CA 1
ATOM 2798 C C . ALA B 1 152 ? -1.848 126.392 10.965 1.00 31.98 149 ALA B C 1
ATOM 2799 O O . ALA B 1 152 ? -0.669 126.155 11.231 1.00 30.86 149 ALA B O 1
ATOM 2801 N N . THR B 1 153 ? -2.223 127.129 9.909 1.00 30.09 150 THR B N 1
ATOM 2802 C CA . THR B 1 153 ? -1.305 127.781 8.977 1.00 30.74 150 THR B CA 1
ATOM 2803 C C . THR B 1 153 ? -1.783 129.210 8.771 1.00 37.36 150 THR B C 1
ATOM 2804 O O . THR B 1 153 ? -2.980 129.437 8.580 1.00 37.24 150 THR B O 1
ATOM 2808 N N . LEU B 1 154 ? -0.849 130.169 8.846 1.00 35.48 151 LEU B N 1
ATOM 2809 C CA . LEU B 1 154 ? -1.112 131.586 8.661 1.00 36.41 151 LEU B CA 1
ATOM 2810 C C . LEU B 1 154 ? -0.126 132.190 7.648 1.00 42.40 151 LEU B C 1
ATOM 2811 O O . LEU B 1 154 ? 1.060 132.368 7.951 1.00 41.81 151 LEU B O 1
ATOM 2816 N N . SER B 1 155 ? -0.627 132.463 6.422 1.00 39.60 152 SER B N 1
ATOM 2817 C CA . SER B 1 155 ? 0.138 133.052 5.320 1.00 38.92 152 SER B CA 1
ATOM 2818 C C . SER B 1 155 ? 0.025 134.563 5.412 1.00 41.44 152 SER B C 1
ATOM 2819 O O . SER B 1 155 ? -1.083 135.101 5.355 1.00 41.72 152 SER B O 1
ATOM 2822 N N . VAL B 1 156 ? 1.156 135.246 5.638 1.00 36.23 153 VAL B N 1
ATOM 2823 C CA . VAL B 1 156 ? 1.169 136.703 5.792 1.00 35.98 153 VAL B CA 1
ATOM 2824 C C . VAL B 1 156 ? 2.293 137.383 4.989 1.00 39.90 153 VAL B C 1
ATOM 2825 O O . VAL B 1 156 ? 3.232 136.730 4.534 1.00 38.70 153 VAL B O 1
ATOM 2829 N N . THR B 1 157 ? 2.173 138.715 4.848 1.00 37.23 154 THR B N 1
ATOM 2830 C CA . THR B 1 157 ? 3.119 139.619 4.197 1.00 36.59 154 THR B CA 1
ATOM 2831 C C . THR B 1 157 ? 3.804 140.407 5.333 1.00 37.85 154 THR B C 1
ATOM 2832 O O . THR B 1 157 ? 3.100 140.865 6.244 1.00 35.28 154 THR B O 1
ATOM 2836 N N . PRO B 1 158 ? 5.149 140.610 5.306 1.00 35.27 155 PRO B N 1
ATOM 2837 C CA . PRO B 1 158 ? 5.791 141.397 6.380 1.00 34.90 155 PRO B CA 1
ATOM 2838 C C . PRO B 1 158 ? 5.145 142.773 6.544 1.00 38.30 155 PRO B C 1
ATOM 2839 O O . PRO B 1 158 ? 4.795 143.426 5.565 1.00 39.06 155 PRO B O 1
ATOM 2843 N N . GLY B 1 159 ? 4.877 143.140 7.782 1.00 33.53 156 GLY B N 1
ATOM 2844 C CA . GLY B 1 159 ? 4.186 144.380 8.104 1.00 32.73 156 GLY B CA 1
ATOM 2845 C C . GLY B 1 159 ? 2.789 144.119 8.642 1.00 36.63 156 GLY B C 1
ATOM 2846 O O . GLY B 1 159 ? 2.221 144.989 9.299 1.00 35.51 156 GLY B O 1
ATOM 2847 N N . ASP B 1 160 ? 2.221 142.912 8.380 1.00 34.71 157 ASP B N 1
ATOM 2848 C CA . ASP B 1 160 ? 0.887 142.514 8.860 1.00 35.36 157 ASP B CA 1
ATOM 2849 C C . ASP B 1 160 ? 0.839 142.314 10.367 1.00 41.39 157 ASP B C 1
ATOM 2850 O O . ASP B 1 160 ? 1.804 141.824 10.956 1.00 41.64 157 ASP B O 1
ATOM 2855 N N . ARG B 1 161 ? -0.287 142.694 10.987 1.00 39.43 158 ARG B N 1
ATOM 2856 C CA . ARG B 1 161 ? -0.536 142.522 12.418 1.00 40.42 158 ARG B CA 1
ATOM 2857 C C . ARG B 1 161 ? -1.185 141.143 12.563 1.00 44.55 158 ARG B C 1
ATOM 2858 O O . ARG B 1 161 ? -2.164 140.869 11.869 1.00 44.87 158 ARG B O 1
ATOM 2866 N N . VAL B 1 162 ? -0.626 140.251 13.409 1.00 39.71 159 VAL B N 1
ATOM 2867 C CA . VAL B 1 162 ? -1.209 138.907 13.545 1.00 38.29 159 VAL B CA 1
ATOM 2868 C C . VAL B 1 162 ? -1.488 138.528 15.006 1.00 37.51 159 VAL B C 1
ATOM 2869 O O . VAL B 1 162 ? -0.843 139.027 15.931 1.00 34.92 159 VAL B O 1
ATOM 2873 N N . SER B 1 163 ? -2.474 137.638 15.188 1.00 32.40 160 SER B N 1
ATOM 2874 C CA . SER B 1 163 ? -2.875 137.113 16.488 1.00 31.75 160 SER B CA 1
ATOM 2875 C C . SER B 1 163 ? -3.018 135.622 16.364 1.00 32.44 160 SER B C 1
ATOM 2876 O O . SER B 1 163 ? -3.679 135.125 15.446 1.00 32.83 160 SER B O 1
ATOM 2879 N N . LEU B 1 164 ? -2.339 134.908 17.244 1.00 27.35 161 LEU B N 1
ATOM 2880 C CA . LEU B 1 164 ? -2.355 133.444 17.256 1.00 26.81 161 LEU B CA 1
ATOM 2881 C C . LEU B 1 164 ? -3.101 132.987 18.492 1.00 27.40 161 LEU B C 1
ATOM 2882 O O . LEU B 1 164 ? -2.786 133.430 19.592 1.00 26.14 161 LEU B O 1
ATOM 2887 N N . SER B 1 165 ? -4.088 132.113 18.305 1.00 23.95 162 SER B N 1
ATOM 2888 C CA . SER B 1 165 ? -4.925 131.621 19.402 1.00 23.89 162 SER B CA 1
ATOM 2889 C C . SER B 1 165 ? -4.499 130.256 19.975 1.00 24.51 162 SER B C 1
ATOM 2890 O O . SER B 1 165 ? -4.119 129.367 19.217 1.00 21.95 162 SER B O 1
ATOM 2893 N N . CYS B 1 166 ? -4.592 130.105 21.313 1.00 23.40 163 CYS B N 1
ATOM 2894 C CA . CYS B 1 166 ? -4.344 128.849 22.037 1.00 23.55 163 CYS B CA 1
ATOM 2895 C C . CYS B 1 166 ? -5.525 128.681 23.008 1.00 25.94 163 CYS B C 1
ATOM 2896 O O . CYS B 1 166 ? -5.719 129.507 23.902 1.00 24.27 163 CYS B O 1
ATOM 2899 N N . ARG B 1 167 ? -6.340 127.653 22.792 1.00 24.82 164 ARG B N 1
ATOM 2900 C CA . ARG B 1 167 ? -7.504 127.365 23.657 1.00 24.62 164 ARG B CA 1
ATOM 2901 C C . ARG B 1 167 ? -7.258 126.121 24.470 1.00 25.40 164 ARG B C 1
ATOM 2902 O O . ARG B 1 167 ? -6.959 125.088 23.899 1.00 24.15 164 ARG B O 1
ATOM 2910 N N . ALA B 1 168 ? -7.382 126.206 25.791 1.00 22.72 165 ALA B N 1
ATOM 2911 C CA . ALA B 1 168 ? -7.173 125.056 26.679 1.00 22.66 165 ALA B CA 1
ATOM 2912 C C . ALA B 1 168 ? -8.492 124.303 26.928 1.00 25.90 165 ALA B C 1
ATOM 2913 O O . ALA B 1 168 ? -9.552 124.933 27.012 1.00 25.79 165 ALA B O 1
ATOM 2915 N N . SER B 1 169 ? -8.421 122.961 27.058 1.00 21.63 166 SER B N 1
ATOM 2916 C CA . SER B 1 169 ? -9.601 122.099 27.272 1.00 21.17 166 SER B CA 1
ATOM 2917 C C . SER B 1 169 ? -10.319 122.370 28.610 1.00 25.63 166 SER B C 1
ATOM 2918 O O . SER B 1 169 ? -11.487 122.025 28.764 1.00 23.71 166 SER B O 1
ATOM 2921 N N . GLN B 1 170 ? -9.618 123.002 29.563 1.00 23.74 167 GLN B N 1
ATOM 2922 C CA . GLN B 1 170 ? -10.146 123.439 30.858 1.00 24.12 167 GLN B CA 1
ATOM 2923 C C . GLN B 1 170 ? -9.235 124.544 31.412 1.00 28.46 167 GLN B C 1
ATOM 2924 O O . GLN B 1 170 ? -8.099 124.700 30.933 1.00 28.56 167 GLN B O 1
ATOM 2930 N N . GLY B 1 171 ? -9.746 125.283 32.391 1.00 23.59 168 GLY B N 1
ATOM 2931 C CA . GLY B 1 171 ? -9.063 126.403 33.035 1.00 24.33 168 GLY B CA 1
ATOM 2932 C C . GLY B 1 171 ? -7.696 126.043 33.572 1.00 28.27 168 GLY B C 1
ATOM 2933 O O . GLY B 1 171 ? -7.554 125.063 34.315 1.00 26.69 168 GLY B O 1
ATOM 2934 N N . ILE B 1 172 ? -6.677 126.802 33.146 1.00 25.66 169 ILE B N 1
ATOM 2935 C CA . ILE B 1 172 ? -5.282 126.559 33.558 1.00 25.63 169 ILE B CA 1
ATOM 2936 C C . ILE B 1 172 ? -4.609 127.842 34.080 1.00 30.38 169 ILE B C 1
ATOM 2937 O O . ILE B 1 172 ? -3.376 127.920 34.102 1.00 28.74 169 ILE B O 1
ATOM 2942 N N . TYR B 1 173 ? -5.430 128.836 34.500 1.00 28.59 170 TYR B N 1
ATOM 2943 C CA . TYR B 1 173 ? -5.005 130.137 35.043 1.00 29.92 170 TYR B CA 1
ATOM 2944 C C . TYR B 1 173 ? -4.091 130.861 34.045 1.00 30.69 170 TYR B C 1
ATOM 2945 O O . TYR B 1 173 ? -4.506 131.060 32.907 1.00 29.12 170 TYR B O 1
ATOM 2954 N N . ASN B 1 174 ? -2.843 131.177 34.430 1.00 26.09 171 ASN B N 1
ATOM 2955 C CA . ASN B 1 174 ? -1.891 131.841 33.533 1.00 25.38 171 ASN B CA 1
ATOM 2956 C C . ASN B 1 174 ? -0.719 130.888 33.150 1.00 27.70 171 ASN B C 1
ATOM 2957 O O . ASN B 1 174 ? 0.320 131.370 32.739 1.00 28.30 171 ASN B O 1
ATOM 2962 N N . TYR B 1 175 ? -0.890 129.556 33.269 1.00 21.65 172 TYR B N 1
ATOM 2963 C CA . TYR B 1 175 ? 0.180 128.572 33.037 1.00 20.88 172 TYR B CA 1
ATOM 2964 C C . TYR B 1 175 ? 0.416 128.216 31.571 1.00 23.18 172 TYR B C 1
ATOM 2965 O O . TYR B 1 175 ? 0.566 127.043 31.255 1.00 21.63 172 TYR B O 1
ATOM 2974 N N . VAL B 1 176 ? 0.483 129.233 30.690 1.00 20.77 173 VAL B N 1
ATOM 2975 C CA . VAL B 1 176 ? 0.702 129.072 29.252 1.00 21.13 173 VAL B CA 1
ATOM 2976 C C . VAL B 1 176 ? 1.993 129.772 28.846 1.00 23.96 173 VAL B C 1
ATOM 2977 O O . VAL B 1 176 ? 2.247 130.891 29.276 1.00 24.00 173 VAL B O 1
ATOM 2981 N N . HIS B 1 177 ? 2.799 129.107 28.024 1.00 19.85 174 HIS B N 1
ATOM 2982 C CA . HIS B 1 177 ? 4.063 129.658 27.530 1.00 18.58 174 HIS B CA 1
ATOM 2983 C C . HIS B 1 177 ? 4.105 129.525 26.017 1.00 22.90 174 HIS B C 1
ATOM 2984 O O . HIS B 1 177 ? 3.528 128.588 25.460 1.00 21.65 174 HIS B O 1
ATOM 2991 N N . TRP B 1 178 ? 4.729 130.503 25.346 1.00 21.47 175 TRP B N 1
ATOM 2992 C CA . TRP B 1 178 ? 4.804 130.532 23.889 1.00 21.11 175 TRP B CA 1
ATOM 2993 C C . TRP B 1 178 ? 6.230 130.308 23.389 1.00 22.91 175 TRP B C 1
ATOM 2994 O O . TRP B 1 178 ? 7.178 130.891 23.913 1.00 21.92 175 TRP B O 1
ATOM 3005 N N . PHE B 1 179 ? 6.362 129.483 22.359 1.00 18.92 176 PHE B N 1
ATOM 3006 C CA . PHE B 1 179 ? 7.653 129.155 21.754 1.00 18.35 176 PHE B CA 1
ATOM 3007 C C . PHE B 1 179 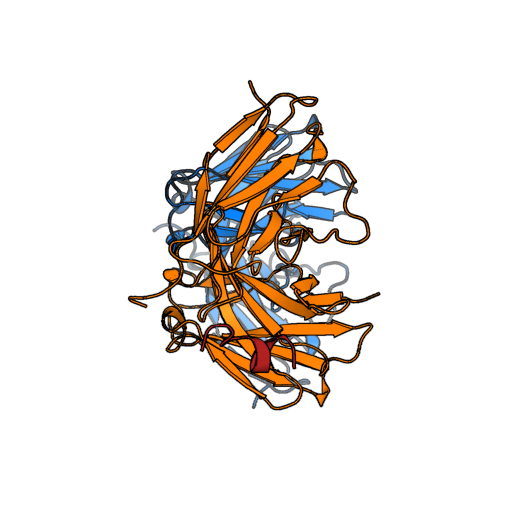? 7.647 129.384 20.276 1.00 24.44 176 PHE B C 1
ATOM 3008 O O . PHE B 1 179 ? 6.658 129.096 19.600 1.00 23.10 176 PHE B O 1
ATOM 3016 N N . GLN B 1 180 ? 8.798 129.827 19.765 1.00 22.66 177 GLN B N 1
ATOM 3017 C CA . GLN B 1 180 ? 9.036 129.960 18.342 1.00 22.05 177 GLN B CA 1
ATOM 3018 C C . GLN B 1 180 ? 10.010 128.854 17.970 1.00 26.77 177 GLN B C 1
ATOM 3019 O O . GLN B 1 180 ? 11.002 128.631 18.675 1.00 25.85 177 GLN B O 1
ATOM 3025 N N . GLN B 1 181 ? 9.725 128.141 16.873 1.00 22.91 178 GLN B N 1
ATOM 3026 C CA . GLN B 1 181 ? 10.649 127.150 16.384 1.00 22.72 178 GLN B CA 1
ATOM 3027 C C . GLN B 1 181 ? 10.843 127.317 14.902 1.00 28.63 178 GLN B C 1
ATOM 3028 O O . GLN B 1 181 ? 9.923 127.116 14.111 1.00 26.84 178 GLN B O 1
ATOM 3034 N N . LYS B 1 182 ? 12.075 127.633 14.537 1.00 27.95 179 LYS B N 1
ATOM 3035 C CA . LYS B 1 182 ? 12.483 127.802 13.146 1.00 28.71 179 LYS B CA 1
ATOM 3036 C C . LYS B 1 182 ? 13.126 126.507 12.678 1.00 33.92 179 LYS B C 1
ATOM 3037 O O . LYS B 1 182 ? 13.614 125.716 13.506 1.00 31.92 179 LYS B O 1
ATOM 3043 N N . SER B 1 183 ? 13.091 126.263 11.356 1.00 33.82 180 SER B N 1
ATOM 3044 C CA . SER B 1 183 ? 13.665 125.070 10.725 1.00 35.64 180 SER B CA 1
ATOM 3045 C C . SER B 1 183 ? 15.108 124.855 11.163 1.00 41.73 180 SER B C 1
ATOM 3046 O O . SER B 1 183 ? 15.896 125.809 11.175 1.00 40.29 180 SER B O 1
ATOM 3049 N N . HIS B 1 184 ? 15.442 123.597 11.546 1.00 41.54 181 HIS B N 1
ATOM 3050 C CA . HIS B 1 184 ? 16.772 123.146 11.986 1.00 42.67 181 HIS B CA 1
ATOM 3051 C C . HIS B 1 184 ? 17.253 123.851 13.270 1.00 44.64 181 HIS B C 1
ATOM 3052 O O . HIS B 1 184 ? 18.459 123.886 13.534 1.00 45.02 181 HIS B O 1
ATOM 3059 N N . GLU B 1 185 ? 16.321 124.416 14.060 1.00 37.88 182 GLU B N 1
ATOM 3060 C CA . GLU B 1 185 ? 16.671 125.108 15.303 1.00 35.60 182 GLU B CA 1
ATOM 3061 C C . GLU B 1 185 ? 15.864 124.541 16.487 1.00 36.89 182 GLU B C 1
ATOM 3062 O O . GLU B 1 185 ? 14.804 123.921 16.306 1.00 35.92 182 GLU B O 1
ATOM 3068 N N . SER B 1 186 ? 16.352 124.795 17.703 1.00 29.50 183 SER B N 1
ATOM 3069 C CA . SER B 1 186 ? 15.670 124.360 18.905 1.00 27.99 183 SER B CA 1
ATOM 3070 C C . SER B 1 186 ? 14.558 125.378 19.269 1.00 29.15 183 SER B C 1
ATOM 3071 O O . SER B 1 186 ? 14.638 126.538 18.833 1.00 27.81 183 SER B O 1
ATOM 3074 N N . PRO B 1 187 ? 13.477 124.977 19.995 1.00 24.68 184 PRO B N 1
ATOM 3075 C CA . PRO B 1 187 ? 12.438 125.972 20.352 1.00 23.17 184 PRO B CA 1
ATOM 3076 C C . PRO B 1 187 ? 13.012 127.125 21.177 1.00 26.28 184 PRO B C 1
ATOM 3077 O O . PRO B 1 187 ? 13.977 126.944 21.930 1.00 25.92 184 PRO B O 1
ATOM 3081 N N . ARG B 1 188 ? 12.438 128.321 20.998 1.00 21.58 185 ARG B N 1
ATOM 3082 C CA . ARG B 1 188 ? 12.846 129.546 21.686 1.00 20.96 185 ARG B CA 1
ATOM 3083 C C . ARG B 1 188 ? 11.661 130.133 22.463 1.00 22.40 185 ARG B C 1
ATOM 3084 O O . ARG B 1 188 ? 10.622 130.446 21.874 1.00 22.33 185 ARG B O 1
ATOM 3092 N N . LEU B 1 189 ? 11.840 130.305 23.768 1.00 17.43 186 LEU B N 1
ATOM 3093 C CA . LEU B 1 189 ? 10.828 130.885 24.655 1.00 18.53 186 LEU B CA 1
ATOM 3094 C C . LEU B 1 189 ? 10.575 132.384 24.318 1.00 23.17 186 LEU B C 1
ATOM 3095 O O . LEU B 1 189 ? 11.501 133.186 24.316 1.00 23.02 186 LEU B O 1
ATOM 3100 N N . LEU B 1 190 ? 9.330 132.731 24.005 1.00 20.32 187 LEU B N 1
ATOM 3101 C CA . LEU B 1 190 ? 8.944 134.100 23.648 1.00 20.30 187 LEU B CA 1
ATOM 3102 C C . LEU B 1 190 ? 8.220 134.799 24.788 1.00 24.69 187 LEU B C 1
ATOM 3103 O O . LEU B 1 190 ? 8.460 135.988 25.034 1.00 24.69 187 LEU B O 1
ATOM 3108 N N . ILE B 1 191 ? 7.247 134.092 25.405 1.00 19.81 188 ILE B N 1
ATOM 3109 C CA . ILE B 1 191 ? 6.390 1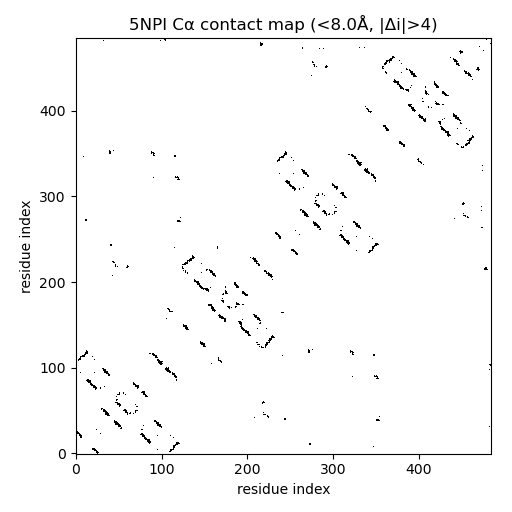34.621 26.462 1.00 19.83 188 ILE B CA 1
ATOM 3110 C C . ILE B 1 191 ? 6.213 133.533 27.503 1.00 22.29 188 ILE B C 1
ATOM 3111 O O . ILE B 1 191 ? 6.002 132.380 27.140 1.00 21.00 188 ILE B O 1
ATOM 3116 N N . LYS B 1 192 ? 6.254 133.886 28.790 1.00 19.31 189 LYS B N 1
ATOM 3117 C CA . LYS B 1 192 ? 5.984 132.897 29.839 1.00 19.67 189 LYS B CA 1
ATOM 3118 C C . LYS B 1 192 ? 4.786 133.347 30.664 1.00 22.94 189 LYS B C 1
ATOM 3119 O O . LYS B 1 192 ? 4.521 134.539 30.754 1.00 21.42 189 LYS B O 1
ATOM 3125 N N . TYR B 1 193 ? 4.059 132.387 31.250 1.00 21.28 190 TYR B N 1
ATOM 3126 C CA . TYR B 1 193 ? 2.897 132.657 32.107 1.00 21.01 190 TYR B CA 1
ATOM 3127 C C . TYR B 1 193 ? 1.930 133.683 31.483 1.00 25.25 190 TYR B C 1
ATOM 3128 O O . TYR B 1 193 ? 1.654 134.739 32.073 1.00 24.98 190 TYR B O 1
ATOM 3137 N N . ALA B 1 194 ? 1.486 133.361 30.244 1.00 21.15 191 ALA B N 1
ATOM 3138 C CA . ALA B 1 194 ? 0.539 134.067 29.361 1.00 21.30 191 ALA B CA 1
ATOM 3139 C C . ALA B 1 194 ? 0.990 135.423 28.836 1.00 25.42 191 ALA B C 1
ATOM 3140 O O . ALA B 1 194 ? 0.713 135.731 27.679 1.00 24.64 191 ALA B O 1
ATOM 3142 N N . SER B 1 195 ? 1.599 136.265 29.680 1.00 23.81 192 SER B N 1
ATOM 3143 C CA . SER B 1 195 ? 1.914 137.635 29.279 1.00 24.33 192 SER B CA 1
ATOM 3144 C C . SER B 1 195 ? 3.289 138.176 29.692 1.00 28.02 192 SER B C 1
ATOM 3145 O O . SER B 1 195 ? 3.597 139.317 29.346 1.00 28.76 192 SER B O 1
ATOM 3148 N N . GLN B 1 196 ? 4.091 137.404 30.449 1.00 23.77 193 GLN B N 1
ATOM 3149 C CA . GLN B 1 196 ? 5.399 137.885 30.909 1.00 23.21 193 GLN B CA 1
ATOM 3150 C C . GLN B 1 196 ? 6.454 137.877 29.801 1.00 28.81 193 GLN B C 1
ATOM 3151 O O . GLN B 1 196 ? 6.671 136.865 29.122 1.00 26.73 193 GLN B O 1
ATOM 3157 N N . SER B 1 197 ? 7.091 139.034 29.612 1.00 27.63 194 SER B N 1
ATOM 3158 C CA . SER B 1 197 ? 8.117 139.247 28.595 1.00 27.97 194 SER B CA 1
ATOM 3159 C C . SER B 1 197 ? 9.443 138.568 28.954 1.00 30.18 194 SER B C 1
ATOM 3160 O O . SER B 1 197 ? 9.733 138.339 30.131 1.00 30.93 194 SER B O 1
ATOM 3163 N N . ILE B 1 198 ? 10.193 138.154 27.921 1.00 25.52 195 ILE B N 1
ATOM 3164 C CA . ILE B 1 198 ? 11.462 137.437 28.037 1.00 25.40 195 ILE B CA 1
ATOM 3165 C C . ILE B 1 198 ? 12.586 138.347 27.534 1.00 29.32 195 ILE B C 1
ATOM 3166 O O . ILE B 1 198 ? 12.420 139.017 26.508 1.00 26.93 195 ILE B O 1
ATOM 3171 N N . SER B 1 199 ? 13.713 138.397 28.280 1.00 28.69 196 SER B N 1
ATOM 3172 C CA . SER B 1 199 ? 14.885 139.212 27.929 1.00 29.81 196 SER B CA 1
ATOM 3173 C C . SER B 1 199 ? 15.373 138.893 26.536 1.00 33.25 196 SER B C 1
ATOM 3174 O O . SER B 1 199 ? 15.509 137.722 26.195 1.00 31.20 196 SER B O 1
ATOM 3177 N N . GLY B 1 200 ? 15.618 139.939 25.747 1.00 31.67 197 GLY B N 1
ATOM 3178 C CA . GLY B 1 200 ? 16.126 139.784 24.391 1.00 31.74 197 GLY B CA 1
ATOM 3179 C C . GLY B 1 200 ? 15.064 139.550 23.335 1.00 34.98 197 GLY B C 1
ATOM 3180 O O . GLY B 1 200 ? 15.361 139.664 22.141 1.00 36.26 197 GLY B O 1
ATOM 3181 N N . ILE B 1 201 ? 13.816 139.230 23.748 1.00 27.65 198 ILE B N 1
ATOM 3182 C CA . ILE B 1 201 ? 12.731 139.002 22.776 1.00 24.90 198 ILE B CA 1
ATOM 3183 C C . ILE B 1 201 ? 12.212 140.358 22.253 1.00 26.76 198 ILE B C 1
ATOM 3184 O O . ILE B 1 201 ? 11.878 141.223 23.062 1.00 26.21 198 ILE B O 1
ATOM 3189 N N . PRO B 1 202 ? 12.153 140.571 20.918 1.00 23.55 199 PRO B N 1
ATOM 3190 C CA . PRO B 1 202 ? 11.671 141.873 20.402 1.00 24.42 199 PRO B CA 1
ATOM 3191 C C . PRO B 1 202 ? 10.267 142.254 20.890 1.00 30.53 199 PRO B C 1
ATOM 3192 O O . PRO B 1 202 ? 9.415 141.380 21.069 1.00 29.51 199 PRO B O 1
ATOM 3196 N N . SER B 1 203 ? 10.047 143.567 21.101 1.00 27.91 200 SER B N 1
ATOM 3197 C CA . SER B 1 203 ? 8.818 144.182 21.621 1.00 27.85 200 SER B CA 1
ATOM 3198 C C . SER B 1 203 ? 7.543 143.864 20.830 1.00 31.26 200 SER B C 1
ATOM 3199 O O . SER B 1 203 ? 6.456 143.916 21.407 1.00 31.75 200 SER B O 1
ATOM 3202 N N . ARG B 1 204 ? 7.668 143.508 19.528 1.00 27.55 201 ARG B N 1
ATOM 3203 C CA . ARG B 1 204 ? 6.517 143.146 18.678 1.00 26.70 201 ARG B CA 1
ATOM 3204 C C . ARG B 1 204 ? 5.746 141.918 19.188 1.00 29.19 201 ARG B C 1
ATOM 3205 O O . ARG B 1 204 ? 4.564 141.771 18.850 1.00 28.26 201 ARG B O 1
ATOM 3213 N N . PHE B 1 205 ? 6.409 141.046 19.981 1.00 24.20 202 PHE B N 1
ATOM 3214 C CA . PHE B 1 205 ? 5.767 139.868 20.570 1.00 22.75 202 PHE B CA 1
ATOM 3215 C C . PHE B 1 205 ? 5.161 140.241 21.911 1.00 27.71 202 PHE B C 1
ATOM 3216 O O . PHE B 1 205 ? 5.831 140.847 22.748 1.00 27.92 202 PHE B O 1
ATOM 3224 N N . SER B 1 206 ? 3.893 139.886 22.111 1.00 24.47 203 SER B N 1
ATOM 3225 C CA . SER B 1 206 ? 3.207 140.073 23.395 1.00 25.01 203 SER B CA 1
ATOM 3226 C C . SER B 1 206 ? 2.168 138.983 23.551 1.00 28.67 203 SER B C 1
ATOM 3227 O O . SER B 1 206 ? 1.714 138.417 22.559 1.00 28.25 203 SER B O 1
ATOM 3230 N N . GLY B 1 207 ? 1.837 138.672 24.792 1.00 26.36 204 GLY B N 1
ATOM 3231 C CA . GLY B 1 207 ? 0.842 137.659 25.087 1.00 26.04 204 GLY B CA 1
ATOM 3232 C C . GLY B 1 207 ? -0.224 138.162 26.037 1.00 29.63 204 GLY B C 1
ATOM 3233 O O . GLY B 1 207 ? 0.023 139.064 26.842 1.00 28.18 204 GLY B O 1
ATOM 3234 N N . SER B 1 208 ? -1.420 137.581 25.938 1.00 26.94 205 SER B N 1
ATOM 3235 C CA . SER B 1 208 ? -2.537 137.930 26.813 1.00 27.22 205 SER B CA 1
ATOM 3236 C C . SER B 1 208 ? -3.446 136.719 27.009 1.00 31.72 205 SER B C 1
ATOM 3237 O O . SER B 1 208 ? -3.379 135.746 26.251 1.00 29.33 205 SER B O 1
ATOM 3240 N N . GLY B 1 209 ? -4.298 136.810 28.018 1.00 31.35 206 GLY B N 1
ATOM 3241 C CA . GLY B 1 209 ? -5.273 135.779 28.325 1.00 31.75 206 GLY B CA 1
ATOM 3242 C C . GLY B 1 209 ? -5.060 135.152 29.674 1.00 37.37 206 GLY B C 1
ATOM 3243 O O . GLY B 1 209 ? -4.002 135.320 30.290 1.00 37.73 206 GLY B O 1
ATOM 3244 N N . SER B 1 210 ? -6.089 134.441 30.140 1.00 34.25 207 SER B N 1
ATOM 3245 C CA . SER B 1 210 ? -6.123 133.710 31.409 1.00 35.13 207 SER B CA 1
ATOM 3246 C C . SER B 1 210 ? -7.274 132.721 31.320 1.00 40.25 207 SER B C 1
ATOM 3247 O O . SER B 1 210 ? -8.238 132.960 30.585 1.00 41.74 207 SER B O 1
ATOM 3250 N N . GLY B 1 211 ? -7.168 131.628 32.059 1.00 35.43 208 GLY B N 1
ATOM 3251 C CA . GLY B 1 211 ? -8.204 130.609 32.082 1.00 34.11 208 GLY B CA 1
ATOM 3252 C C . GLY B 1 211 ? -8.074 129.621 30.948 1.00 34.87 208 GLY B C 1
ATOM 3253 O O . GLY B 1 211 ? -7.330 128.649 31.067 1.00 33.60 208 GLY B O 1
ATOM 3254 N N . THR B 1 212 ? -8.806 129.862 29.840 1.00 31.21 209 THR B N 1
ATOM 3255 C CA . THR B 1 212 ? -8.817 128.950 28.688 1.00 29.82 209 THR B CA 1
ATOM 3256 C C . THR B 1 212 ? -8.450 129.592 27.356 1.00 30.74 209 THR B C 1
ATOM 3257 O O . THR B 1 212 ? -8.153 128.856 26.418 1.00 30.24 209 THR B O 1
ATOM 3261 N N . ASP B 1 213 ? -8.515 130.928 27.250 1.00 27.16 210 ASP B N 1
ATOM 3262 C CA . ASP B 1 213 ? -8.249 131.624 25.981 1.00 27.81 210 ASP B CA 1
ATOM 3263 C C . ASP B 1 213 ? -6.972 132.441 26.024 1.00 28.59 210 ASP B C 1
ATOM 3264 O O . ASP B 1 213 ? -6.854 133.363 26.823 1.00 28.12 210 ASP B O 1
ATOM 3269 N N . PHE B 1 214 ? -5.998 132.071 25.185 1.00 24.66 211 PHE B N 1
ATOM 3270 C CA . PHE B 1 214 ? -4.675 132.704 25.172 1.00 23.20 211 PHE B CA 1
ATOM 3271 C C . PHE B 1 214 ? -4.301 133.188 23.805 1.00 25.36 211 PHE B C 1
ATOM 3272 O O . PHE B 1 214 ? -4.595 132.524 22.813 1.00 24.29 211 PHE B O 1
ATOM 3280 N N . THR B 1 215 ? -3.661 134.352 23.748 1.00 22.84 212 THR B N 1
ATOM 3281 C CA . THR B 1 215 ? -3.286 134.935 22.461 1.00 23.45 212 THR B CA 1
ATOM 3282 C C . THR B 1 215 ? -1.835 135.395 22.444 1.00 27.31 212 THR B C 1
ATOM 3283 O O . THR B 1 215 ? -1.373 136.062 23.377 1.00 27.31 212 THR B O 1
ATOM 3287 N N . LEU B 1 216 ? -1.142 135.073 21.345 1.00 23.63 213 LEU B N 1
ATOM 3288 C CA . LEU B 1 216 ? 0.184 135.603 21.069 1.00 23.18 213 LEU B CA 1
ATOM 3289 C C . LEU B 1 216 ? -0.017 136.618 19.931 1.00 27.47 213 LEU B C 1
ATOM 3290 O O . LEU B 1 216 ? -0.517 136.258 18.857 1.00 26.62 213 LEU B O 1
ATOM 3295 N N . SER B 1 217 ? 0.351 137.876 20.170 1.00 25.43 214 SER B N 1
ATOM 3296 C CA . SER B 1 217 ? 0.238 138.890 19.126 1.00 26.21 214 SER B CA 1
ATOM 3297 C C . SER B 1 217 ? 1.615 139.272 18.587 1.00 30.83 214 SER B C 1
ATOM 3298 O O . SER B 1 217 ? 2.579 139.379 19.348 1.00 30.25 214 SER B O 1
ATOM 3301 N N . ILE B 1 218 ? 1.692 139.445 17.268 1.00 28.42 215 ILE B N 1
ATOM 3302 C CA . ILE B 1 218 ? 2.884 139.952 16.585 1.00 28.66 215 ILE B CA 1
ATOM 3303 C C . ILE B 1 218 ? 2.414 141.271 15.950 1.00 34.48 215 ILE B C 1
ATOM 3304 O O . ILE B 1 218 ? 1.709 141.257 14.932 1.00 32.78 215 ILE B O 1
ATOM 3309 N N . ASN B 1 219 ? 2.715 142.396 16.640 1.00 34.81 216 ASN B N 1
ATOM 3310 C CA . ASN B 1 219 ? 2.311 143.772 16.297 1.00 37.28 216 ASN B CA 1
ATOM 3311 C C . ASN B 1 219 ? 2.457 144.108 14.809 1.00 45.14 216 ASN B C 1
ATOM 3312 O O . ASN B 1 219 ? 1.553 144.706 14.213 1.00 47.87 216 ASN B O 1
ATOM 3317 N N . SER B 1 220 ? 3.592 143.707 14.219 1.00 38.92 217 SER B N 1
ATOM 3318 C CA . SER B 1 220 ? 3.923 143.850 12.806 1.00 36.97 217 SER B CA 1
ATOM 3319 C C . SER B 1 220 ? 4.955 142.754 12.521 1.00 36.03 217 SER B C 1
ATOM 3320 O O . SER B 1 220 ? 6.047 142.770 13.096 1.00 33.83 217 SER B O 1
ATOM 3323 N N . VAL B 1 221 ? 4.562 141.745 11.726 1.00 31.83 218 VAL B N 1
ATOM 3324 C CA . VAL B 1 221 ? 5.389 140.581 11.371 1.00 31.07 218 VAL B CA 1
ATOM 3325 C C . VAL B 1 221 ? 6.616 140.991 10.557 1.00 32.78 218 VAL B C 1
ATOM 3326 O O . VAL B 1 221 ? 6.486 141.778 9.615 1.00 31.91 218 VAL B O 1
ATOM 3330 N N . GLU B 1 222 ? 7.791 140.418 10.894 1.00 27.44 219 GLU B N 1
ATOM 3331 C CA . GLU B 1 222 ? 9.036 140.624 10.154 1.00 26.02 219 GLU B CA 1
ATOM 3332 C C . GLU B 1 222 ? 9.347 139.344 9.374 1.00 30.63 219 GLU B C 1
ATOM 3333 O O . GLU B 1 222 ? 8.835 138.282 9.727 1.00 30.90 219 GLU B O 1
ATOM 3339 N N . SER B 1 223 ? 10.194 139.434 8.331 1.00 27.12 220 SER B N 1
ATOM 3340 C CA . SER B 1 223 ? 10.612 138.278 7.524 1.00 27.74 220 SER B CA 1
ATOM 3341 C C . SER B 1 223 ? 11.272 137.190 8.386 1.00 31.65 220 SER B C 1
ATOM 3342 O O . SER B 1 223 ? 11.054 136.006 8.136 1.00 32.20 220 SER B O 1
ATOM 3345 N N . GLU B 1 224 ? 12.032 137.589 9.430 1.00 27.12 221 GLU B N 1
ATOM 3346 C CA . GLU B 1 224 ? 12.693 136.654 10.357 1.00 26.40 221 GLU B CA 1
ATOM 3347 C C . GLU B 1 224 ? 11.704 135.919 11.298 1.00 29.89 221 GLU B C 1
ATOM 3348 O O . GLU B 1 224 ? 12.126 135.038 12.043 1.00 29.25 221 GLU B O 1
ATOM 3354 N N . ASP B 1 225 ? 10.407 136.302 11.289 1.00 27.49 222 ASP B N 1
ATOM 3355 C CA . ASP B 1 225 ? 9.388 135.673 12.148 1.00 26.65 222 ASP B CA 1
ATOM 3356 C C . ASP B 1 225 ? 8.781 134.378 11.584 1.00 31.40 222 ASP B C 1
ATOM 3357 O O . ASP B 1 225 ? 8.119 133.646 12.323 1.00 30.24 222 ASP B O 1
ATOM 3362 N N . PHE B 1 226 ? 9.045 134.058 10.317 1.00 29.47 223 PHE B N 1
ATOM 3363 C CA . PHE B 1 226 ? 8.480 132.855 9.725 1.00 29.71 223 PHE B CA 1
ATOM 3364 C C . PHE B 1 226 ? 9.019 131.590 10.397 1.00 32.12 223 PHE B C 1
ATOM 3365 O O . PHE B 1 226 ? 10.199 131.513 10.735 1.00 30.71 223 PHE B O 1
ATOM 3373 N N . GLY B 1 227 ? 8.106 130.670 10.687 1.00 28.07 224 GLY B N 1
ATOM 3374 C CA . GLY B 1 227 ? 8.400 129.405 11.361 1.00 26.83 224 GLY B CA 1
ATOM 3375 C C . GLY B 1 227 ? 7.208 128.895 12.145 1.00 28.10 224 GLY B C 1
ATOM 3376 O O . GLY B 1 227 ? 6.084 129.308 11.872 1.00 28.15 224 GLY B O 1
ATOM 3377 N N . MET B 1 228 ? 7.439 128.003 13.124 1.00 23.51 225 MET B N 1
ATOM 3378 C CA . MET B 1 228 ? 6.374 127.429 13.962 1.00 23.49 225 MET B CA 1
ATOM 3379 C C . MET B 1 228 ? 6.227 128.166 15.260 1.00 25.23 225 MET B C 1
ATOM 3380 O O . MET B 1 228 ? 7.231 128.546 15.856 1.00 24.24 225 MET B O 1
ATOM 3385 N N . TYR B 1 229 ? 4.980 128.313 15.734 1.00 21.88 226 TYR B N 1
ATOM 3386 C CA . TYR B 1 229 ? 4.667 128.918 17.028 1.00 21.75 226 TYR B CA 1
ATOM 3387 C C . TYR B 1 229 ? 3.852 127.923 17.837 1.00 25.17 226 TYR B C 1
ATOM 3388 O O . TYR B 1 229 ? 2.786 127.495 17.377 1.00 25.55 226 TYR B O 1
ATOM 3397 N N . PHE B 1 230 ? 4.403 127.469 18.982 1.00 19.70 227 PHE B N 1
ATOM 3398 C CA . PHE B 1 230 ? 3.733 126.505 19.872 1.00 18.53 227 PHE B CA 1
ATOM 3399 C C . PHE B 1 230 ? 3.373 127.120 21.187 1.00 22.00 227 PHE B C 1
ATOM 3400 O O . PHE B 1 230 ? 4.174 127.880 21.757 1.00 21.55 227 PHE B O 1
ATOM 3408 N N . CYS B 1 231 ? 2.201 126.735 21.722 1.00 20.40 228 CYS B N 1
ATOM 3409 C CA . CYS B 1 231 ? 1.835 127.083 23.081 1.00 21.39 228 CYS B CA 1
ATOM 3410 C C . CYS B 1 231 ? 2.048 125.791 23.917 1.00 22.84 228 CYS B C 1
ATOM 3411 O O . CYS B 1 231 ? 2.138 124.690 23.371 1.00 21.00 228 CYS B O 1
ATOM 3414 N N . GLN B 1 232 ? 2.241 125.954 25.212 1.00 20.42 229 GLN B N 1
ATOM 3415 C CA . GLN B 1 232 ? 2.541 124.862 26.145 1.00 19.03 229 GLN B CA 1
ATOM 3416 C C . GLN B 1 232 ? 1.876 125.192 27.468 1.00 22.54 229 GLN B C 1
ATOM 3417 O O . GLN B 1 232 ? 1.880 126.351 27.871 1.00 21.98 229 GLN B O 1
ATOM 3423 N N . GLN B 1 233 ? 1.309 124.188 28.148 1.00 20.00 230 GLN B N 1
ATOM 3424 C CA . GLN B 1 233 ? 0.729 124.407 29.471 1.00 18.09 230 GLN B CA 1
ATOM 3425 C C . GLN B 1 233 ? 1.565 123.645 30.483 1.00 20.53 230 GLN B C 1
ATOM 3426 O O . GLN B 1 233 ? 2.018 122.536 30.193 1.00 18.28 230 GLN B O 1
ATOM 3432 N N . THR B 1 234 ? 1.766 124.231 31.660 1.00 18.73 231 THR B N 1
ATOM 3433 C CA . THR B 1 234 ? 2.534 123.596 32.734 1.00 19.37 231 THR B CA 1
ATOM 3434 C C . THR B 1 234 ? 1.731 123.586 34.045 1.00 24.16 231 THR B C 1
ATOM 3435 O O . THR B 1 234 ? 2.326 123.523 35.122 1.00 23.06 231 THR B O 1
ATOM 3439 N N . ASN B 1 235 ? 0.388 123.665 33.957 1.00 20.74 232 ASN B N 1
ATOM 3440 C CA . ASN B 1 235 ? -0.458 123.638 35.171 1.00 20.48 232 ASN B CA 1
ATOM 3441 C C . ASN B 1 235 ? -0.753 122.205 35.640 1.00 23.81 232 ASN B C 1
ATOM 3442 O O . ASN B 1 235 ? -0.829 121.959 36.841 1.00 23.69 232 ASN B O 1
ATOM 3447 N N . LYS B 1 236 ? -0.905 121.264 34.684 1.00 19.86 233 LYS B N 1
ATOM 3448 C CA . LYS B 1 236 ? -1.255 119.870 34.958 1.00 20.00 233 LYS B CA 1
ATOM 3449 C C . LYS B 1 236 ? -0.308 118.886 34.362 1.00 24.21 233 LYS B C 1
ATOM 3450 O O . LYS B 1 236 ? 0.258 119.143 33.298 1.00 23.79 233 LYS B O 1
ATOM 3456 N N . TRP B 1 237 ? -0.174 117.721 35.020 1.00 20.85 234 TRP B N 1
ATOM 3457 C CA . TRP B 1 237 ? 0.610 116.616 34.490 1.00 20.53 234 TRP B CA 1
ATOM 3458 C C . TRP B 1 237 ? -0.278 115.820 33.500 1.00 23.83 234 TRP B C 1
ATOM 3459 O O . TRP B 1 237 ? -1.435 115.555 33.804 1.00 23.25 234 TRP B O 1
ATOM 3470 N N . PRO B 1 238 ? 0.242 115.338 32.365 1.00 20.61 235 PRO B N 1
ATOM 3471 C CA . PRO B 1 238 ? 1.571 115.634 31.799 1.00 20.53 235 PRO B CA 1
ATOM 3472 C C . PRO B 1 238 ? 1.582 117.052 31.219 1.00 24.42 235 PRO B C 1
ATOM 3473 O O . PRO B 1 238 ? 0.526 117.570 30.866 1.00 24.26 235 PRO B O 1
ATOM 3477 N N . LEU B 1 239 ? 2.757 117.676 31.096 1.00 20.25 236 LEU B N 1
ATOM 3478 C CA . LEU B 1 239 ? 2.853 118.980 30.428 1.00 19.11 236 LEU B CA 1
ATOM 3479 C C . LEU B 1 239 ? 2.506 118.704 28.956 1.00 22.17 236 LEU B C 1
ATOM 3480 O O . LEU B 1 239 ? 2.807 117.622 28.465 1.00 21.46 236 LEU B O 1
ATOM 3485 N N . THR B 1 240 ? 1.778 119.613 28.288 1.00 18.72 237 THR B N 1
ATOM 3486 C CA . THR B 1 240 ? 1.353 119.366 26.907 1.00 18.36 237 THR B CA 1
ATOM 3487 C C . THR B 1 240 ? 1.599 120.586 26.041 1.00 20.20 237 THR B C 1
ATOM 3488 O O . THR B 1 240 ? 1.724 121.692 26.554 1.00 19.78 237 THR B O 1
ATOM 3492 N N . PHE B 1 241 ? 1.627 120.374 24.733 1.00 15.99 238 PHE B N 1
ATOM 3493 C CA . PHE B 1 241 ? 1.829 121.407 23.726 1.00 16.87 238 PHE B CA 1
ATOM 3494 C C . PHE B 1 241 ? 0.631 121.457 22.781 1.00 21.82 238 PHE B C 1
ATOM 3495 O O . PHE B 1 241 ? -0.026 120.435 22.559 1.00 21.32 238 PHE B O 1
ATOM 3503 N N . GLY B 1 242 ? 0.451 122.605 22.133 1.00 19.23 239 GLY B N 1
ATOM 3504 C CA . GLY B 1 242 ? -0.514 122.735 21.049 1.00 19.75 239 GLY B CA 1
ATOM 3505 C C . GLY B 1 242 ? 0.092 122.133 19.788 1.00 23.49 239 GLY B C 1
ATOM 3506 O O . GLY B 1 242 ? 1.292 121.848 19.760 1.00 22.31 239 GLY B O 1
ATOM 3507 N N . ALA B 1 243 ? -0.716 121.933 18.727 1.00 22.15 240 ALA B N 1
ATOM 3508 C CA . ALA B 1 243 ? -0.240 121.358 17.463 1.00 22.98 240 ALA B CA 1
ATOM 3509 C C . ALA B 1 243 ? 0.587 122.380 16.645 1.00 27.81 240 ALA B C 1
ATOM 3510 O O . ALA B 1 243 ? 1.239 122.018 15.649 1.00 29.19 240 ALA B O 1
ATOM 3512 N N . GLY B 1 244 ? 0.556 123.628 17.091 1.00 22.76 241 GLY B N 1
ATOM 3513 C CA . GLY B 1 244 ? 1.330 124.723 16.531 1.00 23.19 241 GLY B CA 1
ATOM 3514 C C . GLY B 1 244 ? 0.656 125.492 15.429 1.00 28.43 241 GLY B C 1
ATOM 3515 O O . GLY B 1 244 ? -0.278 124.992 14.799 1.00 27.87 241 GLY B O 1
ATOM 3516 N N . THR B 1 245 ? 1.110 126.735 15.219 1.00 24.91 242 THR B N 1
ATOM 3517 C CA . THR B 1 245 ? 0.661 127.557 14.094 1.00 24.65 242 THR B CA 1
ATOM 3518 C C . THR B 1 245 ? 1.898 127.795 13.224 1.00 28.77 242 THR B C 1
ATOM 3519 O O . THR B 1 245 ? 2.929 128.269 13.722 1.00 26.59 242 THR B O 1
ATOM 3523 N N . LYS B 1 246 ? 1.809 127.415 11.952 1.00 26.98 243 LYS B N 1
ATOM 3524 C CA . LYS B 1 246 ? 2.889 127.615 10.981 1.00 27.61 243 LYS B CA 1
ATOM 3525 C C . LYS B 1 246 ? 2.753 129.012 10.334 1.00 32.71 243 LYS B C 1
ATOM 3526 O O . LYS B 1 246 ? 1.844 129.225 9.532 1.00 33.13 243 LYS B O 1
ATOM 3532 N N . LEU B 1 247 ? 3.630 129.966 10.714 1.00 28.37 244 LEU B N 1
ATOM 3533 C CA . LEU B 1 247 ? 3.621 131.314 10.142 1.00 27.67 244 LEU B CA 1
ATOM 3534 C C . LEU B 1 247 ? 4.526 131.303 8.902 1.00 32.08 244 LEU B C 1
ATOM 3535 O O . LEU B 1 247 ? 5.712 130.981 9.005 1.00 30.44 244 LEU B O 1
ATOM 3540 N N . GLU B 1 248 ? 3.943 131.580 7.719 1.00 30.15 245 GLU B N 1
ATOM 3541 C CA . GLU B 1 248 ? 4.672 131.560 6.444 1.00 30.96 245 GLU B CA 1
ATOM 3542 C C . GLU B 1 248 ? 4.402 132.794 5.570 1.00 36.65 245 GLU B C 1
ATOM 3543 O O . GLU B 1 248 ? 3.485 133.559 5.847 1.00 34.61 245 GLU B O 1
ATOM 3549 N N . LEU B 1 249 ? 5.232 132.992 4.534 1.00 37.40 246 LEU B N 1
ATOM 3550 C CA . LEU B 1 249 ? 5.087 134.107 3.599 1.00 38.64 246 LEU B CA 1
ATOM 3551 C C . LEU B 1 249 ? 3.949 133.852 2.595 1.00 45.26 246 LEU B C 1
ATOM 3552 O O . LEU B 1 249 ? 3.860 132.761 2.030 1.00 43.48 246 LEU B O 1
ATOM 3557 N N . LYS B 1 250 ? 3.084 134.871 2.393 1.00 45.94 247 LYS B N 1
ATOM 3558 C CA . LYS B 1 250 ? 1.970 134.851 1.433 1.00 47.92 247 LYS B CA 1
ATOM 3559 C C . LYS B 1 250 ? 2.533 134.891 -0.010 1.00 55.40 247 LYS B C 1
ATOM 3560 O O . LYS B 1 250 ? 3.477 135.648 -0.283 1.00 55.21 247 LYS B O 1
ATOM 3566 N N . ALA B 1 251 ? 1.957 134.069 -0.919 1.00 53.15 248 ALA B N 1
ATOM 3567 C CA . ALA B 1 251 ? 2.373 133.982 -2.328 1.00 84.96 248 ALA B CA 1
ATOM 3568 C C . ALA B 1 251 ? 2.169 135.290 -3.099 1.00 118.87 248 ALA B C 1
ATOM 3569 O O . ALA B 1 251 ? 1.262 136.063 -2.793 1.00 84.66 248 ALA B O 1
ATOM 3571 N N . GLY C 2 2 ? -6.591 120.494 44.345 1.00 55.45 530 GLY E N 1
ATOM 3572 C CA . GLY C 2 2 ? -5.245 120.571 43.790 1.00 54.90 530 GLY E CA 1
ATOM 3573 C C . GLY C 2 2 ? -5.209 121.270 42.448 1.00 57.50 530 GLY E C 1
ATOM 3574 O O . GLY C 2 2 ? -5.082 120.621 41.405 1.00 57.47 530 GLY E O 1
ATOM 3575 N N . GLU C 2 3 ? -5.333 122.604 42.474 1.00 52.84 531 GLU E N 1
ATOM 3576 C CA . GLU C 2 3 ? -5.347 123.467 41.286 1.00 52.07 531 GLU E CA 1
ATOM 3577 C C . GLU C 2 3 ? -3.947 123.827 40.749 1.00 51.96 531 GLU E C 1
ATOM 3578 O O . GLU C 2 3 ? -3.840 124.314 39.619 1.00 50.97 531 GLU E O 1
ATOM 3584 N N . ASN C 2 4 ? -2.886 123.562 41.541 1.00 45.71 532 ASN E N 1
ATOM 3585 C CA . ASN C 2 4 ? -1.487 123.835 41.183 1.00 43.54 532 ASN E CA 1
ATOM 3586 C C . ASN C 2 4 ? -0.600 122.603 41.449 1.00 40.67 532 ASN E C 1
ATOM 3587 O O . ASN C 2 4 ? 0.396 122.695 42.169 1.00 40.73 532 ASN E O 1
ATOM 3592 N N . GLU C 2 5 ? -0.954 121.454 40.837 1.00 30.91 533 GLU E N 1
ATOM 3593 C CA . GLU C 2 5 ? -0.270 120.173 41.071 1.00 28.42 533 GLU E CA 1
ATOM 3594 C C . GLU C 2 5 ? 1.216 120.084 40.602 1.00 27.92 533 GLU E C 1
ATOM 3595 O O . GLU C 2 5 ? 1.925 119.205 41.088 1.00 26.11 533 GLU E O 1
ATOM 3601 N N . THR C 2 6 ? 1.685 120.977 39.700 1.00 22.65 534 THR E N 1
ATOM 3602 C CA . THR C 2 6 ? 3.077 120.919 39.214 1.00 21.18 534 THR E CA 1
ATOM 3603 C C . THR C 2 6 ? 4.050 121.830 40.002 1.00 23.38 534 THR E C 1
ATOM 3604 O O . THR C 2 6 ? 5.259 121.735 39.802 1.00 22.21 534 THR E O 1
ATOM 3608 N N . ASP C 2 7 ? 3.515 122.756 40.817 1.00 19.84 535 ASP E N 1
ATOM 3609 C CA . ASP C 2 7 ? 4.298 123.764 41.544 1.00 20.15 535 ASP E CA 1
ATOM 3610 C C . ASP C 2 7 ? 5.416 123.204 42.446 1.00 26.44 535 ASP E C 1
ATOM 3611 O O . ASP C 2 7 ? 6.516 123.764 42.432 1.00 26.39 535 ASP E O 1
ATOM 3616 N N . VAL C 2 8 ? 5.154 122.102 43.197 1.00 23.31 536 VAL E N 1
ATOM 3617 C CA . VAL C 2 8 ? 6.142 121.481 44.095 1.00 23.39 536 VAL E CA 1
ATOM 3618 C C . VAL C 2 8 ? 7.366 121.016 43.278 1.00 29.03 536 VAL E C 1
ATOM 3619 O O . VAL C 2 8 ? 8.510 121.331 43.616 1.00 27.31 536 VAL E O 1
ATOM 3623 N N . MET C 2 9 ? 7.106 120.333 42.168 1.00 26.53 537 MET E N 1
ATOM 3624 C CA . MET C 2 9 ? 8.141 119.826 41.285 1.00 26.82 537 MET E CA 1
ATOM 3625 C C . MET C 2 9 ? 8.873 120.940 40.502 1.00 28.79 537 MET E C 1
ATOM 3626 O O . MET C 2 9 ? 10.102 121.006 40.537 1.00 27.96 537 MET E O 1
ATOM 3631 N N . LEU C 2 10 ? 8.129 121.802 39.796 1.00 24.21 538 LEU E N 1
ATOM 3632 C CA . LEU C 2 10 ? 8.709 122.791 38.889 1.00 23.01 538 LEU E CA 1
ATOM 3633 C C . LEU C 2 10 ? 9.167 124.119 39.507 1.00 28.14 538 LEU E C 1
ATOM 3634 O O . LEU C 2 10 ? 10.127 124.710 39.001 1.00 26.97 538 LEU E O 1
ATOM 3639 N N . LEU C 2 11 ? 8.482 124.609 40.558 1.00 23.96 539 LEU E N 1
ATOM 3640 C CA . LEU C 2 11 ? 8.782 125.932 41.116 1.00 23.14 539 LEU E CA 1
ATOM 3641 C C . LEU C 2 11 ? 9.363 125.962 42.534 1.00 29.79 539 LEU E C 1
ATOM 3642 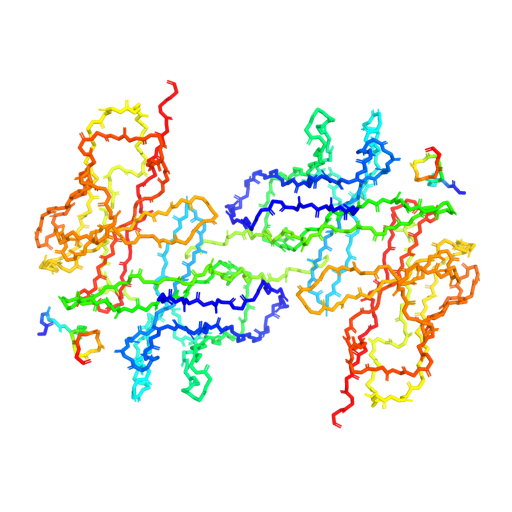O O . LEU C 2 11 ? 9.736 127.038 42.994 1.00 29.15 539 LEU E O 1
ATOM 3647 N N . ASN C 2 12 ? 9.431 124.806 43.230 1.00 28.06 540 ASN E N 1
ATOM 3648 C CA . ASN C 2 12 ? 9.948 124.729 44.606 1.00 32.97 540 ASN E CA 1
ATOM 3649 C C . ASN C 2 12 ? 11.085 123.700 44.767 1.00 41.02 540 ASN E C 1
ATOM 3650 O O . ASN C 2 12 ? 11.511 123.107 43.757 1.00 41.74 540 ASN E O 1
ATOM 3656 N N . ASN D 2 4 ? 37.043 96.596 -16.967 1.00 45.98 532 ASN D N 1
ATOM 3657 C CA . ASN D 2 4 ? 37.180 97.850 -16.235 1.00 44.52 532 ASN D CA 1
ATOM 3658 C C . ASN D 2 4 ? 36.080 98.850 -16.633 1.00 42.74 532 ASN D C 1
ATOM 3659 O O . ASN D 2 4 ? 36.370 99.977 -17.067 1.00 41.89 532 ASN D O 1
ATOM 3664 N N . GLU D 2 5 ? 34.805 98.439 -16.419 1.00 34.26 533 GLU D N 1
ATOM 3665 C CA . GLU D 2 5 ? 33.622 99.211 -16.793 1.00 32.18 533 GLU D CA 1
ATOM 3666 C C . GLU D 2 5 ? 33.416 100.555 -16.041 1.00 31.90 533 GLU D C 1
ATOM 3667 O O . GLU D 2 5 ? 32.667 101.389 -16.542 1.00 30.61 533 GLU D O 1
ATOM 3673 N N . THR D 2 6 ? 34.072 100.786 -14.890 1.00 27.47 534 THR D N 1
ATOM 3674 C CA . THR D 2 6 ? 33.891 102.049 -14.135 1.00 26.03 534 THR D CA 1
ATOM 3675 C C . THR D 2 6 ? 34.928 103.140 -14.465 1.00 27.71 534 THR D C 1
ATOM 3676 O O . THR D 2 6 ? 34.738 104.276 -14.030 1.00 25.81 534 THR D O 1
ATOM 3680 N N . ASP D 2 7 ? 36.045 102.801 -15.156 1.00 25.09 535 ASP D N 1
ATOM 3681 C CA . ASP D 2 7 ? 37.140 103.758 -15.450 1.00 25.07 535 ASP D CA 1
ATOM 3682 C C . ASP D 2 7 ? 36.716 105.032 -16.204 1.00 29.16 535 ASP D C 1
ATOM 3683 O O . ASP D 2 7 ? 37.198 106.122 -15.860 1.00 27.82 535 ASP D O 1
ATOM 3688 N N . VAL D 2 8 ? 35.836 104.912 -17.212 1.00 26.18 536 VAL D N 1
ATOM 3689 C CA . VAL D 2 8 ? 35.382 106.084 -17.987 1.00 26.82 536 VAL D CA 1
ATOM 3690 C C . VAL D 2 8 ? 34.740 107.103 -17.028 1.00 30.53 536 VAL D C 1
ATOM 3691 O O . VAL D 2 8 ? 35.094 108.285 -17.039 1.00 29.57 536 VAL D O 1
ATOM 3695 N N . MET D 2 9 ? 33.858 106.616 -16.154 1.00 26.83 537 MET D N 1
ATOM 3696 C CA . MET D 2 9 ? 33.164 107.457 -15.190 1.00 26.46 537 MET D CA 1
ATOM 3697 C C . MET D 2 9 ? 34.082 107.972 -14.051 1.00 27.05 537 MET D C 1
ATOM 3698 O O . MET D 2 9 ? 34.135 109.170 -13.807 1.00 26.64 537 MET D O 1
ATOM 3703 N N . LEU D 2 10 ? 34.785 107.070 -13.366 1.00 21.21 538 LEU D N 1
ATOM 3704 C CA . LEU D 2 10 ? 35.552 107.386 -12.163 1.00 20.72 538 LEU D CA 1
ATOM 3705 C C . LEU D 2 10 ? 36.970 107.910 -12.368 1.00 25.56 538 LEU D C 1
ATOM 3706 O O . LEU D 2 10 ? 37.419 108.723 -11.547 1.00 25.28 538 LEU D O 1
ATOM 3711 N N . LEU D 2 11 ? 37.685 107.442 -13.413 1.00 22.30 539 LEU D N 1
ATOM 3712 C CA . LEU D 2 11 ? 39.089 107.805 -13.601 1.00 23.38 539 LEU D CA 1
ATOM 3713 C C . LEU D 2 11 ? 39.434 108.658 -14.820 1.00 31.66 539 LEU D C 1
ATOM 3714 O O . LEU D 2 11 ? 40.559 109.150 -14.880 1.00 31.28 539 LEU D O 1
ATOM 3719 N N . ASN D 2 12 ? 38.516 108.851 -15.770 1.00 33.14 540 ASN D N 1
ATOM 3720 C CA . ASN D 2 12 ? 38.800 109.667 -16.968 1.00 41.19 540 ASN D CA 1
ATOM 3721 C C . ASN D 2 12 ? 37.694 110.711 -17.222 1.00 60.17 540 ASN D C 1
ATOM 3722 O O . ASN D 2 12 ? 36.754 110.797 -16.401 1.00 64.61 540 ASN D O 1
#

B-factor: mean 28.55, std 12.31, range [12.2, 140.23]

Secondary structure (DSSP, 8-state):
--EEEE---EEE-TT--EEEEEEEESS-GGGS-EEEEEEETTTEEEEEEEE-TTT--EEE-GGGTTTEEEEEETTTTEEEEEE-S--GGG-EEEEEEEEESSSSPEEEEE---EEEEE------SPPEEEE-SEEEE-TT--EEEEEEESS--TT-EEEEEE-TTS--EEEEETTTEE-TT--TTEEEEEETTEEEEEESS--GGG-EEEEEEE-SSSSPEE---EEEEE--/--EEEE---EEE-TT--EEEEEEEESS-GGGS-EEEEEEETTTEEEEEEEE-TTT--EEE-GGGTTTEEEEEETTTTEEEEEE-S--GGG-EEEEEEEEESSSSPEEEEE---EEEEE-----TTPPPEEEE-SEEEE-TT--EEEEEEESS--TT-EEEEEE-TTS--EEEEETTTEE-TT--TTEEEEEETTEEEEEESS--GGG-EEEEEEE-SSSSPEE---EEEEE--/-TTHHHHH-/---TTHHHHH-

GO terms:
  GO:0005515 protein binding (F, IPI)
  GO:0060090 molecular adaptor activity (F, EXP)
  GO:0060090 molecular adaptor activity (F, IPI)
  GO:0033644 host cell membrane (C, IDA)
  GO:0044164 host cell cytosol (C, IDA)
  GO:0019901 protein kinase binding (F, IPI)
  GO:0044220 host cell perinuclear region of cytoplasm (C, IDA)
  GO:0005080 protein kinase C binding (F, IPI)
  GO:0042025 host cell nucleus (C, IDA)
  GO:0030430 host cell cytoplasm (C, IDA)
  GO:0075111 symbiont-mediated suppression of host receptor-mediated signal transduction (P, IMP)
  GO:0071889 14-3-3 protein binding (F, IPI)
  GO:0046332 SMAD binding (F, IPI)
  GO:0030295 protein kinase activator activity (F, IDA)

InterPro domains:
  IPR000745 Hepatitis C virus, Non-structural protein NS4a [PF01006] (1658-1711)
  IPR001490 Hepatitis C virus, Non-structural protein NS4b [PF01001] (1728-1921)
  IPR001650 Helicase, C-terminal domain-like [PS51194] (1361-1538)
  IPR002166 RNA dependent RNA polymerase, hepatitis C virus [PF00998] (2422-2932)
  IPR002518 Hepatitis C virus, Non-structural protein NS2 [PF01538] (811-1005)
  IPR002518 Hepatitis C virus, Non-structural protein NS2 [PS51693] (903-1026)
  IPR002519 Hepatitis C virus, Envelope glycoprotein E1 [PF01539] (193-382)
  IPR002521 Hepatitis C virus, Core protein, C-terminal [PF01542] (116-190)
  IPR002522 Hepatitis C virus, Core protein, N-terminal [PF01543] (2-115)
  IPR002531 Hepatitis C virus, Non-structural protein E2/NS1 [PF01560] (386-729)
  IPR002868 Hepatitis C virus, Non-structural 5a protein [PF01506] (1974-1996)
  IPR004109 Hepatitis C virus, NS3 protease [PF02907] (1056-1203)
  IPR004109 Hepatitis C virus, NS3 protease [PS51822] (1027-1208)
  IPR007094 RNA-directed RNA polymerase, catalytic domain [PS50507] (2633-2751)
  IPR009003 Peptidase S1, PA clan [SSF50494] (1027-1212)
  IPR011492 Non-structural protein NS3-like, DEAD-box helicase, flavivirus [PF07652] (1294-1355)
  IPR013192 Hepatitis C virus, Non-structural 5a protein, domain 1a [PF08300] (2006-2067)
  IPR013193 Hepatitis C virus non-structural 5a, 1B domain [PF08301] (2068-2168)
  IPR014001 Helicase superfamily 1/2, ATP-binding domain [PS51192] (1217-1369)
  IPR014001 Helicase superfamily 1/2, ATP-binding domain [SM00487] (1213-1385)

CATH classification: 2.60.40.10

Nearest PDB structures (foldseek):
  5npj-assembly1_A  TM=1.004E+00  e=1.395E-47  Mus musculus
  5jyl-assembly1_B  TM=9.536E-01  e=9.825E-35  Mus musculus
  5yd3-assembly1_A  TM=9.478E-01  e=2.111E-33  Mus musculus
  7u9w-assembly1_H  TM=8.979E-01  e=7.684E-29  Homo sapiens
  6vuo-assembly1_A  TM=4.886E-01  e=6.822E-28  Homo sapiens

Foldseek 3Di:
DKAWAKDEAAEAAAQDKDKIKIAIDDDQLQPFKKWKWWFDPVRFIDTAWIARQVPGDIAGQVVCVVFWDWGADNVRSMIMIMGGRDDQVRFTWMKMFTQDDPPPTGRAYIYLTYGYGHDPPCPPDKAWAKPDQEAADAFFDKDKIKIFIPWFQFQQKWKWFDAPSGDTHTAAGSFFHGDPPHDPQWGKDDGTTIIMIIRGTHDPVRFGWMKMWGDRDPPIGIYRTHGYHHHD/DKAWAWDEAAEAAAQDKDKIKIAIDDDQLQPFKKWKWWFDPLRAIDTAWIARNVPGDIAGQVVCVVFWDWDADNVRSMIMIMGGRDDQVRFTWMKMFTQDDPPPTGRAYIYLTYGYGHDPPCDPPDKAWAKPDQEAADAFFDKDKIKIFIPWFQFQQKWKWFDAPSGDTHTAAGSFFHGDPPHDPQWGKDDGTTIIMIIRRTHDPVRFGWMKMWGDRDPPIGIYSTYGYHHHD/DVCVCCVPPPD/DVCCVPPPD

Sequence (485 aa):
EVQLQQSGPELVKPGASLKISCKTSGYTFTDFTFHWVKLSHGPSLEWIGTIKPSNGDTAYNQKFKGKATLSVDKSASTAHIEFRSLTSEDSAVYFCARFGGSYPYAMDYWGQGTSVIVSSGTASDIVLTQSPATLSVTPGDRVSLSCRASQGIYNYVHWFQQKSHESPRLLIKYASQSISGIPSRFSGSGSGTDFTLSINSVESEDFGMYFCQQTNKWPLTFGAGTKLELKAEVQLQQSGPELVKPGASLKISCKTSGYTFTDFTFHWVKLSHGPSLEWIGTIKPSNGDTAYNQKFKGKATLSVDKSASTAHIEFRSLTSEDSAVYFCARFGGSYPYAMDYWGQGTSVIVSSGTGASDIVLTQSPATLSVTPGDRVSLSCRASQGIYNYVHWFQQKSHESPRLLIKYASQSISGIPSRFSGSGSGTDFTLSINSVESEDFGMYFCQQTNKWPLTFGAGTKLELKAGENETDVMLLNNETDVMLLN

Solvent-accessible surface area: 20660 Å² total; per-residue (Å²): 187,26,76,7,76,6,35,30,75,30,36,22,126,65,54,32,68,20,112,1,28,0,122,16,59,57,46,86,9,49,82,30,6,0,0,0,0,11,16,0,45,64,43,26,11,25,3,0,0,0,6,30,1,61,93,36,80,57,23,39,20,165,115,8,124,49,40,3,83,8,38,34,57,117,115,57,38,13,0,36,0,71,2,138,53,0,60,32,101,8,3,0,18,2,6,0,0,11,1,1,29,87,137,25,52,0,0,37,92,26,0,97,13,2,9,0,0,1,1,48,12,106,147,105,62,5,92,10,54,17,54,60,72,72,28,56,10,77,53,53,69,164,9,62,0,37,0,144,5,70,96,40,0,148,63,18,0,0,0,0,6,11,62,96,112,97,33,3,105,6,0,2,14,9,2,67,67,98,34,117,78,29,44,115,41,9,57,13,62,37,82,23,56,87,0,32,0,34,0,71,37,1,77,79,103,1,40,17,16,0,0,0,0,0,1,1,60,73,16,1,24,24,4,84,8,0,92,1,54,106,129,144,198,26,86,7,74,6,35,30,73,28,35,22,126,64,56,32,67,22,112,1,25,0,124,17,59,56,47,86,9,47,83,28,4,0,0,0,0,11,16,0,48,67,40,28,12,24,2,0,0,0,7,25,1,63,93,38,78,59,22,41,18,155,117,8,121,51,41,4,82,8,39,33,58,118,116,55,38,13,0,34,0,71,1,136,52,0,60,32,105,9,3,0,18,2,7,0,0,12,1,1,29,92,141,27,52,0,0,38,90,25,0,97,13,2,10,0,0,1,1,46,12,107,88,118,100,50,6,93,11,64,16,42,52,73,73,40,55,10,67,58,50,61,190,10,69,0,34,0,118,11,71,91,38,0,104,63,19,0,0,0,0,7,10,64,96,114,98,33,4,108,7,0,3,21,10,2,68,66,99,36,116,77,28,46,117,41,10,58,12,62,38,82,23,55,89,2,42,0,33,0,79,44,1,81,75,105,1,44,17,16,0,0,0,0,0,1,0,42,72,14,1,24,23,3,84,4,0,89,1,53,109,130,143,101,106,73,78,1,28,119,20,8,17,140,96,89,1,29,117,23,9,17,131

=== Feature glossary ===
Key to the feature types in this record:

— What the protein is —

Primary structure: the covalent order of the twenty standard amino acids along the backbone. Two proteins with the same sequence will (almost always) fold to the same structure; two with 30% identity often share a fold but not the details.

Database cross-references. InterPro integrates a dozen domain/family signature databases into unified entries with residue-range hits. GO terms attach function/process/location labels with evidence codes. CATH codes position the fold in a four-level structural taxonomy. Organism is the NCBI-taxonomy species name.

— Where its atoms are —

The mmCIF block holds the 3D Cartesian coordinates of each backbone atom (N, Cα, C, O) in ångströms. mmCIF is the PDB's canonical archive format — a tagged-loop text representation of the atomic model.

Six rendered views show the 3D structure from the faces of a cube — i.e. along ±x, ±y, ±z. Rendering representation is drawn randomly per protein from cartoon (secondary-structure ribbons), sticks (backbone bonds), or molecular surface; coloring is either N→C rainbow (blue at the N-terminus through red at the C-terminus) or one color per chain.

— Local backbone conformation —

DSSP 8-state secondary structure assigns each residue one of H (α-helix), G (3₁₀-helix), I (π-helix), E (extended β-strand), B (isolated β-bridge), T (hydrogen-bonded turn), S (bend), or '-' (coil). The assignment is computed from backbone hydrogen-bond geometry via the Kabsch–Sander algorithm.

P-SEA three-state annotation labels each residue as helix, strand, or coil based purely on the geometry of the Cα trace. It serves as a fallback when the full backbone (and thus DSSP) is unavailable.

The φ/ψ torsion pair specifies the backbone conformation at each residue. φ rotates about the N–Cα bond, ψ about the Cα–C bond. Steric clashes forbid most of the (φ, ψ) plane — the allowed regions (α-helix basin, β-sheet basin, left-handed helix) are the Ramachandran-allowed regions.

— Global shape and packing —

The geometric summary reports three shape descriptors. Rg (radius of gyration) measures how spread out the Cα atoms are about their centre of mass; compact globular proteins have small Rg, elongated or unfolded ones large. Cα contacts (<8 Å, |i−j|>4) count long-range residue pairs in spatial proximity — high for tightly packed folds, near zero for rods or random coil. The bounding-box extents give the protein's footprint along x, y, z in Å.

Accessible surface area quantifies burial. A residue with SASA near zero is packed into the hydrophobic core; one with SASA >100 Å² sits on the surface. Computed here via the Shrake–Rupley numerical algorithm with a 1.4 Å probe.

Plot images: a contact map (which residues are close in 3D, as an N×N binary image), a Ramachandran scatter (backbone torsion angles, revealing secondary-structure composition at a glance), and — for AlphaFold structures — a PAE heatmap (pairwise prediction confidence).

— Structural neighborhood —

The Foldseek 3Di string encodes local tertiary geometry as a 20-letter alphabet — one character per residue — derived from the relative positions of nearby Cα atoms. Unlike the amino-acid sequence, 3Di is a direct function of the 3D structure, so two proteins with the same fold have similar 3Di strings even at low sequence identity.

Nearest PDB neighbors are the top structural matches found by Foldseek when searching this structure against the entire Protein Data Bank. Each hit reports a TM-score (0 to 1; >0.5 almost always implies the same fold) and an E-value. These are *structural* homologs — they may share no detectable sequence similarity.

— Confidence and disorder —

For AlphaFold models, the B-factor field carries pLDDT — the model's own estimate of local accuracy on a 0–100 scale. Regions with pLDDT<50 should be treated as essentially unmodeled; they often correspond to intrinsically disordered segments.

B-factor (Debye–Waller factor) reflects atomic displacement in the crystal lattice. It is an experimental observable (units Å²), not a prediction; low values mean the atom is pinned down, high values mean it moves or is heterogeneous across the crystal.

Predicted aligned error is AlphaFold's pairwise confidence. Unlike pLDDT (per-residue), PAE is per-residue-pair and captures whether two parts of the structure are correctly placed relative to each other. Units are ångströms of expected positional error.